Protein AF-A0A537IYL3-F1 (afdb_monomer)

Mean predicted aligned error: 18.75 Å

Organism: NCBI:txid2569760

Structure (mmCIF, N/CA/C/O backbone):
data_AF-A0A537IYL3-F1
#
_entry.id   AF-A0A537IYL3-F1
#
loop_
_atom_site.group_PDB
_atom_site.id
_atom_site.type_symbol
_atom_site.label_atom_id
_atom_site.label_alt_id
_atom_site.label_comp_id
_atom_site.label_asym_id
_atom_site.label_entity_id
_atom_site.label_seq_id
_atom_site.pdbx_PDB_ins_code
_atom_site.Cartn_x
_atom_site.Cartn_y
_atom_site.Cartn_z
_atom_site.occupancy
_atom_site.B_iso_or_equiv
_atom_site.auth_seq_id
_atom_site.auth_comp_id
_atom_site.auth_asym_id
_atom_site.auth_atom_id
_atom_site.pdbx_PDB_model_num
ATOM 1 N N . MET A 1 1 ? 78.599 -15.282 -76.577 1.00 36.97 1 MET A N 1
ATOM 2 C CA . MET A 1 1 ? 79.823 -14.482 -76.383 1.00 36.97 1 MET A CA 1
ATOM 3 C C . MET A 1 1 ? 79.829 -13.957 -74.958 1.00 36.97 1 MET A C 1
ATOM 5 O O . MET A 1 1 ? 78.781 -13.563 -74.468 1.00 36.97 1 MET A O 1
ATOM 9 N N . ALA A 1 2 ? 80.990 -14.096 -74.322 1.00 35.59 2 ALA A N 1
ATOM 10 C CA . ALA A 1 2 ? 81.421 -13.672 -72.989 1.00 35.59 2 ALA A CA 1
ATOM 11 C C . ALA A 1 2 ? 80.965 -12.254 -72.567 1.00 35.59 2 ALA A C 1
ATOM 13 O O . ALA A 1 2 ? 80.661 -11.452 -73.438 1.00 35.59 2 ALA A O 1
ATOM 14 N N . GLN A 1 3 ? 80.995 -11.777 -71.317 1.00 36.44 3 GLN A N 1
ATOM 15 C CA . GLN A 1 3 ? 81.206 -12.259 -69.938 1.00 36.44 3 GLN A CA 1
ATOM 16 C C . GLN A 1 3 ? 81.437 -10.959 -69.137 1.00 36.44 3 GLN A C 1
ATOM 18 O O . GLN A 1 3 ? 82.101 -10.061 -69.647 1.00 36.44 3 GLN A O 1
ATOM 23 N N . GLY A 1 4 ? 80.920 -10.827 -67.912 1.00 33.41 4 GLY A N 1
ATOM 24 C CA . GLY A 1 4 ? 81.219 -9.645 -67.089 1.00 33.41 4 GLY A CA 1
ATOM 25 C C . GLY A 1 4 ? 80.383 -9.519 -65.818 1.00 33.41 4 GLY A C 1
ATOM 26 O O . GLY A 1 4 ? 79.428 -8.755 -65.779 1.00 33.41 4 GLY A O 1
ATOM 27 N N . ARG A 1 5 ? 80.748 -10.296 -64.791 1.00 40.03 5 ARG A N 1
ATOM 28 C CA . ARG A 1 5 ? 80.306 -10.175 -63.387 1.00 40.03 5 ARG A CA 1
ATOM 29 C C . ARG A 1 5 ? 81.095 -9.083 -62.649 1.00 40.03 5 ARG A C 1
ATOM 31 O O . ARG A 1 5 ? 82.247 -8.872 -63.012 1.00 40.03 5 ARG A O 1
ATOM 38 N N . HIS A 1 6 ? 80.513 -8.556 -61.561 1.00 34.53 6 HIS A N 1
ATOM 39 C CA . HIS A 1 6 ? 81.047 -8.415 -60.178 1.00 34.53 6 HIS A CA 1
ATOM 40 C C . HIS A 1 6 ? 80.429 -7.167 -59.497 1.00 34.53 6 HIS A C 1
ATOM 42 O O . HIS A 1 6 ? 80.589 -6.071 -60.012 1.00 34.53 6 HIS A O 1
ATOM 48 N N . GLU A 1 7 ? 79.537 -7.296 -58.497 1.00 42.12 7 GLU A N 1
ATOM 49 C CA . GLU A 1 7 ? 79.757 -7.546 -57.038 1.00 42.12 7 GLU A CA 1
ATOM 50 C C . GLU A 1 7 ? 79.754 -6.211 -56.220 1.00 42.12 7 GLU A C 1
ATOM 52 O O . GLU A 1 7 ? 79.749 -5.150 -56.838 1.00 42.12 7 GLU A O 1
ATOM 57 N N . PRO A 1 8 ? 79.580 -6.205 -54.875 1.00 55.53 8 PRO A N 1
ATOM 58 C CA . PRO A 1 8 ? 78.433 -5.570 -54.210 1.00 55.53 8 PRO A CA 1
ATOM 59 C C . PRO A 1 8 ? 78.820 -4.635 -53.032 1.00 55.53 8 PRO A C 1
ATOM 61 O O . PRO A 1 8 ? 79.992 -4.431 -52.734 1.00 55.53 8 PRO A O 1
ATOM 64 N N . GLY A 1 9 ? 77.826 -4.147 -52.277 1.00 29.75 9 GLY A N 1
ATOM 65 C CA . GLY A 1 9 ? 77.999 -3.797 -50.857 1.00 29.75 9 GLY A CA 1
ATOM 66 C C . GLY A 1 9 ? 77.698 -2.348 -50.461 1.00 29.75 9 GLY A C 1
ATOM 67 O O . GLY A 1 9 ? 77.995 -1.411 -51.191 1.00 29.75 9 GLY A O 1
ATOM 68 N N . GLY A 1 10 ? 77.142 -2.176 -49.254 1.00 29.89 10 GLY A N 1
ATOM 69 C CA . GLY A 1 10 ? 77.134 -0.888 -48.547 1.00 29.89 10 GLY A CA 1
ATOM 70 C C . GLY A 1 10 ? 75.879 -0.607 -47.719 1.00 29.89 10 GLY A C 1
ATOM 71 O O . GLY A 1 10 ? 74.865 -0.174 -48.248 1.00 29.89 10 GLY A O 1
ATOM 72 N N . ARG A 1 11 ? 75.968 -0.851 -46.408 1.00 31.23 11 ARG A N 1
ATOM 73 C CA . ARG A 1 11 ? 74.974 -0.543 -45.364 1.00 31.23 11 ARG A CA 1
ATOM 74 C C . ARG A 1 11 ? 74.847 0.966 -45.081 1.00 31.23 11 ARG A C 1
ATOM 76 O O . ARG A 1 11 ? 75.829 1.679 -45.198 1.00 31.23 11 ARG A O 1
ATOM 83 N N . GLN A 1 12 ? 73.651 1.342 -44.605 1.00 31.50 12 GLN A N 1
ATOM 84 C CA . GLN A 1 12 ? 73.321 2.274 -43.501 1.00 31.50 12 GLN A CA 1
ATOM 85 C C . GLN A 1 12 ? 74.151 3.569 -43.338 1.00 31.50 12 GLN A C 1
ATOM 87 O O . GLN A 1 12 ? 75.319 3.494 -42.996 1.00 31.50 12 GLN A O 1
ATOM 92 N N . GLU A 1 13 ? 73.507 4.744 -43.416 1.00 32.41 13 GLU A N 1
ATOM 93 C CA . GLU A 1 13 ? 73.229 5.633 -42.260 1.00 32.41 13 GLU A CA 1
ATOM 94 C C . GLU A 1 13 ? 72.702 7.036 -42.667 1.00 32.41 13 GLU A C 1
ATOM 96 O O . GLU A 1 13 ? 73.204 7.689 -43.572 1.00 32.41 13 GLU A O 1
ATOM 101 N N . LEU A 1 14 ? 71.671 7.466 -41.927 1.00 32.38 14 LEU A N 1
ATOM 102 C CA . LEU A 1 14 ? 71.349 8.813 -41.423 1.00 32.38 14 LEU A CA 1
ATOM 103 C C . LEU A 1 14 ? 71.284 10.083 -42.320 1.00 32.38 14 LEU A C 1
ATOM 105 O O . LEU A 1 14 ? 72.269 10.756 -42.586 1.00 32.38 14 LEU A O 1
ATOM 109 N N . SER A 1 15 ? 70.038 10.578 -42.408 1.00 28.56 15 SER A N 1
ATOM 110 C CA . SER A 1 15 ? 69.563 11.843 -41.797 1.00 28.56 15 SER A CA 1
ATOM 111 C C . SER A 1 15 ? 69.400 13.106 -42.662 1.00 28.56 15 SER A C 1
ATOM 113 O O . SER A 1 15 ? 70.316 13.587 -43.319 1.00 28.56 15 SER A O 1
ATOM 115 N N . ARG A 1 16 ? 68.208 13.701 -42.467 1.00 31.16 16 ARG A N 1
ATOM 116 C CA . ARG A 1 16 ? 67.682 15.026 -42.856 1.00 31.16 16 ARG A CA 1
ATOM 117 C C . ARG A 1 16 ? 67.190 15.211 -44.296 1.00 31.16 16 ARG A C 1
ATOM 119 O O . ARG A 1 16 ? 67.968 15.553 -45.178 1.00 31.16 16 ARG A O 1
ATOM 126 N N . ARG A 1 17 ? 65.858 15.216 -44.453 1.00 31.91 17 ARG A N 1
ATOM 127 C CA . ARG A 1 17 ? 65.089 16.413 -44.863 1.00 31.91 17 ARG A CA 1
ATOM 128 C C . ARG A 1 17 ? 63.570 16.191 -44.761 1.00 31.91 17 ARG A C 1
ATOM 130 O O . ARG A 1 17 ? 63.058 15.168 -45.190 1.00 31.91 17 ARG A O 1
ATOM 137 N N . ASP A 1 18 ? 62.930 17.190 -44.160 1.00 33.25 18 ASP A N 1
ATOM 138 C CA . ASP A 1 18 ? 61.556 17.669 -44.346 1.00 33.25 18 ASP A CA 1
ATOM 139 C C . ASP A 1 18 ? 60.358 16.798 -43.921 1.00 33.25 18 ASP A C 1
ATOM 141 O O . ASP A 1 18 ? 59.815 15.975 -44.652 1.00 33.25 18 ASP A O 1
ATOM 145 N N . LEU A 1 19 ? 59.890 17.105 -42.705 1.00 35.38 19 LEU A N 1
ATOM 146 C CA . LEU A 1 19 ? 58.520 16.910 -42.239 1.00 35.38 19 LEU A CA 1
ATOM 147 C C . LEU A 1 19 ? 57.624 18.022 -42.808 1.00 35.38 19 LEU A C 1
ATOM 149 O O . LEU A 1 19 ? 57.852 19.199 -42.535 1.00 35.38 19 LEU A O 1
ATOM 153 N N . GLY A 1 20 ? 56.574 17.629 -43.527 1.00 29.94 20 GLY A N 1
ATOM 154 C CA . GLY A 1 20 ? 55.480 18.494 -43.971 1.00 29.94 20 GLY A CA 1
ATOM 155 C C . GLY A 1 20 ? 54.272 17.657 -44.405 1.00 29.94 20 GLY A C 1
ATOM 156 O O . GLY A 1 20 ? 54.210 17.183 -45.532 1.00 29.94 20 GLY A O 1
ATOM 157 N N . GLN A 1 21 ? 53.339 17.435 -43.481 1.00 31.48 21 GLN A N 1
ATOM 158 C CA . GLN A 1 21 ? 51.957 16.978 -43.721 1.00 31.48 21 GLN A CA 1
ATOM 159 C C . GLN A 1 21 ? 51.037 18.206 -43.951 1.00 31.48 21 GLN A C 1
ATOM 161 O O . GLN A 1 21 ? 51.451 19.306 -43.584 1.00 31.48 21 GLN A O 1
ATOM 166 N N . PRO A 1 22 ? 49.732 18.056 -44.278 1.00 41.97 22 PRO A N 1
ATOM 167 C CA . PRO A 1 22 ? 49.063 17.152 -45.233 1.00 41.97 22 PRO A CA 1
ATOM 168 C C . PRO A 1 22 ? 47.975 17.888 -46.077 1.00 41.97 22 PRO A C 1
ATOM 170 O O . PRO A 1 22 ? 47.498 18.946 -45.683 1.00 41.97 22 PRO A O 1
ATOM 173 N N . GLU A 1 23 ? 47.472 17.294 -47.170 1.00 31.66 23 GLU A N 1
ATOM 174 C CA . GLU A 1 23 ? 46.194 17.707 -47.796 1.00 31.66 23 GLU A CA 1
ATOM 175 C C . GLU A 1 23 ? 45.327 16.493 -48.185 1.00 31.66 23 GLU A C 1
ATOM 177 O O . GLU A 1 23 ? 45.809 15.525 -48.771 1.00 31.66 23 GLU A O 1
ATOM 182 N N . GLN A 1 24 ? 44.030 16.565 -47.867 1.00 29.91 24 GLN A N 1
ATOM 183 C CA . GLN A 1 24 ? 42.952 15.703 -48.373 1.00 29.91 24 GLN A CA 1
ATOM 184 C C . GLN A 1 24 ? 41.777 16.582 -48.832 1.00 29.91 24 GLN A C 1
ATOM 186 O O . GLN A 1 24 ? 41.413 17.499 -48.091 1.00 29.91 24 GLN A O 1
ATOM 191 N N . PRO A 1 25 ? 41.089 16.247 -49.944 1.00 36.25 25 PRO A N 1
ATOM 192 C CA . PRO A 1 25 ? 39.769 16.794 -50.230 1.00 36.25 25 PRO A CA 1
ATOM 193 C C . PRO A 1 25 ? 38.643 15.739 -50.341 1.00 36.25 25 PRO A C 1
ATOM 195 O O . PRO A 1 25 ? 38.712 14.783 -51.105 1.00 36.25 25 PRO A O 1
ATOM 198 N N . GLN A 1 26 ? 37.574 16.034 -49.591 1.00 31.94 26 GLN A N 1
ATOM 199 C CA . GLN A 1 26 ? 36.155 16.134 -49.985 1.00 31.94 26 GLN A CA 1
ATOM 200 C C . GLN A 1 26 ? 35.338 14.887 -50.411 1.00 31.94 26 GLN A C 1
ATOM 202 O O . GLN A 1 26 ? 35.494 14.303 -51.482 1.00 31.94 26 GLN A O 1
ATOM 207 N N . HIS A 1 27 ? 34.305 14.606 -49.603 1.00 33.12 27 HIS A N 1
ATOM 208 C CA . HIS A 1 27 ? 33.074 13.899 -49.973 1.00 33.12 27 HIS A CA 1
ATOM 209 C C . HIS A 1 27 ? 31.858 14.783 -49.664 1.00 33.12 27 HIS A C 1
ATOM 211 O O . HIS A 1 27 ? 31.827 15.479 -48.649 1.00 33.12 27 HIS A O 1
ATOM 217 N N . GLY A 1 28 ? 30.891 14.780 -50.582 1.00 29.88 28 GLY A N 1
ATOM 218 C CA . GLY A 1 28 ? 29.754 15.691 -50.617 1.00 29.88 28 GLY A CA 1
ATOM 219 C C . GLY A 1 28 ? 28.503 15.252 -49.844 1.00 29.88 28 GLY A C 1
ATOM 220 O O . GLY A 1 28 ? 28.230 14.071 -49.669 1.00 29.88 28 GLY A O 1
ATOM 221 N N . ALA A 1 29 ? 27.747 16.290 -49.472 1.00 31.95 29 ALA A N 1
ATOM 222 C CA . ALA A 1 29 ? 26.288 16.460 -49.475 1.00 31.95 29 ALA A CA 1
ATOM 223 C C . ALA A 1 29 ? 25.361 15.490 -48.698 1.00 31.95 29 ALA A C 1
ATOM 225 O O . ALA A 1 29 ? 24.986 14.424 -49.176 1.00 31.95 29 ALA A O 1
ATOM 226 N N . GLY A 1 30 ? 24.827 15.999 -47.577 1.00 28.97 30 GLY A N 1
ATOM 227 C CA . GLY A 1 30 ? 23.516 15.660 -46.997 1.00 28.97 30 GLY A CA 1
ATOM 228 C C . GLY A 1 30 ? 22.729 16.954 -46.674 1.00 28.97 30 GLY A C 1
ATOM 229 O O . GLY A 1 30 ? 23.368 17.993 -46.489 1.00 28.97 30 GLY A O 1
ATOM 230 N N . PRO A 1 31 ? 21.377 16.950 -46.666 1.00 40.84 31 PRO A N 1
ATOM 231 C CA . PRO A 1 31 ? 20.562 18.165 -46.769 1.00 40.84 31 PRO A CA 1
ATOM 232 C C . PRO A 1 31 ? 20.285 18.880 -45.432 1.00 40.84 31 PRO A C 1
ATOM 234 O O . PRO A 1 31 ? 20.404 18.319 -44.346 1.00 40.84 31 PRO A O 1
ATOM 237 N N . ALA A 1 32 ? 19.907 20.151 -45.575 1.00 33.69 32 ALA A N 1
ATOM 238 C CA . ALA A 1 32 ? 19.845 21.218 -44.580 1.00 33.69 32 ALA A CA 1
ATOM 239 C C . ALA A 1 32 ? 18.677 21.162 -43.568 1.00 33.69 32 ALA A C 1
ATOM 241 O O . ALA A 1 32 ? 17.542 20.849 -43.919 1.00 33.69 32 ALA A O 1
ATOM 242 N N . HIS A 1 33 ? 18.956 21.615 -42.338 1.00 35.28 33 HIS A N 1
ATOM 243 C CA . HIS A 1 33 ? 17.991 22.178 -41.380 1.00 35.28 33 HIS A CA 1
ATOM 244 C C . HIS A 1 33 ? 18.151 23.717 -41.351 1.00 35.28 33 HIS A C 1
ATOM 246 O O . HIS A 1 33 ? 19.285 24.187 -41.460 1.00 35.28 33 HIS A O 1
ATOM 252 N N . PRO A 1 34 ? 17.078 24.521 -41.198 1.00 41.12 34 PRO A N 1
ATOM 253 C CA . PRO A 1 34 ? 17.197 25.978 -41.136 1.00 41.12 34 PRO A CA 1
ATOM 254 C C . PRO A 1 34 ? 17.641 26.462 -39.745 1.00 41.12 34 PRO A C 1
ATOM 256 O O . PRO A 1 34 ? 17.186 25.950 -38.723 1.00 41.12 34 PRO A O 1
ATOM 259 N N . ALA A 1 35 ? 18.535 27.453 -39.739 1.00 35.19 35 ALA A N 1
ATOM 260 C CA . ALA A 1 35 ? 19.135 28.090 -38.569 1.00 35.19 35 ALA A CA 1
ATOM 261 C C . ALA A 1 35 ? 18.340 29.323 -38.092 1.00 35.19 35 ALA A C 1
ATOM 263 O O . ALA A 1 35 ? 17.781 30.066 -38.898 1.00 35.19 35 ALA A O 1
ATOM 264 N N . GLU A 1 36 ? 18.346 29.549 -36.780 1.00 36.31 36 GLU A N 1
ATOM 265 C CA . GLU A 1 36 ? 17.799 30.716 -36.075 1.00 36.31 36 GLU A CA 1
ATOM 266 C C . GLU A 1 36 ? 18.919 31.773 -35.883 1.00 36.31 36 GLU A C 1
ATOM 268 O O . GLU A 1 36 ? 20.053 31.378 -35.592 1.00 36.31 36 GLU A O 1
ATOM 273 N N . PRO A 1 37 ? 18.684 33.092 -36.066 1.00 42.88 37 PRO A N 1
ATOM 274 C CA . PRO A 1 37 ? 19.764 34.080 -36.048 1.00 42.88 37 PRO A CA 1
ATOM 275 C C . PRO A 1 37 ? 20.004 34.701 -34.661 1.00 42.88 37 PRO A C 1
ATOM 277 O O . PRO A 1 37 ? 19.076 35.097 -33.958 1.00 42.88 37 PRO A O 1
ATOM 280 N N . ALA A 1 38 ? 21.284 34.854 -34.310 1.00 36.31 38 ALA A N 1
ATOM 281 C CA . ALA A 1 38 ? 21.768 35.617 -33.160 1.00 36.31 38 ALA A CA 1
ATOM 282 C C . ALA A 1 38 ? 21.905 37.118 -33.496 1.00 36.31 38 ALA A C 1
ATOM 284 O O . ALA A 1 38 ? 22.361 37.471 -34.583 1.00 36.31 38 ALA A O 1
ATOM 285 N N . LEU A 1 39 ? 21.562 37.997 -32.545 1.00 40.03 39 LEU A N 1
ATOM 286 C CA . LEU A 1 39 ? 21.771 39.454 -32.607 1.00 40.03 39 LEU A CA 1
ATOM 287 C C . LEU A 1 39 ? 22.825 39.907 -31.571 1.00 40.03 39 LEU A C 1
ATOM 289 O O . LEU A 1 39 ? 22.937 39.276 -30.516 1.00 40.03 39 LEU A O 1
ATOM 293 N N . PRO A 1 40 ? 23.599 40.977 -31.854 1.00 43.91 40 PRO A N 1
ATOM 294 C CA . PRO A 1 40 ? 24.804 41.336 -31.114 1.00 43.91 40 PRO A CA 1
ATOM 295 C C . PRO A 1 40 ? 24.553 42.346 -29.984 1.00 43.91 40 PRO A C 1
ATOM 297 O O . PRO A 1 40 ? 23.539 43.041 -29.940 1.00 43.91 40 PRO A O 1
ATOM 300 N N . ALA A 1 41 ? 25.528 42.430 -29.080 1.00 35.50 41 ALA A N 1
ATOM 301 C CA . ALA A 1 41 ? 25.589 43.376 -27.975 1.00 35.50 41 ALA A CA 1
ATOM 302 C C . ALA A 1 41 ? 26.373 44.643 -28.355 1.00 35.50 41 ALA A C 1
ATOM 304 O O . ALA A 1 41 ? 27.462 44.520 -28.908 1.00 35.50 41 ALA A O 1
ATOM 305 N N . ASP A 1 42 ? 25.880 45.819 -27.949 1.00 33.03 42 ASP A N 1
ATOM 306 C CA . ASP A 1 42 ? 26.732 46.914 -27.463 1.00 33.03 42 ASP A CA 1
ATOM 307 C C . ASP A 1 42 ? 25.956 47.892 -26.542 1.00 33.03 42 ASP A C 1
ATOM 309 O O . ASP A 1 42 ? 24.745 48.065 -26.682 1.00 33.03 42 ASP A O 1
ATOM 313 N N . ARG A 1 43 ? 26.643 48.454 -25.535 1.00 33.06 43 ARG A N 1
ATOM 314 C CA . ARG A 1 4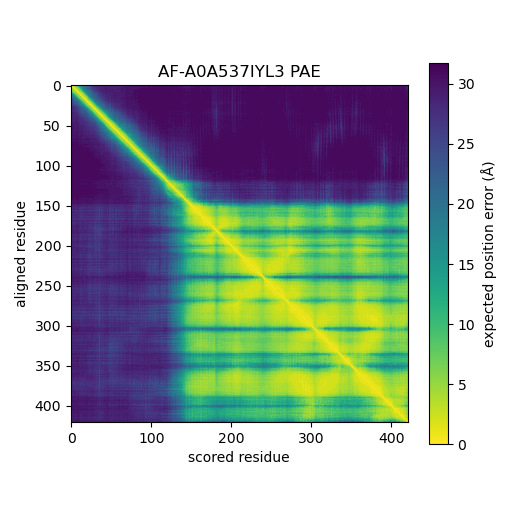3 ? 26.139 49.321 -24.423 1.00 33.06 43 ARG A CA 1
ATOM 315 C C . ARG A 1 43 ? 26.249 50.836 -24.783 1.00 33.06 43 ARG A C 1
ATOM 317 O O . ARG A 1 43 ? 26.598 51.098 -25.928 1.00 33.06 43 ARG A O 1
ATOM 324 N N . PRO A 1 44 ? 26.133 51.861 -23.879 1.00 46.41 44 PRO A N 1
ATOM 325 C CA . PRO A 1 44 ? 25.605 51.999 -22.492 1.00 46.41 44 PRO A CA 1
ATOM 326 C C . PRO A 1 44 ? 24.669 53.233 -22.260 1.00 46.41 44 PRO A C 1
ATOM 328 O O . PRO A 1 44 ? 24.609 54.136 -23.085 1.00 46.41 44 PRO A O 1
ATOM 331 N N . GLY A 1 45 ? 24.049 53.361 -21.067 1.00 27.19 45 GLY A N 1
ATOM 332 C CA . GLY A 1 45 ? 23.722 54.688 -20.491 1.00 27.19 45 GLY A CA 1
ATOM 333 C C . GLY A 1 45 ? 22.428 54.854 -19.668 1.00 27.19 45 GLY A C 1
ATOM 334 O O . GLY A 1 45 ? 21.343 54.870 -20.220 1.00 27.19 45 GLY A O 1
ATOM 335 N N . HIS A 1 46 ? 22.613 55.110 -18.365 1.00 30.91 46 HIS A N 1
ATOM 336 C CA . HIS A 1 46 ? 21.838 55.987 -17.460 1.00 30.91 46 HIS A CA 1
ATOM 337 C C . HIS A 1 46 ? 20.355 55.742 -17.075 1.00 30.91 46 HIS A C 1
ATOM 339 O O . HIS A 1 46 ? 19.437 55.947 -17.851 1.00 30.91 46 HIS A O 1
ATOM 345 N N . ARG A 1 47 ? 20.202 55.487 -15.760 1.00 30.14 47 ARG A N 1
ATOM 346 C CA . ARG A 1 47 ? 19.352 56.158 -14.743 1.00 30.14 47 ARG A CA 1
ATOM 347 C C . ARG A 1 47 ? 17.837 56.342 -14.965 1.00 30.14 47 ARG A C 1
ATOM 349 O O . ARG A 1 47 ? 17.394 56.967 -15.912 1.00 30.14 47 ARG A O 1
ATOM 356 N N . ASP A 1 48 ? 17.124 55.941 -13.907 1.00 30.05 48 ASP A N 1
ATOM 357 C CA . ASP A 1 48 ? 15.865 56.484 -13.381 1.00 30.05 48 ASP A CA 1
ATOM 358 C C . ASP A 1 48 ? 14.614 56.420 -14.270 1.00 30.05 48 ASP A C 1
ATOM 360 O O . ASP A 1 48 ? 14.403 57.272 -15.123 1.00 30.05 48 ASP A O 1
ATOM 364 N N . CYS A 1 49 ? 13.703 55.484 -13.965 1.00 29.22 49 CYS A N 1
ATOM 365 C CA . CYS A 1 49 ? 12.279 55.779 -13.726 1.00 29.22 49 CYS A CA 1
ATOM 366 C C . CYS A 1 49 ? 11.447 54.515 -13.455 1.00 29.22 49 CYS A C 1
ATOM 368 O O . CYS A 1 49 ? 11.718 53.444 -13.988 1.00 29.22 49 CYS A O 1
ATOM 370 N N . GLN A 1 50 ? 10.358 54.731 -12.710 1.00 31.02 50 GLN A N 1
ATOM 371 C CA . GLN A 1 50 ? 9.219 53.845 -12.417 1.00 31.02 50 GLN A CA 1
ATOM 372 C C . GLN A 1 50 ? 9.326 53.042 -11.109 1.00 31.02 50 GLN A C 1
ATOM 374 O O . GLN A 1 50 ? 9.308 51.818 -11.080 1.00 31.02 50 GLN A O 1
ATOM 379 N N . ALA A 1 51 ? 9.477 53.726 -9.973 1.00 33.09 51 ALA A N 1
ATOM 380 C CA . ALA A 1 51 ? 8.338 54.095 -9.120 1.00 33.09 51 ALA A CA 1
ATOM 381 C C . ALA A 1 51 ? 7.105 54.668 -9.852 1.00 33.09 51 ALA A C 1
ATOM 383 O O . ALA A 1 51 ? 7.225 55.674 -10.540 1.00 33.09 51 ALA A O 1
ATOM 384 N N . ALA A 1 52 ? 5.944 54.026 -9.647 1.00 33.38 52 ALA A N 1
ATOM 385 C CA . ALA A 1 52 ? 4.568 54.560 -9.702 1.00 33.38 52 ALA A CA 1
ATOM 386 C C . ALA A 1 52 ? 3.592 53.574 -10.366 1.00 33.38 52 ALA A C 1
ATOM 388 O O . ALA A 1 52 ? 3.279 53.716 -11.541 1.00 33.38 52 ALA A O 1
ATOM 389 N N . ARG A 1 53 ? 3.062 52.615 -9.592 1.00 33.06 53 ARG A N 1
ATOM 390 C CA . ARG A 1 53 ? 1.671 52.124 -9.706 1.00 33.06 53 ARG A CA 1
ATOM 391 C C . ARG A 1 53 ? 1.217 51.562 -8.357 1.00 33.06 53 ARG A C 1
ATOM 393 O O . ARG A 1 53 ? 1.035 50.365 -8.177 1.00 33.06 53 ARG A O 1
ATOM 400 N N . GLN A 1 54 ? 1.069 52.464 -7.395 1.00 32.75 54 GLN A N 1
ATOM 401 C CA . GLN A 1 54 ? 0.279 52.257 -6.188 1.00 32.75 54 GLN A CA 1
ATOM 402 C C . GLN A 1 54 ? -0.486 53.560 -5.970 1.00 32.75 54 GLN A C 1
ATOM 404 O O . GLN A 1 54 ? 0.109 54.588 -5.664 1.00 32.75 54 GLN A O 1
ATOM 409 N N . GLY A 1 55 ? -1.784 53.527 -6.248 1.00 26.94 55 GLY A N 1
ATOM 410 C CA . GLY A 1 55 ? -2.659 54.683 -6.166 1.00 26.94 55 GLY A CA 1
ATOM 411 C C . GLY A 1 55 ? -4.097 54.280 -6.468 1.00 26.94 55 GLY A C 1
ATOM 412 O O . GLY A 1 55 ? -4.364 53.720 -7.525 1.00 26.94 55 GLY A O 1
ATOM 413 N N . ASP A 1 56 ? -4.963 54.590 -5.508 1.00 30.23 56 ASP A N 1
ATOM 414 C CA . ASP A 1 56 ? -6.419 54.721 -5.592 1.00 30.23 56 ASP A CA 1
ATOM 415 C C . ASP A 1 56 ? -7.299 53.502 -5.320 1.00 30.23 56 ASP A C 1
ATOM 417 O O . ASP A 1 56 ? -7.830 52.856 -6.216 1.00 30.23 56 ASP A O 1
ATOM 421 N N . GLN A 1 57 ? -7.569 53.306 -4.024 1.00 31.23 57 GLN A N 1
ATOM 422 C CA . GLN A 1 57 ? -8.942 53.289 -3.497 1.00 31.23 57 GLN A CA 1
ATOM 423 C C . GLN A 1 57 ? -8.915 53.422 -1.966 1.00 31.23 57 GLN A C 1
ATOM 425 O O . GLN A 1 57 ? -8.963 52.429 -1.256 1.00 31.23 57 GLN A O 1
ATOM 430 N N . HIS A 1 58 ? -8.819 54.649 -1.437 1.00 31.11 58 HIS A N 1
ATOM 431 C CA . HIS A 1 58 ? -9.260 54.964 -0.067 1.00 31.11 58 HIS A CA 1
ATOM 432 C C . HIS A 1 58 ? -9.355 56.479 0.173 1.00 31.11 58 HIS A C 1
ATOM 434 O O . HIS A 1 58 ? -8.354 57.119 0.485 1.00 31.11 58 HIS A O 1
ATOM 440 N N . ARG A 1 59 ? -10.578 57.031 0.116 1.00 30.62 59 ARG A N 1
ATOM 441 C CA . ARG A 1 59 ? -11.164 57.924 1.145 1.00 30.62 59 ARG A CA 1
ATOM 442 C C . ARG A 1 59 ? -12.527 58.470 0.707 1.00 30.62 59 ARG A C 1
ATOM 444 O O . ARG A 1 59 ? -12.600 59.119 -0.326 1.00 30.62 59 ARG A O 1
ATOM 451 N N . ALA A 1 60 ? -13.552 58.304 1.549 1.00 29.27 60 ALA A N 1
ATOM 452 C CA . ALA A 1 60 ? -14.250 59.396 2.257 1.00 29.27 60 ALA A CA 1
ATOM 453 C C . ALA A 1 60 ? -15.615 58.940 2.824 1.00 29.27 60 ALA A C 1
ATOM 455 O O . ALA A 1 60 ? -16.313 58.151 2.197 1.00 29.27 60 ALA A O 1
ATOM 456 N N . GLY A 1 61 ? -15.980 59.481 3.995 1.00 27.27 61 GLY A N 1
ATOM 457 C CA . GLY A 1 61 ? -17.249 59.275 4.718 1.00 27.27 61 GLY A CA 1
ATOM 458 C C . GLY A 1 61 ? -16.997 58.710 6.123 1.00 27.27 61 GLY A C 1
ATOM 459 O O . GLY A 1 61 ? -16.952 57.501 6.286 1.00 27.27 61 GLY A O 1
ATOM 460 N N . HIS A 1 62 ? -16.549 59.475 7.128 1.00 32.84 62 HIS A N 1
ATOM 461 C CA . HIS A 1 62 ? -17.308 60.467 7.912 1.00 32.84 62 HIS A CA 1
ATOM 462 C C . HIS A 1 62 ? -18.675 59.938 8.389 1.00 32.84 62 HIS A C 1
ATOM 464 O O . HIS A 1 62 ? -19.608 59.935 7.605 1.00 32.84 62 HIS A O 1
ATOM 470 N N . GLU A 1 63 ? -18.794 59.527 9.663 1.00 32.09 63 GLU A N 1
ATOM 471 C CA . GLU A 1 63 ? -19.648 60.198 10.669 1.00 32.09 63 GLU A CA 1
ATOM 472 C C . GLU A 1 63 ? -19.698 59.494 12.050 1.00 32.09 63 GLU A C 1
ATOM 474 O O . GLU A 1 63 ? -19.984 58.310 12.168 1.00 32.09 63 GLU A O 1
ATOM 479 N N . ARG A 1 64 ? -19.439 60.317 13.081 1.00 31.88 64 ARG A N 1
ATOM 480 C CA . ARG A 1 64 ? -20.084 60.427 14.411 1.00 31.88 64 ARG A CA 1
ATOM 481 C C . ARG A 1 64 ? -20.168 59.218 15.359 1.00 31.88 64 ARG A C 1
ATOM 483 O O . ARG A 1 64 ? -21.094 58.421 15.347 1.00 31.88 64 ARG A O 1
ATOM 490 N N . ASP A 1 65 ? -19.231 59.227 16.303 1.00 35.03 65 ASP A N 1
ATOM 491 C CA . ASP A 1 65 ? -19.436 59.482 17.742 1.00 35.03 65 ASP A CA 1
ATOM 492 C C . ASP A 1 65 ? -20.884 59.423 18.297 1.00 35.03 65 ASP A C 1
ATOM 494 O O . ASP A 1 65 ? -21.688 60.314 18.032 1.00 35.03 65 ASP A O 1
ATOM 498 N N . HIS A 1 66 ? -21.172 58.441 19.165 1.00 37.44 66 HIS A N 1
ATOM 499 C CA . HIS A 1 66 ? -22.057 58.616 20.325 1.00 37.44 66 HIS A CA 1
ATOM 500 C C . HIS A 1 66 ? -21.685 57.671 21.485 1.00 37.44 66 HIS A C 1
ATOM 502 O O . HIS A 1 66 ? -21.891 56.461 21.484 1.00 37.44 66 HIS A O 1
ATOM 508 N N . ARG A 1 67 ? -21.138 58.321 22.508 1.00 31.67 67 ARG A N 1
ATOM 509 C CA . ARG A 1 67 ? -21.097 58.018 23.942 1.00 31.67 67 ARG A CA 1
ATOM 510 C C . ARG A 1 67 ? -22.238 57.152 24.541 1.00 31.67 67 ARG A C 1
ATOM 512 O O . ARG A 1 67 ? -23.404 57.491 24.400 1.00 31.67 67 ARG A O 1
ATOM 519 N N . ARG A 1 68 ? -21.800 56.304 25.493 1.00 30.31 68 ARG A N 1
ATOM 520 C CA . ARG A 1 68 ? -22.205 56.217 26.927 1.00 30.31 68 ARG A CA 1
ATOM 521 C C . ARG A 1 68 ? -23.320 55.252 27.407 1.00 30.31 68 ARG A C 1
ATOM 523 O O . ARG A 1 68 ? -24.484 55.418 27.090 1.00 30.31 68 ARG A O 1
ATOM 530 N N . LEU A 1 69 ? -22.894 54.482 28.427 1.00 31.14 69 LEU A N 1
ATOM 531 C CA . LEU A 1 69 ? -23.460 54.294 29.787 1.00 31.14 69 LEU A CA 1
ATOM 532 C C . LEU A 1 69 ? -24.423 53.131 30.100 1.00 31.14 69 LEU A C 1
ATOM 534 O O . LEU A 1 69 ? -25.522 53.058 29.574 1.00 31.14 69 LEU A O 1
ATOM 538 N N . GLY A 1 70 ? -24.031 52.398 31.160 1.00 27.03 70 GLY A N 1
ATOM 539 C CA . GLY A 1 70 ? -24.893 51.823 32.210 1.00 27.03 70 GLY A CA 1
ATOM 540 C C . GLY A 1 70 ? -25.534 50.475 31.868 1.00 27.03 70 GLY A C 1
ATOM 541 O O . GLY A 1 70 ? -26.038 50.294 30.778 1.00 27.03 70 GLY A O 1
ATOM 542 N N . GLY A 1 71 ? -25.567 49.450 32.717 1.00 26.78 71 GLY A N 1
ATOM 543 C CA . GLY A 1 71 ? -25.396 49.398 34.165 1.00 26.78 71 GLY A CA 1
ATOM 544 C C . GLY A 1 71 ? -26.610 48.701 34.797 1.00 26.78 71 GLY A C 1
ATOM 545 O O . GLY A 1 71 ? -27.731 49.140 34.591 1.00 26.78 71 GLY A O 1
ATOM 546 N N . HIS A 1 72 ? -26.328 47.684 35.619 1.00 30.81 72 HIS A N 1
ATOM 547 C CA . HIS A 1 72 ? -27.137 47.142 36.726 1.00 30.81 72 HIS A CA 1
ATOM 548 C C . HIS A 1 72 ? -28.276 46.118 36.511 1.00 30.81 72 HIS A C 1
ATOM 550 O O . HIS A 1 72 ? -29.239 46.372 35.808 1.00 30.81 72 HIS A O 1
ATOM 556 N N . HIS A 1 73 ? -28.128 45.013 37.280 1.00 32.22 73 HIS A N 1
ATOM 557 C CA . HIS A 1 73 ? -29.074 44.378 38.239 1.00 32.22 73 HIS A CA 1
ATOM 558 C C . HIS A 1 73 ? -30.498 44.008 37.772 1.00 32.22 73 HIS A C 1
ATOM 560 O O . HIS A 1 73 ? -31.107 44.714 36.999 1.00 32.22 73 HIS A O 1
ATOM 566 N N . GLN A 1 74 ? -31.200 42.987 38.266 1.00 31.83 74 GLN A N 1
ATOM 567 C CA . GLN A 1 74 ? -31.032 41.889 39.225 1.00 31.83 74 GLN A CA 1
ATOM 568 C C . GLN A 1 74 ? -32.307 41.017 39.069 1.00 31.83 74 GLN A C 1
ATOM 570 O O . GLN A 1 74 ? -33.368 41.551 38.782 1.00 31.83 74 GLN A O 1
ATOM 575 N N . ARG A 1 75 ? -32.181 39.713 39.356 1.00 29.66 75 ARG A N 1
ATOM 576 C CA . ARG A 1 75 ? -33.100 38.826 40.113 1.00 29.66 75 ARG A CA 1
ATOM 577 C C . ARG A 1 75 ? -34.613 38.676 39.791 1.00 29.66 75 ARG A C 1
ATOM 579 O O . ARG A 1 75 ? -35.369 39.615 39.600 1.00 29.66 75 ARG A O 1
ATOM 586 N N . THR A 1 76 ? -35.018 37.420 40.051 1.00 30.11 76 THR A N 1
ATOM 587 C CA . THR A 1 76 ? -36.266 36.888 40.662 1.00 30.11 76 THR A CA 1
ATOM 588 C C . THR A 1 76 ? -37.504 36.559 39.815 1.00 30.11 76 THR A C 1
ATOM 590 O O . THR A 1 76 ? -38.212 37.444 39.365 1.00 30.11 76 THR A O 1
ATOM 593 N N . GLY A 1 77 ? -37.887 35.270 39.849 1.00 27.75 77 GLY A N 1
ATOM 594 C CA . GLY A 1 77 ? -39.247 34.863 40.260 1.00 27.75 77 GLY A CA 1
ATOM 595 C C . GLY A 1 77 ? -40.099 34.052 39.264 1.00 27.75 77 GLY A C 1
ATOM 596 O O . GLY A 1 77 ? -39.831 34.125 38.079 1.00 27.75 77 GLY A O 1
ATOM 597 N N . PRO A 1 78 ? -41.086 33.238 39.719 1.00 45.88 78 PRO A N 1
ATOM 598 C CA . PRO A 1 78 ? -41.172 31.814 39.333 1.00 45.88 78 PRO A CA 1
ATOM 599 C C . PRO A 1 78 ? -42.563 31.279 38.863 1.00 45.88 78 PRO A C 1
ATOM 601 O O . PRO A 1 78 ? -43.558 31.992 38.898 1.00 45.88 78 PRO A O 1
ATOM 604 N N . ARG A 1 79 ? -42.610 29.951 38.594 1.00 29.03 79 ARG A N 1
ATOM 605 C CA . ARG A 1 79 ? -43.745 28.974 38.641 1.00 29.03 79 ARG A CA 1
ATOM 606 C C . ARG A 1 79 ? -44.760 28.864 37.477 1.00 29.03 79 ARG A C 1
ATOM 608 O O . ARG A 1 79 ? -45.536 29.777 37.238 1.00 29.03 79 ARG A O 1
ATOM 615 N N . ARG A 1 80 ? -44.899 27.628 36.951 1.00 31.31 80 ARG A N 1
ATOM 616 C CA . ARG A 1 80 ? -46.124 26.766 36.840 1.00 31.31 80 ARG A CA 1
ATOM 617 C C . ARG A 1 80 ? -45.725 25.452 36.123 1.00 31.31 80 ARG A C 1
ATOM 619 O O . ARG A 1 80 ? -45.115 25.532 35.070 1.00 31.31 80 ARG A O 1
ATOM 626 N N . ALA A 1 81 ? -45.744 24.268 36.747 1.00 31.83 81 ALA A N 1
ATOM 627 C CA . ALA A 1 81 ? -46.846 23.405 37.224 1.00 31.83 81 ALA A CA 1
ATOM 628 C C . ALA A 1 81 ? -47.382 22.430 36.144 1.00 31.83 81 ALA A C 1
ATOM 630 O O . ALA A 1 81 ? -47.702 22.841 35.035 1.00 31.83 81 ALA A O 1
ATOM 631 N N . ALA A 1 82 ? -47.421 21.144 36.523 1.00 32.47 82 ALA A N 1
ATOM 632 C CA . ALA A 1 82 ? -47.718 19.931 35.748 1.00 32.47 82 ALA A CA 1
ATOM 633 C C . ALA A 1 82 ? -49.211 19.745 35.378 1.00 32.47 82 ALA A C 1
ATOM 635 O O . ALA A 1 82 ? -50.042 20.581 35.735 1.00 32.47 82 ALA A O 1
ATOM 636 N N . PRO A 1 83 ? -49.566 18.611 34.735 1.00 37.06 83 PRO A N 1
ATOM 637 C CA . PRO A 1 83 ? -50.270 17.589 35.520 1.00 37.06 83 PRO A CA 1
ATOM 638 C C . PRO A 1 83 ? -49.806 16.134 35.300 1.00 37.06 83 PRO A C 1
ATOM 640 O O . PRO A 1 83 ? -49.378 15.723 34.226 1.00 37.06 83 PRO A O 1
ATOM 643 N N . SER A 1 84 ? -49.932 15.384 36.392 1.00 32.19 84 SER A N 1
ATOM 644 C CA . SER A 1 84 ? -49.674 13.965 36.646 1.00 32.19 84 SER A CA 1
ATOM 645 C C . SER A 1 84 ? -50.811 13.036 36.192 1.00 32.19 84 SER A C 1
ATOM 647 O O . SER A 1 84 ? -51.980 13.404 36.294 1.00 32.19 84 SER A O 1
ATOM 649 N N . LEU A 1 85 ? -50.464 11.805 35.797 1.00 37.19 85 LEU A N 1
ATOM 650 C CA . LEU A 1 85 ? -51.372 10.659 35.617 1.00 37.19 85 LEU A CA 1
ATOM 651 C C . LEU A 1 85 ? -51.244 9.677 36.807 1.00 37.19 85 LEU A C 1
ATOM 653 O O . LEU A 1 85 ? -50.188 9.659 37.444 1.00 37.19 85 LEU A O 1
ATOM 657 N N . PRO A 1 86 ? -52.301 8.909 37.141 1.00 41.31 86 PRO A N 1
ATOM 658 C CA . PRO A 1 86 ? -52.408 8.162 38.395 1.00 41.31 86 PRO A CA 1
ATOM 659 C C . PRO A 1 86 ? -51.725 6.788 38.339 1.00 41.31 86 PRO A C 1
ATOM 661 O O . PRO A 1 86 ? -51.547 6.212 37.269 1.00 41.31 86 PRO A O 1
ATOM 664 N N . GLY A 1 87 ? -51.322 6.307 39.518 1.00 28.83 87 GLY A N 1
ATOM 665 C CA . GLY A 1 87 ? -50.449 5.153 39.696 1.00 28.83 87 GLY A CA 1
ATOM 666 C C . GLY A 1 87 ? -51.121 3.800 39.917 1.00 28.83 87 GLY A C 1
ATOM 667 O O . GLY A 1 87 ? -52.335 3.687 40.046 1.00 28.83 87 GLY A O 1
ATOM 668 N N . GLU A 1 88 ? -50.252 2.801 40.043 1.00 29.72 88 GLU A N 1
ATOM 669 C CA . GLU A 1 88 ? -50.525 1.483 40.607 1.00 29.72 88 GLU A CA 1
ATOM 670 C C . GLU A 1 88 ? -49.379 1.130 41.572 1.00 29.72 88 GLU A C 1
ATOM 672 O O . GLU A 1 88 ? -48.236 0.919 41.171 1.00 29.72 88 GLU A O 1
ATOM 677 N N . SER A 1 89 ? -49.690 1.124 42.867 1.00 29.50 89 SER A N 1
ATOM 678 C CA . SER A 1 89 ? -49.133 0.199 43.862 1.00 29.50 89 SER A CA 1
ATOM 679 C C . SER A 1 89 ? -49.939 -1.097 43.719 1.00 29.50 89 SER A C 1
ATOM 681 O O . SER A 1 89 ? -51.160 -1.015 43.666 1.00 29.50 89 SER A O 1
ATOM 683 N N . GLY A 1 90 ? -49.392 -2.295 43.574 1.00 28.86 90 GLY A N 1
ATOM 684 C CA . GLY A 1 90 ? -48.293 -2.910 44.302 1.00 28.86 90 GLY A CA 1
ATOM 685 C C . GLY A 1 90 ? -48.883 -4.165 44.944 1.00 28.86 90 GLY A C 1
ATOM 686 O O . GLY A 1 90 ? -49.870 -4.034 45.651 1.00 28.86 90 GLY A O 1
ATOM 687 N N . ASP A 1 91 ? -48.336 -5.351 44.678 1.00 26.86 91 ASP A N 1
ATOM 688 C CA . ASP A 1 91 ? -48.201 -6.364 45.723 1.00 26.86 91 ASP A CA 1
ATOM 689 C C . ASP A 1 91 ? -47.282 -7.513 45.311 1.00 26.86 91 ASP A C 1
ATOM 691 O O . ASP A 1 91 ? -47.160 -7.890 44.145 1.00 26.86 91 ASP A O 1
ATOM 695 N N . SER A 1 92 ? -46.614 -8.024 46.330 1.00 29.86 92 SER A N 1
ATOM 696 C CA . SER A 1 92 ? -45.649 -9.117 46.305 1.00 29.86 92 SER A CA 1
ATOM 697 C C . SER A 1 92 ? -46.405 -10.436 46.405 1.00 29.86 92 SER A C 1
ATOM 699 O O . SER A 1 92 ? -47.337 -10.488 47.189 1.00 29.86 92 SER A O 1
ATOM 701 N N . HIS A 1 93 ? -45.987 -11.507 45.725 1.00 30.22 93 HIS A N 1
ATOM 702 C CA . HIS A 1 93 ? -46.095 -12.866 46.272 1.00 30.22 93 HIS A CA 1
ATOM 703 C C . HIS A 1 93 ? -45.192 -13.862 45.536 1.00 30.22 93 HIS A C 1
ATOM 705 O O . HIS A 1 93 ? -44.832 -13.716 44.370 1.00 30.22 93 HIS A O 1
ATOM 711 N N . GLU A 1 94 ? -44.811 -14.857 46.318 1.00 27.52 94 GLU A N 1
ATOM 712 C CA . GLU A 1 94 ? -43.704 -15.790 46.214 1.00 27.52 94 GLU A CA 1
ATOM 713 C C . GLU A 1 94 ? -44.259 -17.224 46.046 1.00 27.52 94 GLU A C 1
ATOM 715 O O . GLU A 1 94 ? -45.376 -17.507 46.474 1.00 27.52 94 GLU A O 1
ATOM 720 N N . VAL A 1 95 ? -43.409 -18.123 45.534 1.00 28.38 95 VAL A N 1
ATOM 721 C CA . VAL A 1 95 ? -43.406 -19.605 45.646 1.00 28.38 95 VAL A CA 1
ATOM 722 C C . VAL A 1 95 ? -44.408 -20.465 44.839 1.00 28.38 95 VAL A C 1
ATOM 724 O O . VAL A 1 95 ? -45.607 -20.226 44.771 1.00 28.38 95 VAL A O 1
ATOM 727 N N . THR A 1 96 ? -43.843 -21.598 44.384 1.00 28.59 96 THR A N 1
ATOM 728 C CA . THR A 1 96 ? -44.408 -22.873 43.881 1.00 28.59 96 THR A CA 1
ATOM 729 C C . THR A 1 96 ? -44.725 -22.869 42.378 1.00 28.59 96 THR A C 1
ATOM 731 O O . THR A 1 96 ? -45.493 -22.059 41.890 1.00 28.59 96 THR A O 1
ATOM 734 N N . GLY A 1 97 ? -44.088 -23.664 41.513 1.00 26.52 97 GLY A N 1
ATOM 735 C CA . GLY A 1 97 ? -43.646 -25.040 41.696 1.00 26.52 97 GLY A CA 1
ATOM 736 C C . GLY A 1 97 ? -44.859 -25.951 41.598 1.00 26.52 97 GLY A C 1
ATOM 737 O O . GLY A 1 97 ? -45.434 -26.238 42.628 1.00 26.52 97 GLY A O 1
ATOM 738 N N . GLU A 1 98 ? -45.262 -26.352 40.389 1.00 28.23 98 GLU A N 1
ATOM 739 C CA . GLU A 1 98 ? -45.860 -27.670 40.165 1.00 28.23 98 GLU A CA 1
ATOM 740 C C . GLU A 1 98 ? -45.984 -27.982 38.662 1.00 28.23 98 GLU A C 1
ATOM 742 O O . GLU A 1 98 ? -46.279 -27.144 37.812 1.00 28.23 98 GLU A O 1
ATOM 747 N N . SER A 1 99 ? -45.730 -29.253 38.401 1.00 27.91 99 SER A N 1
ATOM 748 C CA . SER A 1 99 ? -45.877 -30.082 37.214 1.00 27.91 99 SER A CA 1
ATOM 749 C C . SER A 1 99 ? -47.013 -29.814 36.209 1.00 27.91 99 SER A C 1
ATOM 751 O O . SER A 1 99 ? -48.111 -29.362 36.520 1.00 27.91 99 SER A O 1
ATOM 753 N N . SER A 1 100 ? -46.730 -30.248 34.974 1.00 37.72 100 SER A N 1
ATOM 754 C CA . SER A 1 100 ? -47.708 -30.568 33.928 1.00 37.72 100 SER A CA 1
ATOM 755 C C . SER A 1 100 ? -48.893 -31.391 34.441 1.00 37.72 100 SER A C 1
ATOM 757 O O . SER A 1 100 ? -48.675 -32.382 35.137 1.00 37.72 100 SER A O 1
ATOM 759 N N . PRO A 1 101 ? -50.095 -31.150 33.893 1.00 35.44 101 PRO A N 1
ATOM 760 C CA . PRO A 1 101 ? -51.055 -32.221 33.708 1.00 35.44 101 PRO A CA 1
ATOM 761 C C . PRO A 1 101 ? -51.426 -32.409 32.234 1.00 35.44 101 PRO A C 1
ATOM 763 O O . PRO A 1 101 ? -51.867 -31.514 31.513 1.00 35.44 101 PRO A O 1
ATOM 766 N N . SER A 1 102 ? -51.200 -33.650 31.822 1.00 31.12 102 SER A N 1
ATOM 767 C CA . SER A 1 102 ? -51.965 -34.446 30.870 1.00 31.12 102 SER A CA 1
ATOM 768 C C . SER A 1 102 ? -53.259 -33.830 30.315 1.00 31.12 102 SER A C 1
ATOM 770 O O . SER A 1 102 ? -54.234 -33.531 31.002 1.00 31.12 102 SER A O 1
ATOM 772 N N . ARG A 1 103 ? -53.285 -33.792 28.982 1.00 32.16 103 ARG A N 1
ATOM 773 C CA . ARG A 1 103 ? -54.456 -33.652 28.119 1.00 32.16 103 ARG A CA 1
ATOM 774 C C . ARG A 1 103 ? -55.481 -34.753 28.439 1.00 32.16 103 ARG A C 1
ATOM 776 O O . ARG A 1 103 ? -55.360 -35.869 27.945 1.00 32.16 103 ARG A O 1
ATOM 783 N N . VAL A 1 104 ? -56.502 -34.423 29.227 1.00 35.31 104 VAL A N 1
ATOM 784 C CA . VAL A 1 104 ? -57.731 -35.218 29.366 1.00 35.31 104 VAL A CA 1
ATOM 785 C C . VAL A 1 104 ? -58.795 -34.595 28.469 1.00 35.31 104 VAL A C 1
ATOM 787 O O . VAL A 1 104 ? -59.330 -33.524 28.747 1.00 35.31 104 VAL A O 1
ATOM 790 N N . SER A 1 105 ? -59.085 -35.264 27.357 1.00 35.25 105 SER A N 1
ATOM 791 C CA . SER A 1 105 ? -60.216 -34.962 26.486 1.00 35.25 105 SER A CA 1
ATOM 792 C C . SER A 1 105 ? -61.518 -35.356 27.187 1.00 35.25 105 SER A C 1
ATOM 794 O O . SER A 1 105 ? -61.859 -36.537 27.241 1.00 35.25 105 SER A O 1
ATOM 796 N N . LYS A 1 106 ? -62.264 -34.379 27.709 1.00 33.50 106 LYS A N 1
ATOM 797 C CA . LYS A 1 106 ? -63.685 -34.568 28.025 1.00 33.50 106 LYS A CA 1
ATOM 798 C C . LYS A 1 106 ? -64.512 -34.282 26.775 1.00 33.50 106 LYS A C 1
ATOM 800 O O . LYS A 1 106 ? -64.681 -33.131 26.380 1.00 33.50 106 LYS A O 1
ATOM 805 N N . SER A 1 107 ? -65.006 -35.356 26.169 1.00 36.97 107 SER A N 1
ATOM 806 C CA . SER A 1 107 ? -66.157 -35.368 25.272 1.00 36.97 107 SER A CA 1
ATOM 807 C C . SER A 1 107 ? -67.391 -34.919 26.057 1.00 36.97 107 SER A C 1
ATOM 809 O O . SER A 1 107 ? -67.886 -35.644 26.918 1.00 36.97 107 SER A O 1
ATOM 811 N N . VAL A 1 108 ? -67.853 -33.698 25.796 1.00 37.56 108 VAL A N 1
ATOM 812 C CA . VAL A 1 108 ? -69.184 -33.243 26.204 1.00 37.56 108 VAL A CA 1
ATOM 813 C C . VAL A 1 108 ? -70.100 -33.455 25.007 1.00 37.56 108 VAL A C 1
ATOM 815 O O . VAL A 1 108 ? -70.064 -32.686 24.046 1.00 37.56 108 VAL A O 1
ATOM 818 N N . ASP A 1 109 ? -70.886 -34.526 25.082 1.00 33.75 109 ASP A N 1
ATOM 819 C CA . ASP A 1 109 ? -72.032 -34.771 24.216 1.00 33.75 109 ASP A CA 1
ATOM 820 C C . ASP A 1 109 ? -73.085 -33.681 24.444 1.00 33.75 109 ASP A C 1
ATOM 822 O O . ASP A 1 109 ? -73.572 -33.477 25.558 1.00 33.75 109 ASP A O 1
ATOM 826 N N . ARG A 1 110 ? -73.446 -32.974 23.370 1.00 32.16 110 ARG A N 1
ATOM 827 C CA . ARG A 1 110 ? -74.699 -32.218 23.295 1.00 32.16 110 ARG A CA 1
ATOM 828 C C . ARG A 1 110 ? -75.711 -33.058 22.517 1.00 32.16 110 ARG A C 1
ATOM 830 O O . ARG A 1 110 ? -75.411 -33.423 21.381 1.00 32.16 110 ARG A O 1
ATOM 837 N N . PRO A 1 111 ? -76.901 -33.332 23.072 1.00 37.31 111 PRO A N 1
ATOM 838 C CA . PRO A 1 111 ? -77.952 -34.015 22.342 1.00 37.31 111 PRO A CA 1
ATOM 839 C C . PRO A 1 111 ? -78.673 -33.024 21.419 1.00 37.31 111 PRO A C 1
ATOM 841 O O . PRO A 1 111 ? -78.920 -31.878 21.793 1.00 37.31 111 PRO A O 1
ATOM 844 N N . GLY A 1 112 ? -79.043 -33.490 20.227 1.00 37.56 112 GLY A N 1
ATOM 845 C CA . GLY A 1 112 ? -80.053 -32.837 19.393 1.00 37.56 112 GLY A CA 1
ATOM 846 C C . GLY A 1 112 ? -79.535 -31.762 18.439 1.00 37.56 112 GLY A C 1
ATOM 847 O O . GLY A 1 112 ? -79.838 -30.586 18.599 1.00 37.56 112 GLY A O 1
ATOM 848 N N . ALA A 1 113 ? -78.821 -32.182 17.395 1.00 33.03 113 ALA A N 1
ATOM 849 C CA . ALA A 1 113 ? -78.819 -31.484 16.108 1.00 33.03 113 ALA A CA 1
ATOM 850 C C . ALA A 1 113 ? -78.456 -32.468 14.984 1.00 33.03 113 ALA A C 1
ATOM 852 O O . ALA A 1 113 ? -77.511 -32.252 14.226 1.00 33.03 113 ALA A O 1
ATOM 853 N N . GLU A 1 114 ? -79.189 -33.581 14.884 1.00 37.62 114 GLU A N 1
ATOM 854 C CA . GLU A 1 114 ? -79.253 -34.280 13.605 1.00 37.62 114 GLU A CA 1
ATOM 855 C C . GLU A 1 114 ? -80.046 -33.423 12.616 1.00 37.62 114 GLU A C 1
ATOM 857 O O . GLU A 1 114 ? -81.166 -32.991 12.880 1.00 37.62 114 GLU A O 1
ATOM 862 N N . ALA A 1 115 ? -79.412 -33.203 11.467 1.00 41.34 115 ALA A N 1
ATOM 863 C CA . ALA A 1 115 ? -80.039 -32.933 10.185 1.00 41.34 115 ALA A CA 1
ATOM 864 C C . ALA A 1 115 ? -80.955 -31.697 10.091 1.00 41.34 115 ALA A C 1
ATOM 866 O O . ALA A 1 115 ? -82.152 -31.799 9.844 1.00 41.34 115 ALA A O 1
ATOM 867 N N . VAL A 1 116 ? -80.343 -30.510 10.043 1.00 39.16 116 VAL A N 1
ATOM 868 C CA . VAL A 1 116 ? -80.767 -29.528 9.035 1.00 39.16 116 VAL A CA 1
ATOM 869 C C . VAL A 1 116 ? -79.664 -29.423 8.001 1.00 39.16 116 VAL A C 1
ATOM 871 O O . VAL A 1 116 ? -78.688 -28.695 8.151 1.00 39.16 116 VAL A O 1
ATOM 874 N N . SER A 1 117 ? -79.853 -30.240 6.967 1.00 39.09 117 SER A N 1
ATOM 875 C CA . SER A 1 117 ? -79.593 -29.899 5.578 1.00 39.09 117 SER A CA 1
ATOM 876 C C . SER A 1 117 ? -78.302 -29.123 5.339 1.00 39.09 117 SER A C 1
ATOM 878 O O . SER A 1 117 ? -78.261 -27.894 5.349 1.00 39.09 117 SER A O 1
ATOM 880 N N . SER A 1 118 ? -77.269 -29.886 4.994 1.00 43.91 118 SER A N 1
ATOM 881 C CA . SER A 1 118 ? -76.491 -29.667 3.776 1.00 43.91 118 SER A CA 1
ATOM 882 C C . SER A 1 118 ? -77.150 -28.684 2.797 1.00 43.91 118 SER A C 1
ATOM 884 O O . SER A 1 118 ? -77.817 -29.084 1.846 1.00 43.91 118 SER A O 1
ATOM 886 N N . ALA A 1 119 ? -76.951 -27.382 3.003 1.00 44.41 119 ALA A N 1
ATOM 887 C CA . ALA A 1 119 ? -77.137 -26.421 1.935 1.00 44.41 119 ALA A CA 1
ATOM 888 C C . ALA A 1 119 ? -76.026 -26.723 0.915 1.00 44.41 119 ALA A C 1
ATOM 890 O O . ALA A 1 119 ? -74.843 -26.663 1.291 1.00 44.41 119 ALA A O 1
ATOM 891 N N . PRO A 1 120 ? -76.353 -27.085 -0.338 1.00 45.22 120 PRO A N 1
ATOM 892 C CA . PRO A 1 120 ? -75.354 -27.356 -1.360 1.00 45.22 120 PRO A CA 1
ATOM 893 C C . PRO A 1 120 ? -74.621 -26.046 -1.673 1.00 45.22 120 PRO A C 1
ATOM 895 O O . PRO A 1 120 ? -75.032 -25.267 -2.521 1.00 45.22 120 PRO A O 1
ATOM 898 N N . GLY A 1 121 ? -73.559 -25.748 -0.922 1.00 48.81 121 GLY A N 1
ATOM 899 C CA . GLY A 1 121 ? -72.845 -24.478 -1.050 1.00 48.81 121 GLY A CA 1
ATOM 900 C C . GLY A 1 121 ? -72.066 -24.014 0.180 1.00 48.81 121 GLY A C 1
ATOM 901 O O . GLY A 1 121 ? -71.051 -23.352 0.008 1.00 48.81 121 GLY A O 1
ATOM 902 N N . ALA A 1 122 ? -72.437 -24.384 1.411 1.00 46.34 122 ALA A N 1
ATOM 903 C CA . ALA A 1 122 ? -71.811 -23.805 2.615 1.00 46.34 122 ALA A CA 1
ATOM 904 C C . ALA A 1 122 ? -70.315 -24.163 2.779 1.00 46.34 122 ALA A C 1
ATOM 906 O O . ALA A 1 122 ? -69.493 -23.304 3.109 1.00 46.34 122 ALA A O 1
ATOM 907 N N . GLY A 1 123 ? -69.932 -25.408 2.465 1.00 49.25 123 GLY A N 1
ATOM 908 C CA . GLY A 1 123 ? -68.523 -25.824 2.404 1.00 49.25 123 GLY A CA 1
ATOM 909 C C . GLY A 1 123 ? -67.757 -25.168 1.248 1.00 49.25 123 GLY A C 1
ATOM 910 O O . GLY A 1 123 ? -66.590 -24.813 1.403 1.00 49.25 123 GLY A O 1
ATOM 911 N N . ARG A 1 124 ? -68.438 -24.916 0.118 1.00 52.75 124 ARG A N 1
ATOM 912 C CA . ARG A 1 124 ? -67.870 -24.191 -1.030 1.00 52.75 124 ARG A CA 1
ATOM 913 C C . ARG A 1 124 ? -67.627 -22.720 -0.705 1.00 52.75 124 ARG A C 1
ATOM 915 O O . ARG A 1 124 ? -66.593 -22.207 -1.097 1.00 52.75 124 ARG A O 1
ATOM 922 N N . ILE A 1 125 ? -68.508 -22.065 0.050 1.00 54.12 125 ILE A N 1
ATOM 923 C CA . ILE A 1 125 ? -68.351 -20.655 0.445 1.00 54.12 125 ILE A CA 1
ATOM 924 C C . ILE A 1 125 ? -67.180 -20.493 1.424 1.00 54.12 125 ILE A C 1
ATOM 926 O O . ILE A 1 125 ? -66.374 -19.580 1.268 1.00 54.12 125 ILE A O 1
ATOM 930 N N . ARG A 1 126 ? -67.017 -21.405 2.393 1.00 54.16 126 ARG A N 1
ATOM 931 C CA . ARG A 1 126 ? -65.907 -21.344 3.362 1.00 54.16 126 ARG A CA 1
ATOM 932 C C . ARG A 1 126 ? -64.552 -21.704 2.726 1.00 54.16 126 ARG A C 1
ATOM 934 O O . ARG A 1 126 ? -63.553 -21.064 3.043 1.00 54.16 126 ARG A O 1
ATOM 941 N N . ALA A 1 127 ? -64.526 -22.659 1.790 1.00 54.56 127 ALA A N 1
ATOM 942 C CA . ALA A 1 127 ? -63.343 -22.979 0.982 1.00 54.56 127 ALA A CA 1
ATOM 943 C C . ALA A 1 127 ? -63.003 -21.873 -0.036 1.00 54.56 127 ALA A C 1
ATOM 945 O O . ALA A 1 127 ? -61.837 -21.544 -0.221 1.00 54.56 127 ALA A O 1
ATOM 946 N N . ALA A 1 128 ? -64.005 -21.242 -0.655 1.00 55.56 128 ALA A N 1
ATOM 947 C CA . ALA A 1 128 ? -63.806 -20.097 -1.542 1.00 55.56 128 ALA A CA 1
ATOM 948 C C . ALA A 1 128 ? -63.293 -18.866 -0.777 1.00 55.56 128 ALA A C 1
ATOM 950 O O . ALA A 1 128 ? -62.419 -18.161 -1.274 1.00 55.56 128 ALA A O 1
ATOM 951 N N . ALA A 1 129 ? -63.766 -18.639 0.453 1.00 56.38 129 ALA A N 1
ATOM 952 C CA . ALA A 1 129 ? -63.283 -17.561 1.313 1.00 56.38 129 ALA A CA 1
ATOM 953 C C . ALA A 1 129 ? -61.835 -17.787 1.792 1.00 56.38 129 ALA A C 1
ATOM 955 O O . ALA A 1 129 ? -61.057 -16.835 1.847 1.00 56.38 129 ALA A O 1
ATOM 956 N N . SER A 1 130 ? -61.433 -19.029 2.095 1.00 54.72 130 SER A N 1
ATOM 957 C CA . SER A 1 130 ? -60.045 -19.341 2.472 1.00 54.72 130 SER A CA 1
ATOM 958 C C . SER A 1 130 ? -59.084 -19.311 1.277 1.00 54.72 130 SER A C 1
ATOM 960 O O . SER A 1 130 ? -57.966 -18.811 1.418 1.00 54.72 130 SER A O 1
ATOM 962 N N . LEU A 1 131 ? -59.530 -19.750 0.094 1.00 56.19 131 LEU A N 1
ATOM 963 C CA . LEU A 1 131 ? -58.799 -19.611 -1.171 1.00 56.19 131 LEU A CA 1
ATOM 964 C C . LEU A 1 131 ? -58.653 -18.138 -1.581 1.00 56.19 131 LEU A C 1
ATOM 966 O O . LEU A 1 131 ? -57.566 -17.733 -1.983 1.00 56.19 131 LEU A O 1
ATOM 970 N N . GLY A 1 132 ? -59.699 -17.326 -1.399 1.00 56.09 132 GLY A N 1
ATOM 971 C CA . GLY A 1 132 ? -59.677 -15.875 -1.605 1.00 56.09 132 GLY A CA 1
ATOM 972 C C . GLY A 1 132 ? -58.756 -15.141 -0.624 1.00 56.09 132 GLY A C 1
ATOM 973 O O . GLY A 1 132 ? -57.983 -14.277 -1.016 1.00 56.09 132 GLY A O 1
ATOM 974 N N . ALA A 1 133 ? -58.752 -15.520 0.655 1.00 56.22 133 ALA A N 1
ATOM 975 C CA . ALA A 1 133 ? -57.859 -14.923 1.651 1.00 56.22 133 ALA A CA 1
ATOM 976 C C . ALA A 1 133 ? -56.387 -15.356 1.485 1.00 56.22 133 ALA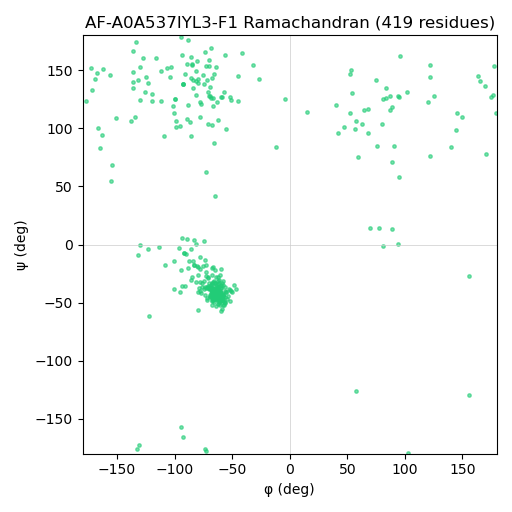 A C 1
ATOM 978 O O . ALA A 1 133 ? -55.477 -14.635 1.903 1.00 56.22 133 ALA A O 1
ATOM 979 N N . ALA A 1 134 ? -56.125 -16.536 0.915 1.00 57.66 134 ALA A N 1
ATOM 980 C CA . ALA A 1 134 ? -54.780 -16.991 0.561 1.00 57.66 134 ALA A CA 1
ATOM 981 C C . ALA A 1 134 ? -54.275 -16.319 -0.725 1.00 57.66 134 ALA A C 1
ATOM 983 O O . ALA A 1 134 ? -53.131 -15.870 -0.762 1.00 57.66 134 ALA A O 1
ATOM 984 N N . SER A 1 135 ? -55.131 -16.170 -1.742 1.00 57.00 135 SER A N 1
ATOM 985 C CA . SER A 1 135 ? -54.790 -15.486 -2.993 1.00 57.00 135 SER A CA 1
ATOM 986 C C . SER A 1 135 ? -54.606 -13.980 -2.801 1.00 57.00 135 SER A C 1
ATOM 988 O O . SER A 1 135 ? -53.661 -13.423 -3.348 1.00 57.00 135 SER A O 1
ATOM 990 N N . VAL A 1 136 ? -55.405 -13.331 -1.948 1.00 57.88 136 VAL A N 1
ATOM 991 C CA . VAL A 1 136 ? -55.237 -11.911 -1.591 1.00 57.88 136 VAL A CA 1
ATOM 992 C C . VAL A 1 136 ? -53.965 -11.681 -0.764 1.00 57.88 136 VAL A C 1
ATOM 994 O O . VAL A 1 136 ? -53.262 -10.705 -1.003 1.00 57.88 136 VAL A O 1
ATOM 997 N N . ARG A 1 137 ? -53.587 -12.593 0.148 1.00 54.97 137 ARG A N 1
ATOM 998 C CA . ARG A 1 137 ? -52.300 -12.510 0.877 1.00 54.97 137 ARG A CA 1
ATOM 999 C C . ARG A 1 137 ? -51.087 -12.796 -0.014 1.00 54.97 137 ARG A C 1
ATOM 1001 O O . ARG A 1 137 ? -50.065 -12.129 0.128 1.00 54.97 137 ARG A O 1
ATOM 1008 N N . ALA A 1 138 ? -51.201 -13.732 -0.955 1.00 5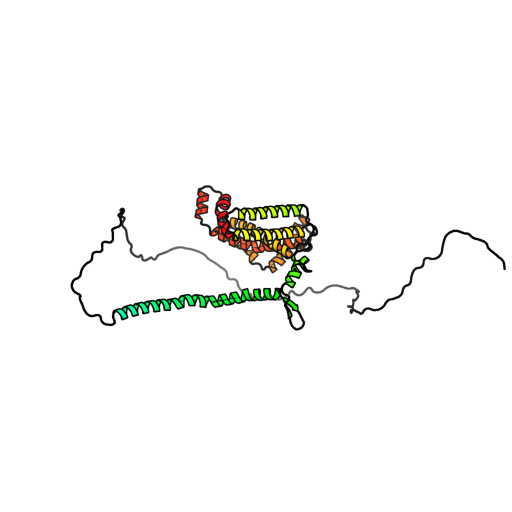6.91 138 ALA A N 1
ATOM 1009 C CA . ALA A 1 138 ? -50.168 -13.989 -1.956 1.00 56.91 138 ALA A CA 1
ATOM 1010 C C . ALA A 1 138 ? -50.002 -12.787 -2.908 1.00 56.91 138 ALA A C 1
ATOM 1012 O O . ALA A 1 138 ? -48.879 -12.325 -3.118 1.00 56.91 138 ALA A O 1
ATOM 1013 N N . ALA A 1 139 ? -51.111 -12.215 -3.387 1.00 55.62 139 ALA A N 1
ATOM 1014 C CA . ALA A 1 139 ? -51.140 -11.025 -4.235 1.00 55.62 139 ALA A CA 1
ATOM 1015 C C . ALA A 1 139 ? -50.669 -9.753 -3.510 1.00 55.62 139 ALA A C 1
ATOM 1017 O O . ALA A 1 139 ? -50.029 -8.916 -4.131 1.00 55.62 139 ALA A O 1
ATOM 1018 N N . ALA A 1 140 ? -50.900 -9.619 -2.200 1.00 56.28 140 ALA A N 1
ATOM 1019 C CA . ALA A 1 140 ? -50.402 -8.496 -1.399 1.00 56.28 140 ALA A CA 1
ATOM 1020 C C . ALA A 1 140 ? -48.893 -8.586 -1.085 1.00 56.28 140 ALA A C 1
ATOM 1022 O O . ALA A 1 140 ? -48.268 -7.578 -0.762 1.00 56.28 140 ALA A O 1
ATOM 1023 N N . SER A 1 141 ? -48.283 -9.772 -1.206 1.00 55.09 141 SER A N 1
ATOM 1024 C CA . SER A 1 141 ? -46.839 -9.978 -0.987 1.00 55.09 141 SER A CA 1
ATOM 1025 C C . SER A 1 141 ? -45.974 -9.767 -2.240 1.00 55.09 141 SER A C 1
ATOM 1027 O O . SER A 1 141 ? -44.773 -9.504 -2.130 1.00 55.09 141 SER A O 1
ATOM 1029 N N . TRP A 1 142 ? -46.584 -9.845 -3.429 1.00 52.19 142 TRP A N 1
ATOM 1030 C CA . TRP A 1 142 ? -45.944 -9.616 -4.731 1.00 52.19 142 TRP A CA 1
ATOM 1031 C C . TRP A 1 142 ? -45.393 -8.180 -4.898 1.00 52.19 142 TRP A C 1
ATOM 1033 O O . TRP A 1 142 ? -44.229 -8.035 -5.281 1.00 52.19 142 TRP A O 1
ATOM 1043 N N . PRO A 1 143 ? -46.133 -7.118 -4.512 1.00 60.19 143 PRO A N 1
ATOM 1044 C CA . PRO A 1 143 ? -45.659 -5.736 -4.578 1.00 60.19 143 PRO A CA 1
ATOM 1045 C C . PRO A 1 143 ? -44.482 -5.453 -3.644 1.00 60.19 143 PRO A C 1
ATOM 1047 O O . PRO A 1 143 ? -43.613 -4.662 -3.984 1.00 60.19 143 PRO A O 1
ATOM 1050 N N . VAL A 1 144 ? -44.416 -6.104 -2.478 1.00 58.75 144 VAL A N 1
ATOM 1051 C CA . VAL A 1 144 ? -43.406 -5.796 -1.448 1.00 58.75 144 VAL A CA 1
ATOM 1052 C C . VAL A 1 144 ? -42.015 -6.291 -1.852 1.00 58.75 144 VAL A C 1
ATOM 1054 O O . VAL A 1 144 ? -41.028 -5.600 -1.622 1.00 58.75 144 VAL A O 1
ATOM 1057 N N . ARG A 1 145 ? -41.917 -7.453 -2.512 1.00 60.44 145 ARG A N 1
ATOM 1058 C CA . ARG A 1 145 ? -40.633 -7.976 -3.020 1.00 60.44 145 ARG A CA 1
ATOM 1059 C C . ARG A 1 145 ? -40.203 -7.295 -4.321 1.00 60.44 145 ARG A C 1
ATOM 1061 O O . ARG A 1 145 ? -39.017 -7.033 -4.504 1.00 60.44 145 ARG A O 1
ATOM 1068 N N . GLN A 1 146 ? -41.153 -6.980 -5.202 1.00 63.12 146 GLN A N 1
ATOM 1069 C CA . GLN A 1 146 ? -40.866 -6.331 -6.482 1.00 63.12 146 GLN A CA 1
ATOM 1070 C C . GLN A 1 146 ? -40.531 -4.840 -6.314 1.00 63.12 146 GLN A C 1
ATOM 1072 O O . GLN A 1 146 ? -39.670 -4.341 -7.030 1.00 63.12 146 GLN A O 1
ATOM 1077 N N . ALA A 1 147 ? -41.103 -4.151 -5.317 1.00 62.56 147 ALA A N 1
ATOM 1078 C CA . ALA A 1 147 ? -40.768 -2.761 -5.000 1.00 62.56 147 ALA A CA 1
ATOM 1079 C C . ALA A 1 147 ? -39.297 -2.586 -4.591 1.00 62.56 147 ALA A C 1
ATOM 1081 O O . ALA A 1 147 ? -38.643 -1.654 -5.056 1.00 62.56 147 ALA A O 1
ATOM 1082 N N . THR A 1 148 ? -38.740 -3.498 -3.784 1.00 67.44 148 THR A N 1
ATOM 1083 C CA . THR A 1 148 ? -37.319 -3.440 -3.403 1.00 67.44 148 THR A CA 1
ATOM 1084 C C . THR A 1 148 ? -36.409 -3.621 -4.617 1.00 67.44 148 THR A C 1
ATOM 1086 O O . THR A 1 148 ? -35.450 -2.870 -4.783 1.00 67.44 148 THR A O 1
ATOM 1089 N N . THR A 1 149 ? -36.720 -4.568 -5.509 1.00 76.94 149 THR A N 1
ATOM 1090 C CA . THR A 1 149 ? -35.933 -4.773 -6.733 1.00 76.94 149 THR A CA 1
ATOM 1091 C C . THR A 1 149 ? -36.076 -3.596 -7.691 1.00 76.94 149 THR A C 1
ATOM 1093 O O . THR A 1 149 ? -35.067 -3.092 -8.158 1.00 76.94 149 THR A O 1
ATOM 1096 N N . SER A 1 150 ? -37.282 -3.093 -7.945 1.00 83.25 150 SER A N 1
ATOM 1097 C CA . SER A 1 150 ? -37.497 -1.950 -8.841 1.00 83.25 150 SER A CA 1
ATOM 1098 C C . SER A 1 150 ? -36.862 -0.653 -8.331 1.00 83.25 150 SER A C 1
ATOM 1100 O O . SER A 1 150 ? -36.463 0.176 -9.143 1.00 83.25 150 SER A O 1
ATOM 1102 N N . PHE A 1 151 ? -36.718 -0.489 -7.012 1.00 85.50 151 PHE A N 1
ATOM 1103 C CA . PHE A 1 151 ? -36.043 0.666 -6.418 1.00 85.50 151 PHE A CA 1
ATOM 1104 C C . PHE A 1 151 ? -34.512 0.569 -6.501 1.00 85.50 151 PHE A C 1
ATOM 1106 O O . PHE A 1 151 ? -33.837 1.554 -6.787 1.00 85.50 151 PHE A O 1
ATOM 1113 N N . VAL A 1 152 ? -33.949 -0.623 -6.283 1.00 89.50 152 VAL A N 1
ATOM 1114 C CA . VAL A 1 152 ? -32.490 -0.837 -6.251 1.00 89.50 152 VAL A CA 1
ATOM 1115 C C . VAL A 1 152 ? -31.906 -1.087 -7.648 1.00 89.50 152 VAL A C 1
ATOM 1117 O O . VAL A 1 152 ? -30.762 -0.718 -7.914 1.00 89.50 152 VAL A O 1
ATOM 1120 N N . LEU A 1 153 ? -32.677 -1.679 -8.565 1.00 89.81 153 LEU A N 1
ATOM 1121 C CA . LEU A 1 153 ? -32.209 -2.097 -9.889 1.00 89.81 153 LEU A CA 1
ATOM 1122 C C . LEU A 1 153 ? -31.619 -0.948 -10.725 1.00 89.81 153 LEU A C 1
ATOM 1124 O O . LEU A 1 153 ? -30.543 -1.160 -11.278 1.00 89.81 153 LEU A O 1
ATOM 1128 N N . PRO A 1 154 ? -32.203 0.266 -10.797 1.00 92.06 154 PRO A N 1
ATOM 1129 C CA . PRO A 1 154 ? -31.594 1.370 -11.541 1.00 92.06 154 PRO A CA 1
ATOM 1130 C C . PRO A 1 154 ? -30.226 1.772 -10.979 1.00 92.06 154 PRO A C 1
ATOM 1132 O O . PRO A 1 154 ? -29.294 2.006 -11.745 1.00 92.06 154 PRO A O 1
ATOM 1135 N N . ALA A 1 155 ? -30.077 1.787 -9.650 1.00 92.44 155 ALA A N 1
ATOM 1136 C CA . ALA A 1 155 ? -28.807 2.092 -8.996 1.00 92.44 155 ALA A CA 1
ATOM 1137 C C . ALA A 1 155 ? -27.764 0.992 -9.244 1.00 92.44 155 ALA A C 1
ATOM 1139 O O . ALA A 1 155 ? -26.609 1.295 -9.533 1.00 92.44 155 ALA A O 1
ATOM 1140 N N . VAL A 1 156 ? -28.167 -0.281 -9.196 1.00 91.75 156 VAL A N 1
ATOM 1141 C CA . VAL A 1 156 ? -27.281 -1.417 -9.495 1.00 91.75 156 VAL A CA 1
ATOM 1142 C C . VAL A 1 156 ? -26.872 -1.430 -10.961 1.00 91.75 156 VAL A C 1
ATOM 1144 O O . VAL A 1 156 ? -25.701 -1.645 -11.246 1.00 91.75 156 VAL A O 1
ATOM 1147 N N . LEU A 1 157 ? -27.792 -1.176 -11.892 1.00 92.31 157 LEU A N 1
ATOM 1148 C CA . LEU A 1 157 ? -27.482 -1.091 -13.320 1.00 92.31 157 LEU A CA 1
ATOM 1149 C C . LEU A 1 157 ? -26.547 0.080 -13.614 1.00 92.31 157 LEU A C 1
ATOM 1151 O O . LEU A 1 157 ? -25.594 -0.087 -14.370 1.00 92.31 157 LEU A O 1
ATOM 1155 N N . LEU A 1 158 ? -26.775 1.234 -12.984 1.00 94.06 158 LEU A N 1
ATOM 1156 C CA . LEU A 1 158 ? -25.880 2.381 -13.082 1.00 94.06 158 LEU A CA 1
ATOM 1157 C C . LEU A 1 158 ? -24.487 2.045 -12.530 1.00 94.06 158 LEU A C 1
ATOM 1159 O O . LEU A 1 158 ? -23.490 2.317 -13.193 1.00 94.06 158 LEU A O 1
ATOM 1163 N N . LEU A 1 159 ? -24.409 1.411 -11.355 1.00 92.75 159 LEU A N 1
ATOM 1164 C CA . LEU A 1 159 ? -23.148 1.002 -10.732 1.00 92.75 159 LEU A CA 1
ATOM 1165 C C . LEU A 1 159 ? -22.418 -0.057 -11.568 1.00 92.75 159 LEU A C 1
ATOM 1167 O O . LEU A 1 159 ? -21.208 0.037 -11.762 1.00 92.75 159 LEU A O 1
ATOM 1171 N N . PHE A 1 160 ? -23.149 -1.039 -12.092 1.00 91.62 160 PHE A N 1
ATOM 1172 C CA . PHE A 1 160 ? -22.638 -2.067 -12.992 1.00 91.62 160 PHE A CA 1
ATOM 1173 C C . PHE A 1 160 ? -22.094 -1.425 -14.264 1.00 91.62 160 PHE A C 1
ATOM 1175 O O . PHE A 1 160 ? -20.954 -1.677 -14.634 1.00 91.62 160 PHE A O 1
ATOM 1182 N N . PHE A 1 161 ? -22.868 -0.553 -14.909 1.00 94.25 161 PHE A N 1
ATOM 1183 C CA . PHE A 1 161 ? -22.437 0.134 -16.117 1.00 94.25 161 PHE A CA 1
ATOM 1184 C C . PHE A 1 161 ? -21.187 0.975 -15.848 1.00 94.25 161 PHE A C 1
ATOM 1186 O O . PHE A 1 161 ? -20.178 0.778 -16.510 1.00 94.25 161 PHE A O 1
ATOM 1193 N N . LEU A 1 162 ? -21.189 1.833 -14.828 1.00 94.88 162 LEU A N 1
ATOM 1194 C CA . LEU A 1 162 ? -20.041 2.691 -14.524 1.00 94.88 162 LEU A CA 1
ATOM 1195 C C . LEU A 1 162 ? -18.791 1.914 -14.080 1.00 94.88 162 LEU A C 1
ATOM 1197 O O . LEU A 1 162 ? -17.685 2.363 -14.362 1.00 94.88 162 LEU A O 1
ATOM 1201 N N . SER A 1 163 ? -18.936 0.762 -13.418 1.00 93.38 163 SER A N 1
ATOM 1202 C CA . SER A 1 163 ? -17.793 0.020 -12.857 1.00 93.38 163 SER A CA 1
ATOM 1203 C C . SER A 1 163 ? -17.279 -1.084 -13.780 1.00 93.38 163 SER A C 1
ATOM 1205 O O . SER A 1 163 ? -16.073 -1.275 -13.913 1.00 93.38 163 SER A O 1
ATOM 1207 N N . ILE A 1 164 ? -18.175 -1.831 -14.427 1.00 93.56 164 ILE A N 1
ATOM 1208 C CA . ILE A 1 164 ? -17.820 -3.031 -15.197 1.00 93.56 164 ILE A CA 1
ATOM 1209 C C . ILE A 1 164 ? -17.539 -2.691 -16.654 1.00 93.56 164 ILE A C 1
ATOM 1211 O O . ILE A 1 164 ? -16.617 -3.267 -17.230 1.00 93.56 164 ILE A O 1
ATOM 1215 N N . PHE A 1 165 ? -18.248 -1.724 -17.248 1.00 92.81 165 PHE A N 1
ATOM 1216 C CA . PHE A 1 165 ? -17.983 -1.336 -18.635 1.00 92.81 165 PHE A CA 1
ATOM 1217 C C . PHE A 1 165 ? -16.530 -0.869 -18.848 1.00 92.81 165 PHE A C 1
ATOM 1219 O O . PHE A 1 165 ? -15.878 -1.422 -19.737 1.00 92.81 165 PHE A O 1
ATOM 1226 N N . PRO A 1 166 ? -15.947 0.037 -18.030 1.00 94.00 166 PRO A N 1
ATOM 1227 C CA . PRO A 1 166 ? -14.559 0.456 -18.230 1.00 94.00 166 PRO A CA 1
ATOM 1228 C C . PRO A 1 166 ? -13.556 -0.680 -18.024 1.00 94.00 166 PRO A C 1
ATOM 1230 O O . PRO A 1 166 ? -12.537 -0.727 -18.713 1.00 94.00 166 PRO A O 1
ATOM 1233 N N . LEU A 1 167 ? -13.839 -1.616 -17.112 1.00 93.94 167 LEU A N 1
ATOM 1234 C CA . LEU A 1 167 ? -12.994 -2.789 -16.881 1.00 93.94 167 LEU A CA 1
ATOM 1235 C C . LEU A 1 167 ? -13.011 -3.739 -18.080 1.00 93.94 167 LEU A C 1
ATOM 1237 O O . LEU A 1 167 ? -11.951 -4.185 -18.512 1.00 93.94 167 LEU A O 1
ATOM 1241 N N . LEU A 1 168 ? -14.188 -4.002 -18.656 1.00 93.69 168 LEU A N 1
ATOM 1242 C CA . LEU A 1 168 ? -14.321 -4.815 -19.866 1.00 93.69 168 LEU A CA 1
ATOM 1243 C C . LEU A 1 168 ? -13.617 -4.162 -21.055 1.00 93.69 168 LEU A C 1
ATOM 1245 O O . LEU A 1 168 ? -12.880 -4.836 -21.771 1.00 93.69 168 LEU A O 1
ATOM 1249 N N . VAL A 1 169 ? -13.785 -2.848 -21.234 1.00 92.75 169 VAL A N 1
ATOM 1250 C CA . VAL A 1 169 ? -13.075 -2.093 -22.274 1.00 92.75 169 VAL A CA 1
ATOM 1251 C C . VAL A 1 169 ? -11.568 -2.149 -22.042 1.00 92.75 169 VAL A C 1
ATOM 1253 O O . VAL A 1 169 ? -10.830 -2.434 -22.975 1.00 92.75 169 VAL A O 1
ATOM 1256 N N . SER A 1 170 ? -11.094 -1.961 -20.811 1.00 93.81 170 SER A N 1
ATOM 1257 C CA . SER A 1 170 ? -9.664 -2.037 -20.484 1.00 93.81 170 SER A CA 1
ATOM 1258 C C . SER A 1 170 ? -9.086 -3.432 -20.744 1.00 93.81 170 SER A C 1
ATOM 1260 O O . SER A 1 170 ? -7.992 -3.548 -21.292 1.00 93.81 170 SER A O 1
ATOM 1262 N N . ALA A 1 171 ? -9.830 -4.489 -20.408 1.00 93.62 171 ALA A N 1
ATOM 1263 C CA . ALA A 1 171 ? -9.443 -5.874 -20.670 1.00 93.62 171 ALA A CA 1
ATOM 1264 C C . ALA A 1 171 ? -9.454 -6.216 -22.169 1.00 93.62 171 ALA A C 1
ATOM 1266 O O . ALA A 1 171 ? -8.593 -6.946 -22.651 1.00 93.62 171 ALA A O 1
ATOM 1267 N N . TYR A 1 172 ? -10.402 -5.671 -22.932 1.00 93.50 172 TYR A N 1
ATOM 1268 C CA . TYR A 1 172 ? -10.401 -5.795 -24.387 1.00 93.50 172 TYR A CA 1
ATOM 1269 C C . TYR A 1 172 ? -9.210 -5.044 -24.994 1.00 93.50 172 TYR A C 1
ATOM 1271 O O . TYR A 1 172 ? -8.455 -5.600 -25.792 1.00 93.50 172 TYR A O 1
ATOM 1279 N N . LEU A 1 173 ? -8.993 -3.798 -24.565 1.00 92.69 173 LEU A N 1
ATOM 1280 C CA . LEU A 1 173 ? -7.907 -2.957 -25.049 1.00 92.69 173 LEU A CA 1
ATOM 1281 C C . LEU A 1 173 ? -6.537 -3.559 -24.740 1.00 92.69 173 LEU A C 1
ATOM 1283 O O . LEU A 1 173 ? -5.664 -3.494 -25.600 1.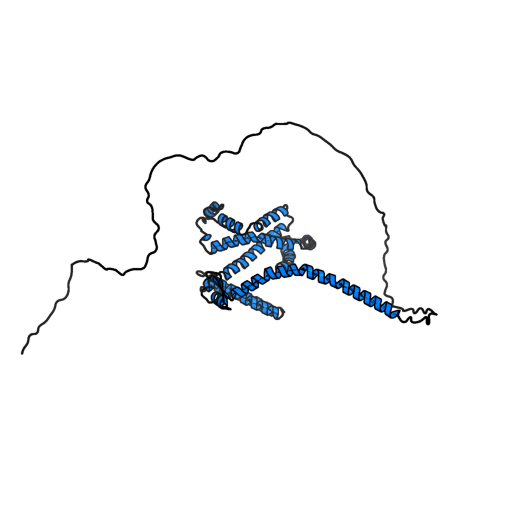00 92.69 173 LEU A O 1
ATOM 1287 N N . SER A 1 174 ? -6.351 -4.214 -23.590 1.00 93.75 174 SER A N 1
ATOM 1288 C CA . SER A 1 174 ? -5.084 -4.869 -23.244 1.00 93.75 174 SER A CA 1
ATOM 1289 C C . SER A 1 174 ? -4.727 -6.048 -24.162 1.00 93.75 174 SER A C 1
ATOM 1291 O O . SER A 1 174 ? -3.545 -6.374 -24.297 1.00 93.75 174 SER A O 1
ATOM 1293 N N . LEU A 1 175 ? -5.713 -6.652 -24.836 1.00 95.12 175 LEU A N 1
ATOM 1294 C CA . LEU A 1 175 ? -5.539 -7.712 -25.843 1.00 95.12 175 LEU A CA 1
ATOM 1295 C C . LEU A 1 175 ? -5.422 -7.165 -27.278 1.00 95.12 175 LEU A C 1
ATOM 1297 O O . LEU A 1 175 ? -5.115 -7.902 -28.224 1.00 95.12 175 LEU A O 1
ATOM 1301 N N . THR A 1 176 ? -5.633 -5.862 -27.455 1.00 93.69 176 THR A N 1
ATOM 1302 C CA . THR A 1 176 ? -5.461 -5.164 -28.731 1.00 93.69 176 THR A CA 1
ATOM 1303 C C . THR A 1 176 ? -4.211 -4.293 -28.721 1.00 93.69 176 THR A C 1
ATOM 1305 O O . THR A 1 176 ? -3.754 -3.798 -27.697 1.00 93.69 176 THR A O 1
ATOM 1308 N N . ARG A 1 177 ? -3.618 -4.085 -29.889 1.00 90.62 177 ARG A N 1
ATOM 1309 C CA . ARG A 1 177 ? -2.619 -3.049 -30.098 1.00 90.62 177 ARG A CA 1
ATOM 1310 C C . ARG A 1 177 ? -3.359 -1.794 -30.519 1.00 90.62 177 ARG A C 1
ATOM 1312 O O . ARG A 1 177 ? -3.876 -1.727 -31.633 1.00 90.62 177 ARG A O 1
ATOM 1319 N N . PHE A 1 178 ? -3.401 -0.843 -29.600 1.00 88.06 178 PHE A N 1
ATOM 1320 C CA . PHE A 1 178 ? -3.988 0.468 -29.802 1.00 88.06 178 PHE A CA 1
ATOM 1321 C C . PHE A 1 178 ? -2.930 1.417 -30.373 1.00 88.06 178 PHE A C 1
ATOM 1323 O O . PHE A 1 178 ? -1.879 1.618 -29.761 1.00 88.06 178 PHE A O 1
ATOM 1330 N N . LEU A 1 179 ? -3.175 1.961 -31.565 1.00 87.44 179 LEU A N 1
ATOM 1331 C CA . LEU A 1 179 ? -2.294 2.930 -32.219 1.00 87.44 179 LEU A CA 1
ATOM 1332 C C . LEU A 1 179 ? -3.095 4.176 -32.587 1.00 87.44 179 LEU A C 1
ATOM 1334 O O . LEU A 1 179 ? -4.157 4.074 -33.201 1.00 87.44 179 LEU A O 1
ATOM 1338 N N . PHE A 1 180 ? -2.562 5.346 -32.246 1.00 88.81 180 PHE A N 1
ATOM 1339 C CA . PHE A 1 180 ? -3.094 6.619 -32.719 1.00 88.81 180 PHE A CA 1
ATOM 1340 C C . PHE A 1 180 ? -2.652 6.823 -34.170 1.00 88.81 180 PHE A C 1
ATOM 1342 O O . PHE A 1 180 ? -1.456 6.809 -34.465 1.00 88.81 180 PHE A O 1
ATOM 1349 N N . VAL A 1 181 ? -3.616 6.965 -35.076 1.00 92.31 181 VAL A N 1
ATOM 1350 C CA . VAL A 1 181 ? -3.392 7.154 -36.517 1.00 92.31 181 VAL A CA 1
ATOM 1351 C C . VAL A 1 181 ? -4.123 8.437 -36.925 1.00 92.31 181 VAL A C 1
ATOM 1353 O O . VAL A 1 181 ? -5.185 8.709 -36.362 1.00 92.31 181 VAL A O 1
ATOM 1356 N N . PRO A 1 182 ? -3.602 9.255 -37.860 1.00 89.12 182 PRO A N 1
ATOM 1357 C CA . PRO A 1 182 ? -4.318 10.442 -38.325 1.00 89.12 182 PRO A CA 1
ATOM 1358 C C . PRO A 1 182 ? -5.759 10.094 -38.734 1.00 89.12 182 PRO A C 1
ATOM 1360 O O . PRO A 1 182 ? -5.971 9.190 -39.537 1.00 89.12 182 PRO A O 1
ATOM 1363 N N . GLY A 1 183 ? -6.745 10.775 -38.141 1.00 89.88 183 GLY A N 1
ATOM 1364 C CA . GLY A 1 183 ? -8.172 10.493 -38.351 1.00 89.88 183 GLY A CA 1
ATOM 1365 C C . GLY A 1 183 ? -8.830 9.550 -37.332 1.00 89.88 183 GLY A C 1
ATOM 1366 O O . GLY A 1 183 ? -10.028 9.307 -37.445 1.00 89.88 183 GLY A O 1
ATOM 1367 N N . GLY A 1 184 ? -8.106 9.045 -36.322 1.00 87.75 184 GLY A N 1
ATOM 1368 C CA . GLY A 1 184 ? -8.708 8.300 -35.212 1.00 87.75 184 GLY A CA 1
ATOM 1369 C C . GLY A 1 184 ? -7.752 7.336 -34.509 1.00 87.75 184 GLY A C 1
ATOM 1370 O O . GLY A 1 184 ? -6.655 7.695 -34.083 1.00 87.75 184 GLY A O 1
ATOM 1371 N N . PHE A 1 185 ? -8.193 6.090 -34.354 1.00 89.44 185 PHE A N 1
ATOM 1372 C CA . PHE A 1 185 ? -7.427 5.028 -33.711 1.00 89.44 185 PHE A CA 1
ATOM 1373 C C . PHE A 1 185 ? -7.528 3.733 -34.514 1.00 89.44 185 PHE A C 1
ATOM 1375 O O . PHE A 1 185 ? -8.591 3.370 -35.015 1.00 89.44 185 PHE A O 1
ATOM 1382 N N . ALA A 1 186 ? -6.413 3.016 -34.612 1.00 88.31 186 ALA A N 1
ATOM 1383 C CA . ALA A 1 186 ? -6.369 1.681 -35.181 1.00 88.31 186 ALA A CA 1
ATOM 1384 C C . ALA A 1 186 ? -6.316 0.652 -34.047 1.00 88.31 186 ALA A C 1
ATOM 1386 O O . ALA A 1 186 ? -5.375 0.631 -33.248 1.00 88.31 186 ALA A O 1
ATOM 1387 N N . LEU A 1 187 ? -7.332 -0.210 -33.995 1.00 90.31 187 LEU A N 1
ATOM 1388 C CA . LEU A 1 187 ? -7.401 -1.358 -33.097 1.00 90.31 187 LEU A CA 1
ATOM 1389 C C . LEU A 1 187 ? -7.023 -2.613 -33.872 1.00 90.31 187 LEU A C 1
ATOM 1391 O O . LEU A 1 187 ? -7.760 -3.056 -34.750 1.00 90.31 187 LEU A O 1
ATOM 1395 N N . ARG A 1 188 ? -5.886 -3.216 -33.530 1.00 90.69 188 ARG A N 1
ATOM 1396 C CA . ARG A 1 188 ? -5.509 -4.530 -34.060 1.00 90.69 188 ARG A CA 1
ATOM 1397 C C . ARG A 1 188 ? -5.555 -5.557 -32.944 1.00 90.69 188 ARG A C 1
ATOM 1399 O O . ARG A 1 188 ? -4.853 -5.399 -31.954 1.00 90.69 188 ARG A O 1
ATOM 1406 N N . TRP A 1 189 ? -6.328 -6.627 -33.096 1.00 92.94 189 TRP A N 1
ATOM 1407 C CA . TRP A 1 189 ? -6.303 -7.731 -32.137 1.00 92.94 189 TRP A CA 1
ATOM 1408 C C . TRP A 1 189 ? -4.949 -8.452 -32.182 1.00 92.94 189 TRP A C 1
ATOM 1410 O O . TRP A 1 189 ? -4.496 -8.850 -33.257 1.00 92.94 189 TRP A O 1
ATOM 1420 N N . VAL A 1 190 ? -4.285 -8.596 -31.031 1.00 92.88 190 VAL A N 1
ATOM 1421 C CA . VAL A 1 190 ? -2.976 -9.279 -30.924 1.00 92.88 190 VAL A CA 1
ATOM 1422 C C . VAL A 1 190 ? -2.963 -10.337 -29.809 1.00 92.88 190 VAL A C 1
ATOM 1424 O O . VAL A 1 190 ? -1.958 -11.018 -29.600 1.00 92.88 190 VAL A O 1
ATOM 1427 N N . GLY A 1 191 ? -4.079 -10.507 -29.095 1.00 93.38 191 GLY A N 1
ATOM 1428 C CA . GLY A 1 191 ? -4.206 -11.460 -27.998 1.00 93.38 191 GLY A CA 1
ATOM 1429 C C . GLY A 1 191 ? -3.165 -11.202 -26.905 1.00 93.38 191 GLY A C 1
ATOM 1430 O O . GLY A 1 191 ? -3.024 -10.089 -26.407 1.00 93.38 191 GLY A O 1
ATOM 1431 N N . LEU A 1 192 ? -2.394 -12.232 -26.546 1.00 93.88 192 LEU A N 1
ATOM 1432 C CA . LEU A 1 192 ? -1.438 -12.180 -25.430 1.00 93.88 192 LEU A CA 1
ATOM 1433 C C . LEU A 1 192 ? -0.070 -11.563 -25.773 1.00 93.88 192 LEU A C 1
ATOM 1435 O O . LEU A 1 192 ? 0.823 -11.527 -24.923 1.00 93.88 192 LEU A O 1
ATOM 1439 N N . ALA A 1 193 ? 0.130 -11.066 -26.995 1.00 92.50 193 ALA A N 1
ATOM 1440 C CA . ALA A 1 193 ? 1.427 -10.527 -27.407 1.00 92.50 193 ALA A CA 1
ATOM 1441 C C . ALA A 1 193 ? 1.870 -9.308 -26.576 1.00 92.50 193 ALA A C 1
ATOM 1443 O O . ALA A 1 193 ? 3.060 -9.167 -26.291 1.00 92.50 193 ALA A O 1
ATOM 1444 N N . ASN A 1 194 ? 0.925 -8.469 -26.137 1.00 91.75 194 ASN A N 1
ATOM 1445 C CA . ASN A 1 194 ? 1.206 -7.314 -25.281 1.00 91.75 194 ASN A CA 1
ATOM 1446 C C . ASN A 1 194 ? 1.817 -7.747 -23.936 1.00 91.75 194 ASN A C 1
ATOM 1448 O O . ASN A 1 194 ? 2.850 -7.224 -23.519 1.00 91.75 194 ASN A O 1
ATOM 1452 N N . TYR A 1 195 ? 1.246 -8.777 -23.307 1.00 92.62 195 TYR A N 1
ATOM 1453 C CA . TYR A 1 195 ? 1.752 -9.344 -22.055 1.00 92.62 195 TYR A CA 1
ATOM 1454 C C . TYR A 1 195 ? 3.107 -10.033 -22.237 1.00 92.62 195 TYR A C 1
ATOM 1456 O O . TYR A 1 195 ? 4.003 -9.871 -21.410 1.00 92.62 195 TYR A O 1
ATOM 1464 N N . ARG A 1 196 ? 3.308 -10.742 -23.356 1.00 92.56 196 ARG A N 1
ATOM 1465 C CA . ARG A 1 196 ? 4.616 -11.324 -23.692 1.00 92.56 196 ARG A CA 1
ATOM 1466 C C . ARG A 1 196 ? 5.692 -10.244 -23.834 1.00 92.56 196 ARG A C 1
ATOM 1468 O O . ARG A 1 196 ? 6.801 -10.440 -23.341 1.00 92.56 196 ARG A O 1
ATOM 1475 N N . LYS A 1 197 ? 5.375 -9.104 -24.464 1.00 90.31 197 LYS A N 1
ATOM 1476 C CA . LYS A 1 197 ? 6.305 -7.968 -24.604 1.00 90.31 197 LYS A CA 1
ATOM 1477 C C . LYS A 1 197 ? 6.701 -7.380 -23.243 1.00 90.31 197 LYS A C 1
ATOM 1479 O O . LYS A 1 197 ? 7.849 -6.988 -23.067 1.00 90.31 197 LYS A O 1
ATOM 1484 N N . LEU A 1 198 ? 5.757 -7.352 -22.307 1.00 89.12 198 LEU A N 1
ATOM 1485 C CA . LEU A 1 198 ? 5.925 -6.808 -20.961 1.00 89.12 198 LEU A CA 1
ATOM 1486 C C . LEU A 1 198 ? 6.712 -7.739 -20.021 1.00 89.12 198 LEU A C 1
ATOM 1488 O O . LEU A 1 198 ? 7.464 -7.253 -19.184 1.00 89.12 198 LEU A O 1
ATOM 1492 N N . LEU A 1 199 ? 6.584 -9.063 -20.172 1.00 89.31 199 LEU A N 1
ATOM 1493 C CA . LEU A 1 199 ? 7.261 -10.041 -19.305 1.00 89.31 199 LEU A CA 1
ATOM 1494 C C . LEU A 1 199 ? 8.615 -10.535 -19.836 1.00 89.31 199 LEU A C 1
ATOM 1496 O O . LEU A 1 199 ? 9.508 -10.809 -19.041 1.00 89.31 199 LEU A O 1
ATOM 1500 N N . VAL A 1 200 ? 8.757 -10.692 -21.154 1.00 90.12 200 VAL A N 1
ATOM 1501 C CA . VAL A 1 200 ? 9.939 -11.321 -21.790 1.00 90.12 200 VAL A CA 1
ATOM 1502 C C . VAL A 1 200 ? 10.483 -10.478 -22.949 1.00 90.12 200 VAL A C 1
ATOM 1504 O O . VAL A 1 200 ? 11.525 -10.780 -23.522 1.00 90.12 200 VAL A O 1
ATOM 1507 N N . GLY A 1 201 ? 9.755 -9.439 -23.352 1.00 88.88 201 GLY A N 1
ATOM 1508 C CA . GLY A 1 201 ? 10.152 -8.577 -24.455 1.00 88.88 201 GLY A CA 1
ATOM 1509 C C . GLY A 1 201 ? 10.903 -7.332 -24.005 1.00 88.88 201 GLY A C 1
ATOM 1510 O O . GLY A 1 201 ? 11.479 -7.250 -22.926 1.00 88.88 201 GLY A O 1
ATOM 1511 N N . ILE A 1 202 ? 10.857 -6.329 -24.875 1.00 87.06 202 ILE A N 1
ATOM 1512 C CA . ILE A 1 202 ? 11.653 -5.101 -24.768 1.00 87.06 202 ILE A CA 1
ATOM 1513 C C . ILE A 1 202 ? 11.239 -4.238 -23.559 1.00 87.06 202 ILE A C 1
ATOM 1515 O O . ILE A 1 202 ? 12.066 -3.517 -23.018 1.00 87.06 202 ILE A O 1
ATOM 1519 N N . GLU A 1 203 ? 9.987 -4.341 -23.094 1.00 88.81 203 GLU A N 1
ATOM 1520 C CA . GLU A 1 203 ? 9.473 -3.545 -21.961 1.00 88.81 203 GLU A CA 1
ATOM 1521 C C . GLU A 1 203 ? 9.763 -4.178 -20.588 1.00 88.81 203 GLU A C 1
ATOM 1523 O O . GLU A 1 203 ? 9.445 -3.597 -19.547 1.00 88.81 203 GLU A O 1
ATOM 1528 N N . GLN A 1 204 ? 10.361 -5.375 -20.560 1.00 91.38 204 GLN A N 1
ATOM 1529 C CA . GLN A 1 204 ? 10.636 -6.110 -19.326 1.00 91.38 204 GLN A CA 1
ATOM 1530 C C . GLN A 1 204 ? 11.475 -5.289 -18.339 1.00 91.38 204 GLN A C 1
ATOM 1532 O O . GLN A 1 204 ? 11.210 -5.310 -17.136 1.00 91.38 204 GLN A O 1
ATOM 1537 N N . SER A 1 205 ? 12.470 -4.551 -18.835 1.00 88.19 205 SER A N 1
ATOM 1538 C CA . SER A 1 205 ? 13.362 -3.729 -18.011 1.00 88.19 205 SER A CA 1
ATOM 1539 C C . SER A 1 205 ? 12.618 -2.626 -17.256 1.00 88.19 205 SER A C 1
ATOM 1541 O O . SER A 1 205 ? 12.999 -2.296 -16.137 1.00 88.19 205 SER A O 1
ATOM 1543 N N . HIS A 1 206 ? 11.535 -2.092 -17.824 1.00 90.38 206 HIS A N 1
ATOM 1544 C CA . HIS A 1 206 ? 10.690 -1.102 -17.165 1.00 90.38 206 HIS A CA 1
ATOM 1545 C C . HIS A 1 206 ? 9.718 -1.749 -16.175 1.00 90.38 206 HIS A C 1
ATOM 1547 O O . HIS A 1 206 ? 9.528 -1.225 -15.077 1.00 90.38 206 HIS A O 1
ATOM 1553 N N . PHE A 1 207 ? 9.115 -2.889 -16.528 1.00 92.94 207 PHE A N 1
ATOM 1554 C CA . PHE A 1 207 ? 8.105 -3.536 -15.686 1.00 92.94 207 PHE A CA 1
ATOM 1555 C C . PHE A 1 207 ? 8.704 -4.351 -14.531 1.00 92.94 207 PHE A C 1
ATOM 1557 O O . PHE A 1 207 ? 8.394 -4.095 -13.366 1.00 92.94 207 PHE A O 1
ATOM 1564 N N . LEU A 1 208 ? 9.577 -5.315 -14.842 1.00 91.50 208 LEU A N 1
ATOM 1565 C CA . LEU A 1 208 ? 10.237 -6.171 -13.851 1.00 91.50 208 LEU A CA 1
ATOM 1566 C C . LEU A 1 208 ? 11.497 -5.520 -13.277 1.00 91.50 208 LEU A C 1
ATOM 1568 O O . LEU A 1 208 ? 11.840 -5.770 -12.125 1.00 91.50 208 LEU A O 1
ATOM 1572 N N . GLY A 1 209 ? 12.158 -4.653 -14.040 1.00 92.31 209 GLY A N 1
ATOM 1573 C CA . GLY A 1 209 ? 13.434 -4.058 -13.653 1.00 92.31 209 GLY A CA 1
ATOM 1574 C C . GLY A 1 209 ? 14.614 -4.700 -14.370 1.00 92.31 209 GLY A C 1
ATOM 1575 O O . GLY A 1 209 ? 14.461 -5.615 -15.181 1.00 92.31 209 GLY A O 1
ATOM 1576 N N . VAL A 1 210 ? 15.815 -4.222 -14.052 1.00 90.56 210 VAL A N 1
ATOM 1577 C CA . VAL A 1 210 ? 17.070 -4.750 -14.601 1.00 90.56 210 VAL A CA 1
ATOM 1578 C C . VAL A 1 210 ? 17.679 -5.706 -13.573 1.00 90.56 210 VAL A C 1
ATOM 1580 O O . VAL A 1 210 ? 18.253 -5.235 -12.585 1.00 90.56 210 VAL A O 1
ATOM 1583 N N . PRO A 1 211 ? 17.543 -7.036 -13.752 1.00 88.94 211 PRO A N 1
ATOM 1584 C CA . PRO A 1 211 ? 18.053 -7.999 -12.791 1.00 88.94 211 PRO A CA 1
ATOM 1585 C C . PRO A 1 211 ? 19.580 -8.060 -12.847 1.00 88.94 211 PRO A C 1
ATOM 1587 O O . PRO A 1 211 ? 20.195 -8.038 -13.915 1.00 88.94 211 PRO A O 1
ATOM 1590 N N . LYS A 1 212 ? 20.192 -8.197 -11.677 1.00 91.25 212 LYS A N 1
ATOM 1591 C CA . LYS A 1 212 ? 21.630 -8.409 -11.501 1.00 91.25 212 LYS A CA 1
ATOM 1592 C C . LYS A 1 212 ? 21.864 -9.632 -10.608 1.00 91.25 212 LYS A C 1
ATOM 1594 O O . LYS A 1 212 ? 20.931 -10.068 -9.923 1.00 91.25 212 LYS A O 1
ATOM 1599 N N . PRO A 1 213 ? 23.065 -10.240 -10.641 1.00 89.94 213 PRO A N 1
ATOM 1600 C CA . PRO A 1 213 ? 23.367 -11.352 -9.754 1.00 89.94 213 PRO A CA 1
ATOM 1601 C C . PRO A 1 213 ? 23.181 -10.912 -8.291 1.00 89.94 213 PRO A C 1
ATOM 1603 O O . PRO A 1 213 ? 23.642 -9.830 -7.910 1.00 89.94 213 PRO A O 1
ATOM 1606 N N . PRO A 1 214 ? 22.465 -11.706 -7.480 1.00 89.88 214 PRO A N 1
ATOM 1607 C CA . PRO A 1 214 ? 22.235 -11.364 -6.086 1.00 89.88 214 PRO A CA 1
ATOM 1608 C C . PRO A 1 214 ? 23.540 -11.423 -5.292 1.00 89.88 214 PRO A C 1
ATOM 1610 O O . PRO A 1 214 ? 24.391 -12.286 -5.513 1.00 89.88 214 PRO A O 1
ATOM 1613 N N . THR A 1 215 ? 23.680 -10.504 -4.342 1.00 92.88 215 THR A N 1
ATOM 1614 C CA . THR A 1 215 ? 24.762 -10.529 -3.353 1.00 92.88 215 THR A CA 1
ATOM 1615 C C . THR A 1 215 ? 24.598 -11.703 -2.387 1.00 92.88 215 THR A C 1
ATOM 1617 O O . THR A 1 215 ? 23.537 -12.324 -2.308 1.00 92.88 215 THR A O 1
ATOM 1620 N N . VAL A 1 216 ? 25.634 -11.973 -1.586 1.00 92.25 216 VAL A N 1
ATOM 1621 C CA . VAL A 1 216 ? 25.569 -12.946 -0.480 1.00 92.25 216 VAL A CA 1
ATOM 1622 C C . VAL A 1 216 ? 24.391 -12.634 0.451 1.00 92.25 216 VAL A C 1
ATOM 1624 O O . VAL A 1 216 ? 23.613 -13.522 0.785 1.00 92.25 216 VAL A O 1
ATOM 1627 N N . VAL A 1 217 ? 24.196 -11.355 0.790 1.00 90.94 217 VAL A N 1
ATOM 1628 C CA . VAL A 1 217 ? 23.047 -10.892 1.587 1.00 90.94 217 VAL A CA 1
ATOM 1629 C C . VAL A 1 217 ? 21.723 -11.197 0.882 1.00 90.94 217 VAL A C 1
ATOM 1631 O O . VAL A 1 217 ? 20.793 -11.684 1.517 1.00 90.94 217 VAL A O 1
ATOM 1634 N N . GLY A 1 218 ? 21.642 -10.973 -0.433 1.00 90.75 218 GLY A N 1
ATOM 1635 C CA . GLY A 1 218 ? 20.459 -11.303 -1.227 1.00 90.75 218 GLY A CA 1
ATOM 1636 C C . GLY A 1 218 ? 20.091 -12.788 -1.165 1.00 90.75 218 GLY A C 1
ATOM 1637 O O . GLY A 1 218 ? 18.925 -13.124 -0.961 1.00 90.75 218 GLY A O 1
ATOM 1638 N N . TRP A 1 219 ? 21.078 -13.680 -1.269 1.00 93.06 219 TRP A N 1
ATOM 1639 C CA . TRP A 1 219 ? 20.866 -15.122 -1.109 1.00 93.06 219 TRP A CA 1
ATOM 1640 C C . TRP A 1 219 ? 20.403 -15.504 0.297 1.00 93.06 219 TRP A C 1
ATOM 1642 O O . TRP A 1 219 ? 19.483 -16.311 0.423 1.00 93.06 219 TRP A O 1
ATOM 1652 N N . LEU A 1 220 ? 20.989 -14.912 1.343 1.00 93.88 220 LEU A N 1
ATOM 1653 C CA . LEU A 1 220 ? 20.577 -15.157 2.729 1.00 93.88 220 LEU A CA 1
ATOM 1654 C C . LEU A 1 220 ? 19.127 -14.718 2.976 1.00 93.88 220 LEU A C 1
ATOM 1656 O O . LEU A 1 220 ? 18.344 -15.479 3.541 1.00 93.88 220 LEU A O 1
ATOM 1660 N N . LEU A 1 221 ? 18.747 -13.526 2.504 1.00 91.94 221 LEU A N 1
ATOM 1661 C CA . LEU A 1 221 ? 17.377 -13.018 2.617 1.00 91.94 221 LEU A CA 1
ATOM 1662 C C . LEU A 1 221 ? 16.380 -13.892 1.853 1.00 91.94 221 LEU A C 1
ATOM 1664 O O . LEU A 1 221 ? 15.311 -14.203 2.376 1.00 91.94 221 LEU A O 1
ATOM 1668 N N . PHE A 1 222 ? 16.733 -14.322 0.640 1.00 93.69 222 PHE A N 1
ATOM 1669 C CA . PHE A 1 222 ? 15.891 -15.228 -0.134 1.00 93.69 222 PHE A CA 1
ATOM 1670 C C . PHE A 1 222 ? 15.741 -16.588 0.554 1.00 93.69 222 PHE A C 1
ATOM 1672 O O . PHE A 1 222 ? 14.628 -17.094 0.654 1.00 93.69 222 PHE A O 1
ATOM 1679 N N . GLY A 1 223 ? 16.833 -17.158 1.070 1.00 94.00 223 GLY A N 1
ATOM 1680 C CA . GLY A 1 223 ? 16.812 -18.423 1.804 1.00 94.00 223 GLY A CA 1
ATOM 1681 C C . GLY A 1 223 ? 15.950 -18.354 3.066 1.00 94.00 223 GLY A C 1
ATOM 1682 O O . GLY A 1 223 ? 15.153 -19.258 3.312 1.00 94.00 223 GLY A O 1
ATOM 1683 N N . LEU A 1 224 ? 16.042 -17.255 3.823 1.00 95.75 224 LEU A N 1
ATOM 1684 C CA . LEU A 1 224 ? 15.194 -17.003 4.990 1.00 95.75 224 LEU A CA 1
ATOM 1685 C C . LEU A 1 224 ? 13.717 -16.854 4.603 1.00 95.75 224 LEU A C 1
ATOM 1687 O O . LEU A 1 224 ? 12.846 -17.459 5.219 1.00 95.75 224 LEU A O 1
ATOM 1691 N N . ALA A 1 225 ? 13.412 -16.078 3.564 1.00 94.06 225 ALA A N 1
ATOM 1692 C CA . ALA A 1 225 ? 12.038 -15.935 3.095 1.00 94.06 225 ALA A CA 1
ATOM 1693 C C . ALA A 1 225 ? 11.473 -17.274 2.594 1.00 94.06 225 ALA A C 1
ATOM 1695 O O . ALA A 1 225 ? 10.344 -17.632 2.924 1.00 94.06 225 ALA A O 1
ATOM 1696 N N . ALA A 1 226 ? 12.267 -18.045 1.849 1.00 94.25 226 ALA A N 1
ATOM 1697 C CA . ALA A 1 226 ? 11.883 -19.361 1.357 1.00 94.25 226 ALA A CA 1
ATOM 1698 C C . ALA A 1 226 ? 11.631 -20.350 2.504 1.00 94.25 226 ALA A C 1
ATOM 1700 O O . ALA A 1 226 ? 10.653 -21.094 2.444 1.00 94.25 226 ALA A O 1
ATOM 1701 N N . SER A 1 227 ? 12.446 -20.337 3.565 1.00 94.94 227 SER A N 1
ATOM 1702 C CA . SER A 1 227 ? 12.239 -21.209 4.729 1.00 94.94 227 SER A CA 1
ATOM 1703 C C . SER A 1 227 ? 10.975 -20.838 5.510 1.00 94.94 227 SER A C 1
ATOM 1705 O O . SER A 1 227 ? 10.209 -21.727 5.884 1.00 94.94 227 SER A O 1
ATOM 1707 N N . VAL A 1 228 ? 10.688 -19.542 5.675 1.00 95.62 228 VAL A N 1
ATOM 1708 C CA . VAL A 1 228 ? 9.445 -19.053 6.296 1.00 95.62 228 VAL A CA 1
ATOM 1709 C C . VAL A 1 228 ? 8.220 -19.438 5.464 1.00 95.62 228 VAL A C 1
ATOM 1711 O O . VAL A 1 228 ? 7.238 -19.945 6.010 1.00 95.62 228 VAL A O 1
ATOM 1714 N N . LEU A 1 229 ? 8.267 -19.248 4.144 1.00 93.88 229 LEU A N 1
ATOM 1715 C CA . LEU A 1 229 ? 7.169 -19.610 3.244 1.00 93.88 229 LEU A CA 1
ATOM 1716 C C . LEU A 1 229 ? 6.952 -21.126 3.193 1.00 93.88 229 LEU A C 1
ATOM 1718 O O . LEU A 1 229 ? 5.808 -21.584 3.207 1.00 93.88 229 LEU A O 1
ATOM 1722 N N . LEU A 1 230 ? 8.029 -21.914 3.211 1.00 93.25 230 LEU A N 1
ATOM 1723 C CA . LEU A 1 230 ? 7.949 -23.367 3.313 1.00 93.25 230 LEU A CA 1
ATOM 1724 C C . LEU A 1 230 ? 7.298 -23.783 4.637 1.00 93.25 230 LEU A C 1
ATOM 1726 O O . LEU A 1 230 ? 6.344 -24.559 4.624 1.00 93.25 230 LEU A O 1
ATOM 1730 N N . ALA A 1 231 ? 7.737 -23.222 5.766 1.00 93.75 231 ALA A N 1
ATOM 1731 C CA . ALA A 1 231 ? 7.132 -23.479 7.071 1.00 93.75 231 ALA A CA 1
ATOM 1732 C C . ALA A 1 231 ? 5.645 -23.079 7.106 1.00 93.75 231 ALA A C 1
ATOM 1734 O O . ALA A 1 231 ? 4.828 -23.795 7.683 1.00 93.75 231 ALA A O 1
ATOM 1735 N N . PHE A 1 232 ? 5.265 -21.981 6.447 1.00 92.31 232 PHE A N 1
ATOM 1736 C CA . PHE A 1 232 ? 3.877 -21.527 6.331 1.00 92.31 232 PHE A CA 1
ATOM 1737 C C . PHE A 1 232 ? 2.983 -22.504 5.549 1.00 92.31 232 PHE A C 1
ATOM 1739 O O . PHE A 1 232 ? 1.829 -22.729 5.939 1.00 92.31 232 PHE A O 1
ATOM 1746 N N . VAL A 1 233 ? 3.504 -23.090 4.467 1.00 90.81 233 VAL A N 1
ATOM 1747 C CA . VAL A 1 233 ? 2.805 -24.117 3.679 1.00 90.81 233 VAL A CA 1
ATOM 1748 C C . VAL A 1 233 ? 2.735 -25.428 4.458 1.00 90.81 233 VAL A C 1
ATOM 1750 O O . VAL A 1 233 ? 1.646 -25.978 4.605 1.00 90.81 233 VAL A O 1
ATOM 1753 N N . VAL A 1 234 ? 3.851 -25.885 5.035 1.00 91.50 234 VAL A N 1
ATOM 1754 C CA . VAL A 1 234 ? 3.919 -27.119 5.838 1.00 91.50 234 VAL A CA 1
ATOM 1755 C C . VAL A 1 234 ? 2.976 -27.042 7.036 1.00 91.50 234 VAL A C 1
ATOM 1757 O O . VAL A 1 234 ? 2.178 -27.951 7.237 1.00 91.50 234 VAL A O 1
ATOM 1760 N N . ARG A 1 235 ? 2.968 -25.927 7.777 1.00 89.81 235 ARG A N 1
ATOM 1761 C CA . ARG A 1 235 ? 2.024 -25.701 8.885 1.00 89.81 235 ARG A CA 1
ATOM 1762 C C . ARG A 1 235 ? 0.567 -25.690 8.418 1.00 89.81 235 ARG A C 1
ATOM 1764 O O . ARG A 1 235 ? -0.326 -26.059 9.171 1.00 89.81 235 ARG A O 1
ATOM 1771 N N . GLY A 1 236 ? 0.316 -25.257 7.185 1.00 86.25 236 GLY A N 1
ATOM 1772 C CA 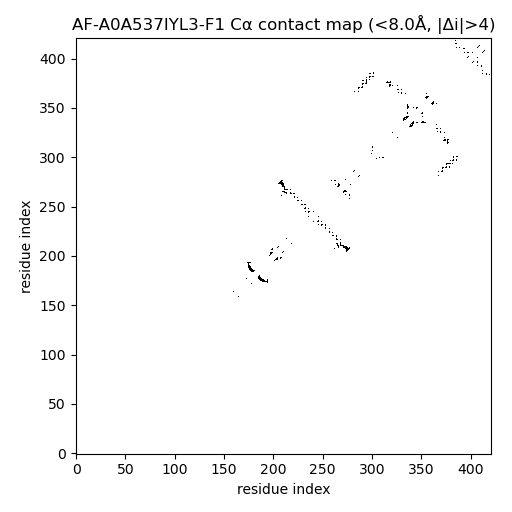. GLY A 1 236 ? -1.004 -25.320 6.566 1.00 86.25 236 GLY A CA 1
ATOM 1773 C C . GLY A 1 236 ? -1.447 -26.737 6.216 1.00 86.25 236 GLY A C 1
ATOM 1774 O O . GLY A 1 236 ? -2.634 -27.024 6.294 1.00 86.25 236 GLY A O 1
ATOM 1775 N N . ILE A 1 237 ? -0.509 -27.609 5.850 1.00 87.06 237 ILE A N 1
ATOM 1776 C CA . ILE A 1 237 ? -0.772 -29.028 5.583 1.00 87.06 237 ILE A CA 1
ATOM 1777 C C . ILE A 1 237 ? -1.005 -29.787 6.896 1.00 87.06 237 ILE A C 1
ATOM 1779 O O . ILE A 1 237 ? -1.857 -30.668 6.942 1.00 87.06 237 ILE A O 1
ATOM 1783 N N . THR A 1 238 ? -0.253 -29.455 7.953 1.00 85.12 238 THR A N 1
ATOM 1784 C CA . THR A 1 238 ? -0.344 -30.142 9.253 1.00 85.12 238 THR A CA 1
ATOM 1785 C C . THR A 1 238 ? -1.493 -29.649 10.127 1.00 85.12 238 THR A C 1
ATOM 1787 O O . THR A 1 238 ? -2.073 -30.430 10.875 1.00 85.12 238 THR A O 1
ATOM 1790 N N . SER A 1 239 ? -1.860 -28.371 10.036 1.00 80.00 239 SER A N 1
ATOM 1791 C CA . SER A 1 239 ? -3.151 -27.894 10.530 1.00 80.00 239 SER A CA 1
ATOM 1792 C C . SER A 1 239 ? -4.228 -28.461 9.613 1.00 80.00 239 SER A C 1
ATOM 1794 O O . SER A 1 239 ? -4.032 -28.425 8.404 1.00 80.00 239 SER A O 1
ATOM 1796 N N . ALA A 1 240 ? -5.340 -28.977 10.142 1.00 68.50 240 ALA A N 1
ATOM 1797 C CA . ALA A 1 240 ? -6.441 -29.608 9.397 1.00 68.50 240 ALA A CA 1
ATOM 1798 C C . ALA A 1 240 ? -7.207 -28.642 8.455 1.00 68.50 240 ALA A C 1
ATOM 1800 O O . ALA A 1 240 ? -8.435 -28.643 8.380 1.00 68.50 240 ALA A O 1
ATOM 1801 N N . SER A 1 241 ? -6.492 -27.776 7.739 1.00 69.81 241 SER A N 1
ATOM 1802 C CA . SER A 1 241 ? -7.017 -26.906 6.713 1.00 69.81 241 SER A CA 1
ATOM 1803 C C . SER A 1 241 ? -7.443 -27.772 5.530 1.00 69.81 241 SER A C 1
ATOM 1805 O O . SER A 1 241 ? -6.694 -28.611 5.028 1.00 69.81 241 SER A O 1
ATOM 1807 N N . GLY A 1 242 ? -8.697 -27.617 5.106 1.00 82.00 242 GLY A N 1
ATOM 1808 C CA . GLY A 1 242 ? -9.220 -28.365 3.968 1.00 82.00 242 GLY A CA 1
ATOM 1809 C C . GLY A 1 242 ? -8.370 -28.150 2.709 1.00 82.00 242 GLY A C 1
ATOM 1810 O O . GLY A 1 242 ? -7.637 -27.169 2.591 1.00 82.00 242 GLY A O 1
ATOM 1811 N N . ARG A 1 243 ? -8.516 -29.031 1.712 1.00 84.00 243 ARG A N 1
ATOM 1812 C CA . ARG A 1 243 ? -7.720 -29.028 0.465 1.00 84.00 243 ARG A CA 1
ATOM 1813 C C . ARG A 1 243 ? -7.624 -27.645 -0.211 1.00 84.00 243 ARG A C 1
ATOM 1815 O O . ARG A 1 243 ? -6.578 -27.294 -0.743 1.00 84.00 243 ARG A O 1
ATOM 1822 N N . ARG A 1 244 ? -8.687 -26.831 -0.138 1.00 85.44 244 ARG A N 1
ATOM 1823 C CA . ARG A 1 244 ? -8.715 -25.445 -0.651 1.00 85.44 244 ARG A CA 1
ATOM 1824 C C . ARG A 1 244 ? -7.762 -24.502 0.102 1.00 85.44 244 ARG A C 1
ATOM 1826 O O . ARG A 1 244 ? -7.120 -23.670 -0.529 1.00 85.44 244 ARG A O 1
ATOM 1833 N N . GLY A 1 245 ? -7.643 -24.650 1.422 1.00 85.88 245 GLY A N 1
ATOM 1834 C CA . GLY A 1 245 ? -6.751 -23.847 2.263 1.00 85.88 245 GLY A CA 1
ATOM 1835 C C . GLY A 1 245 ? -5.278 -24.123 1.971 1.00 85.88 245 GLY A C 1
ATOM 1836 O O . GLY A 1 245 ? -4.500 -23.186 1.813 1.00 85.88 245 GLY A O 1
ATOM 1837 N N . VAL A 1 246 ? -4.909 -25.395 1.799 1.00 88.56 246 VAL A N 1
ATOM 1838 C CA . VAL A 1 246 ? -3.541 -25.780 1.411 1.00 88.56 246 VAL A CA 1
ATOM 1839 C C . VAL A 1 246 ? -3.172 -25.209 0.040 1.00 88.56 246 VAL A C 1
ATOM 1841 O O . VAL A 1 246 ? -2.108 -24.609 -0.101 1.00 88.56 246 VAL A O 1
ATOM 1844 N N . VAL A 1 247 ? -4.063 -25.328 -0.954 1.00 91.12 247 VAL A N 1
ATOM 1845 C CA . VAL A 1 247 ? -3.842 -24.755 -2.294 1.00 91.12 247 VAL A CA 1
ATOM 1846 C C . VAL A 1 247 ? -3.666 -23.238 -2.217 1.00 91.12 247 VAL A C 1
ATOM 1848 O O . VAL A 1 247 ? -2.711 -22.715 -2.784 1.00 91.12 247 VAL A O 1
ATOM 1851 N N . GLY A 1 248 ? -4.522 -22.533 -1.471 1.00 90.31 248 GLY A N 1
ATOM 1852 C CA . GLY A 1 248 ? -4.399 -21.085 -1.287 1.00 90.31 248 GLY A CA 1
ATOM 1853 C C . GLY A 1 248 ? -3.052 -20.676 -0.679 1.00 90.31 248 GLY A C 1
ATOM 1854 O O . GLY A 1 248 ? -2.403 -19.758 -1.176 1.00 90.31 248 GLY A O 1
ATOM 1855 N N . ARG A 1 249 ? -2.577 -21.403 0.340 1.00 90.62 249 ARG A N 1
ATOM 1856 C CA . ARG A 1 249 ? -1.267 -21.150 0.966 1.00 90.62 249 ARG A CA 1
ATOM 1857 C C . ARG A 1 249 ? -0.104 -21.436 0.023 1.00 90.62 249 ARG A C 1
ATOM 1859 O O . ARG A 1 249 ? 0.859 -20.676 0.021 1.00 90.62 249 ARG A O 1
ATOM 1866 N N . ALA A 1 250 ? -0.194 -22.495 -0.779 1.00 91.94 250 ALA A N 1
ATOM 1867 C CA . ALA A 1 250 ? 0.820 -22.823 -1.777 1.00 91.94 250 ALA A CA 1
ATOM 1868 C C . ALA A 1 250 ? 0.903 -21.743 -2.865 1.00 91.94 250 ALA A C 1
ATOM 1870 O O . ALA A 1 250 ? 1.993 -21.266 -3.170 1.00 91.94 250 ALA A O 1
ATOM 1871 N N . VAL A 1 251 ? -0.242 -21.298 -3.395 1.00 93.94 251 VAL A N 1
ATOM 1872 C CA . VAL A 1 251 ? -0.303 -20.197 -4.369 1.00 93.94 251 VAL A CA 1
ATOM 1873 C C . VAL A 1 251 ? 0.293 -18.922 -3.773 1.00 93.94 251 VAL A C 1
ATOM 1875 O O . VAL A 1 251 ? 1.152 -18.305 -4.399 1.00 93.94 251 VAL A O 1
ATOM 1878 N N . PHE A 1 252 ? -0.095 -18.562 -2.546 1.00 93.81 252 PHE A N 1
ATOM 1879 C CA . PHE A 1 252 ? 0.472 -17.410 -1.849 1.00 93.81 252 PHE A CA 1
ATOM 1880 C C . PHE A 1 252 ? 1.992 -17.525 -1.695 1.00 93.81 252 PHE A C 1
ATOM 1882 O O . PHE A 1 252 ? 2.708 -16.583 -2.017 1.00 93.81 252 PHE A O 1
ATOM 1889 N N . ALA A 1 253 ? 2.499 -18.682 -1.261 1.00 94.19 253 ALA A N 1
ATOM 1890 C CA . ALA A 1 253 ? 3.930 -18.900 -1.084 1.00 94.19 253 ALA A CA 1
ATOM 1891 C C . ALA A 1 253 ? 4.710 -18.782 -2.400 1.00 94.19 253 ALA A C 1
ATOM 1893 O O . ALA A 1 253 ? 5.784 -18.185 -2.420 1.00 94.19 253 ALA A O 1
ATOM 1894 N N . VAL A 1 254 ? 4.162 -19.281 -3.509 1.00 95.00 254 VAL A N 1
ATOM 1895 C CA . VAL A 1 254 ? 4.778 -19.134 -4.835 1.00 95.00 254 VAL A CA 1
ATOM 1896 C C . VAL A 1 254 ? 4.811 -17.667 -5.266 1.00 95.00 254 VAL A C 1
ATOM 1898 O O . VAL A 1 254 ? 5.858 -17.179 -5.688 1.00 95.00 254 VAL A O 1
ATOM 1901 N N . VAL A 1 255 ? 3.696 -16.944 -5.127 1.00 93.81 255 VAL A N 1
ATOM 1902 C CA . VAL A 1 255 ? 3.605 -15.525 -5.515 1.00 93.81 255 VAL A CA 1
ATOM 1903 C C . VAL A 1 255 ? 4.514 -14.654 -4.644 1.00 93.81 255 VAL A C 1
ATOM 1905 O O . VAL A 1 255 ? 5.289 -13.856 -5.170 1.00 93.81 255 VAL A O 1
ATOM 1908 N N . ALA A 1 256 ? 4.475 -14.838 -3.323 1.00 93.56 256 ALA A N 1
ATOM 1909 C CA . ALA A 1 256 ? 5.333 -14.125 -2.383 1.00 93.56 256 ALA A CA 1
ATOM 1910 C C . ALA A 1 256 ? 6.815 -14.440 -2.636 1.00 93.56 256 ALA A C 1
ATOM 1912 O O . ALA A 1 256 ? 7.634 -13.525 -2.703 1.00 93.56 256 ALA A O 1
ATOM 1913 N N . GLY A 1 257 ? 7.156 -15.712 -2.862 1.00 94.44 257 GLY A N 1
ATOM 1914 C CA . GLY A 1 257 ? 8.512 -16.140 -3.200 1.00 94.44 257 GLY A CA 1
ATOM 1915 C C . GLY A 1 257 ? 9.019 -15.516 -4.501 1.00 94.44 257 GLY A C 1
ATOM 1916 O O . GLY A 1 257 ? 10.149 -15.032 -4.543 1.00 94.44 257 GLY A O 1
ATOM 1917 N N . ALA A 1 258 ? 8.179 -15.443 -5.538 1.00 93.25 258 ALA A N 1
ATOM 1918 C CA . ALA A 1 258 ? 8.509 -14.764 -6.791 1.00 93.25 258 ALA A CA 1
ATOM 1919 C C . ALA A 1 258 ? 8.729 -13.254 -6.594 1.00 93.25 258 ALA A C 1
ATOM 1921 O O . ALA A 1 258 ? 9.661 -12.690 -7.169 1.00 93.25 258 ALA A O 1
ATOM 1922 N N . GLY A 1 259 ? 7.921 -12.608 -5.748 1.00 93.50 259 GLY A N 1
ATOM 1923 C CA . GLY A 1 259 ? 8.093 -11.202 -5.376 1.00 93.50 259 GLY A CA 1
ATOM 1924 C C . GLY A 1 259 ? 9.405 -10.941 -4.631 1.00 93.50 259 GLY A C 1
ATOM 1925 O O . GLY A 1 259 ? 10.153 -10.037 -5.003 1.00 93.50 259 GLY A O 1
ATOM 1926 N N . VAL A 1 260 ? 9.732 -11.766 -3.630 1.00 93.75 260 VAL A N 1
ATOM 1927 C CA . VAL A 1 260 ? 11.005 -11.670 -2.891 1.00 93.75 260 VAL A CA 1
ATOM 1928 C C . VAL A 1 260 ? 12.191 -11.941 -3.811 1.00 93.75 260 VAL A C 1
ATOM 1930 O O . VAL A 1 260 ? 13.191 -11.230 -3.757 1.00 93.75 260 VAL A O 1
ATOM 1933 N N . TRP A 1 261 ? 12.083 -12.931 -4.695 1.00 94.38 261 TRP A N 1
ATOM 1934 C CA . TRP A 1 261 ? 13.115 -13.225 -5.683 1.00 94.38 261 TRP A CA 1
ATOM 1935 C C . TRP A 1 261 ? 13.374 -12.047 -6.622 1.00 94.38 261 TRP A C 1
ATOM 1937 O O . TRP A 1 261 ? 14.529 -11.687 -6.866 1.00 94.38 261 TRP A O 1
ATOM 1947 N N . LEU A 1 262 ? 12.304 -11.422 -7.120 1.00 93.31 262 LEU A N 1
ATOM 1948 C CA . LEU A 1 262 ? 12.398 -10.222 -7.939 1.00 93.31 262 LEU A CA 1
ATOM 1949 C C . LEU A 1 262 ? 13.100 -9.103 -7.163 1.00 93.31 262 LEU A C 1
ATOM 1951 O O . LEU A 1 262 ? 14.070 -8.538 -7.663 1.00 93.31 262 LEU A O 1
ATOM 1955 N N . ALA A 1 263 ? 12.682 -8.864 -5.917 1.00 92.62 263 ALA A N 1
ATOM 1956 C CA . ALA A 1 263 ? 13.281 -7.871 -5.033 1.00 92.62 263 ALA A CA 1
ATOM 1957 C C . ALA A 1 263 ? 14.786 -8.094 -4.840 1.00 92.62 263 ALA A C 1
ATOM 1959 O O . ALA A 1 263 ? 15.582 -7.188 -5.077 1.00 92.62 263 ALA A O 1
ATOM 1960 N N . VAL A 1 264 ? 15.193 -9.317 -4.502 1.00 93.12 264 VAL A N 1
ATOM 1961 C CA . VAL A 1 264 ? 16.599 -9.693 -4.304 1.00 93.12 264 VAL A CA 1
ATOM 1962 C C . VAL A 1 264 ? 17.440 -9.462 -5.565 1.00 93.12 264 VAL A C 1
ATOM 1964 O O . VAL A 1 264 ? 18.592 -9.038 -5.468 1.00 93.12 264 VAL A O 1
ATOM 1967 N N . ARG A 1 265 ? 16.873 -9.681 -6.756 1.00 92.31 265 ARG A N 1
ATOM 1968 C CA . ARG A 1 265 ? 17.581 -9.486 -8.031 1.00 92.31 265 ARG A CA 1
ATOM 1969 C C . ARG A 1 265 ? 17.673 -8.039 -8.497 1.00 92.31 265 ARG A C 1
ATOM 1971 O O . ARG A 1 265 ? 18.591 -7.722 -9.251 1.00 92.31 265 ARG A O 1
ATOM 1978 N N . THR A 1 266 ? 16.745 -7.173 -8.103 1.00 91.75 266 THR A N 1
ATOM 1979 C CA . THR A 1 266 ? 16.694 -5.786 -8.600 1.00 91.75 266 THR A CA 1
ATOM 1980 C C . THR A 1 266 ? 17.106 -4.742 -7.568 1.00 91.75 266 THR A C 1
ATOM 1982 O O . THR A 1 266 ? 17.411 -3.620 -7.954 1.00 91.75 266 THR A O 1
ATOM 1985 N N . LEU A 1 267 ? 17.117 -5.081 -6.274 1.00 90.62 267 LEU A N 1
ATOM 1986 C CA . LEU A 1 267 ? 17.580 -4.204 -5.185 1.00 90.62 267 LEU A CA 1
ATOM 1987 C C . LEU A 1 267 ? 19.082 -4.355 -4.892 1.00 90.62 267 LEU A C 1
ATOM 1989 O O . LEU A 1 267 ? 19.639 -3.601 -4.099 1.00 90.62 267 LEU A O 1
ATOM 1993 N N . THR A 1 268 ? 19.736 -5.338 -5.511 1.00 89.69 268 THR A N 1
ATOM 1994 C CA . THR A 1 268 ? 21.186 -5.546 -5.410 1.00 89.69 268 THR A CA 1
ATOM 1995 C C . THR A 1 268 ? 21.957 -4.357 -6.017 1.00 89.69 268 THR A C 1
ATOM 1997 O O . THR A 1 268 ? 21.430 -3.701 -6.922 1.00 89.69 268 THR A O 1
ATOM 2000 N N . PRO A 1 269 ? 23.197 -4.055 -5.578 1.00 85.12 269 PRO A N 1
ATOM 2001 C CA . PRO A 1 269 ? 23.991 -2.971 -6.156 1.00 85.12 269 PRO A CA 1
ATOM 2002 C C . PRO A 1 269 ? 24.099 -3.071 -7.686 1.00 85.12 269 PRO A C 1
ATOM 2004 O O . PRO A 1 269 ? 24.463 -4.111 -8.235 1.00 85.12 269 PRO A O 1
ATOM 2007 N N . GLY A 1 270 ? 23.752 -1.986 -8.385 1.00 83.06 270 GLY A N 1
ATOM 2008 C CA . GLY A 1 270 ? 23.707 -1.929 -9.853 1.00 83.06 270 GLY A CA 1
ATOM 2009 C C . GLY A 1 270 ? 22.444 -2.524 -10.495 1.00 83.06 270 GLY A C 1
ATOM 2010 O O . GLY A 1 270 ? 22.328 -2.511 -11.723 1.00 83.06 270 GLY A O 1
ATOM 2011 N N . GLY A 1 271 ? 21.517 -3.056 -9.694 1.00 87.56 271 GLY A N 1
ATOM 2012 C CA . GLY A 1 271 ? 20.159 -3.402 -10.104 1.00 87.56 271 GLY A CA 1
ATOM 2013 C C . GLY A 1 271 ? 19.221 -2.196 -10.026 1.00 87.56 271 GLY A C 1
ATOM 2014 O O . GLY A 1 271 ? 19.454 -1.254 -9.267 1.00 87.56 271 GLY A O 1
ATOM 2015 N N . PHE A 1 272 ? 18.150 -2.234 -10.821 1.00 89.62 272 PHE A N 1
ATOM 2016 C CA . PHE A 1 272 ? 17.111 -1.204 -10.805 1.00 89.62 272 PHE A CA 1
ATOM 2017 C C . PHE A 1 272 ? 15.726 -1.849 -10.686 1.00 89.62 272 PHE A C 1
ATOM 2019 O O . PHE A 1 272 ? 15.392 -2.691 -11.528 1.00 89.62 272 PHE A O 1
ATOM 2026 N N . PRO A 1 273 ? 14.908 -1.475 -9.681 1.00 92.88 273 PRO A N 1
ATOM 2027 C CA . PRO A 1 273 ? 13.558 -2.002 -9.535 1.00 92.88 273 PRO A CA 1
ATOM 2028 C C . PRO A 1 273 ? 12.642 -1.448 -10.632 1.00 92.88 273 PRO A C 1
ATOM 2030 O O . PRO A 1 273 ? 12.596 -0.235 -10.857 1.00 92.88 273 PRO A O 1
ATOM 2033 N N . GLY A 1 274 ? 11.892 -2.336 -11.286 1.00 93.19 274 GLY A N 1
ATOM 2034 C CA . GLY A 1 274 ? 10.853 -1.952 -12.241 1.00 93.19 274 GLY A CA 1
ATOM 2035 C C . GLY A 1 274 ? 9.616 -1.355 -11.566 1.00 93.19 274 GLY A C 1
ATOM 2036 O O . GLY A 1 274 ? 9.555 -1.205 -10.337 1.00 93.19 274 GLY A O 1
ATOM 2037 N N . THR A 1 275 ? 8.605 -1.024 -12.368 1.00 93.94 275 THR A N 1
ATOM 2038 C CA . THR A 1 275 ? 7.342 -0.449 -11.883 1.00 93.94 275 THR A CA 1
ATOM 2039 C C . THR A 1 275 ? 6.594 -1.407 -10.962 1.00 93.94 275 THR A C 1
ATOM 2041 O O . THR A 1 275 ? 6.151 -0.976 -9.902 1.00 93.94 275 THR A O 1
ATOM 2044 N N . LEU A 1 276 ? 6.541 -2.706 -11.287 1.00 93.81 276 LEU A N 1
ATOM 2045 C CA . LEU A 1 276 ? 5.843 -3.710 -10.476 1.00 93.81 276 LEU A CA 1
ATOM 2046 C C . LEU A 1 276 ? 6.389 -3.760 -9.047 1.00 93.81 276 LEU A C 1
ATOM 2048 O O . LEU A 1 276 ? 5.636 -3.661 -8.079 1.00 93.81 276 LEU A O 1
ATOM 2052 N N . LEU A 1 277 ? 7.711 -3.896 -8.917 1.00 94.25 277 LEU A N 1
ATOM 2053 C CA . LEU A 1 277 ? 8.346 -3.974 -7.608 1.00 94.25 277 LEU A CA 1
ATOM 2054 C C . LEU A 1 277 ? 8.284 -2.634 -6.875 1.00 94.25 277 LEU A C 1
ATOM 2056 O O . LEU A 1 277 ? 8.064 -2.624 -5.670 1.00 94.25 277 LEU A O 1
ATOM 2060 N N . THR A 1 278 ? 8.445 -1.509 -7.577 1.00 93.94 278 THR A N 1
ATOM 2061 C CA . THR A 1 278 ? 8.315 -0.185 -6.951 1.00 93.94 278 THR A CA 1
ATOM 2062 C C . THR A 1 278 ? 6.919 -0.015 -6.351 1.00 93.94 278 THR A C 1
ATOM 2064 O O . THR A 1 278 ? 6.807 0.345 -5.184 1.00 93.94 278 THR A O 1
ATOM 2067 N N . THR A 1 279 ? 5.857 -0.355 -7.086 1.00 94.50 279 THR A N 1
ATOM 2068 C CA . THR A 1 279 ? 4.487 -0.326 -6.558 1.00 94.50 279 THR A CA 1
ATOM 2069 C C . THR A 1 279 ? 4.310 -1.294 -5.392 1.00 94.50 279 THR A C 1
ATOM 2071 O O . THR A 1 279 ? 3.729 -0.912 -4.382 1.00 94.50 279 THR A O 1
ATOM 2074 N N . LEU A 1 280 ? 4.850 -2.514 -5.474 1.00 94.38 280 LEU A N 1
ATOM 2075 C CA . LEU A 1 280 ? 4.768 -3.474 -4.371 1.00 94.38 280 LEU A CA 1
ATOM 2076 C C . LEU A 1 280 ? 5.466 -2.956 -3.104 1.00 94.38 280 LEU A C 1
ATOM 2078 O O . LEU A 1 280 ? 4.931 -3.113 -2.013 1.00 94.38 280 LEU A O 1
ATOM 2082 N N . ILE A 1 281 ? 6.623 -2.304 -3.242 1.00 93.50 281 ILE A N 1
ATOM 2083 C CA . ILE A 1 281 ? 7.329 -1.663 -2.126 1.00 93.50 281 ILE A CA 1
ATOM 2084 C C . ILE A 1 281 ? 6.453 -0.571 -1.505 1.00 93.50 281 ILE A C 1
ATOM 2086 O O . ILE A 1 281 ? 6.327 -0.530 -0.286 1.00 93.50 281 ILE A O 1
ATOM 2090 N N . TYR A 1 282 ? 5.816 0.276 -2.318 1.00 94.75 282 TYR A N 1
ATOM 2091 C CA . TYR A 1 282 ? 4.907 1.316 -1.823 1.00 94.75 282 TYR A CA 1
ATOM 2092 C C . TYR A 1 282 ? 3.711 0.723 -1.084 1.00 94.75 282 TYR A C 1
ATOM 2094 O O . TYR A 1 282 ? 3.390 1.177 0.005 1.00 94.75 282 TYR A O 1
ATOM 2102 N N . VAL A 1 283 ? 3.091 -0.319 -1.637 1.00 94.75 283 VAL A N 1
ATOM 2103 C CA . VAL A 1 283 ? 1.950 -0.992 -1.011 1.00 94.75 283 VAL A CA 1
ATOM 2104 C C . VAL A 1 283 ? 2.367 -1.635 0.309 1.00 94.75 283 VAL A C 1
ATOM 2106 O O . VAL A 1 283 ? 1.767 -1.356 1.338 1.00 94.75 283 VAL A O 1
ATOM 2109 N N . VAL A 1 284 ? 3.415 -2.462 0.315 1.00 93.62 284 VAL A N 1
ATOM 2110 C CA . VAL A 1 284 ? 3.820 -3.210 1.513 1.00 93.62 284 VAL A CA 1
ATOM 2111 C C . VAL A 1 284 ? 4.350 -2.273 2.593 1.00 93.62 284 VAL A C 1
ATOM 2113 O O . VAL A 1 284 ? 3.883 -2.330 3.728 1.00 93.62 284 VAL A O 1
ATOM 2116 N N . VAL A 1 285 ? 5.308 -1.402 2.265 1.00 95.31 285 VAL A N 1
ATOM 2117 C CA . VAL A 1 285 ? 5.925 -0.502 3.251 1.00 95.31 285 VAL A CA 1
ATOM 2118 C C . VAL A 1 285 ? 4.945 0.593 3.658 1.00 95.31 285 VAL A C 1
ATOM 2120 O O . VAL A 1 285 ? 4.768 0.824 4.851 1.00 95.31 285 VAL A O 1
ATOM 2123 N N . GLY A 1 286 ? 4.272 1.220 2.691 1.00 96.00 286 GLY A N 1
ATOM 2124 C CA . GLY A 1 286 ? 3.311 2.292 2.936 1.00 96.00 286 GLY A CA 1
ATOM 2125 C C . GLY A 1 286 ? 2.173 1.835 3.838 1.00 96.00 286 GLY A C 1
ATOM 2126 O O . GLY A 1 286 ? 2.004 2.404 4.912 1.00 96.00 286 GLY A O 1
ATOM 2127 N N . ILE A 1 287 ? 1.467 0.756 3.479 1.00 95.50 287 ILE A N 1
ATOM 2128 C CA . ILE A 1 287 ? 0.349 0.246 4.289 1.00 95.50 287 ILE A CA 1
ATOM 2129 C C . ILE A 1 287 ? 0.831 -0.206 5.668 1.00 95.50 287 ILE A C 1
ATOM 2131 O O . ILE A 1 287 ? 0.180 0.106 6.660 1.00 95.50 287 ILE A O 1
ATOM 2135 N N . THR A 1 288 ? 1.976 -0.892 5.762 1.00 95.44 288 THR A N 1
ATOM 2136 C CA . THR A 1 288 ? 2.508 -1.336 7.062 1.00 95.44 288 THR A CA 1
ATOM 2137 C C . THR A 1 288 ? 2.778 -0.143 7.976 1.00 95.44 288 THR A C 1
ATOM 2139 O O . THR A 1 288 ? 2.337 -0.131 9.123 1.00 95.44 288 THR A O 1
ATOM 2142 N N . VAL A 1 289 ? 3.470 0.886 7.481 1.00 97.12 289 VAL A N 1
ATOM 2143 C CA . VAL A 1 289 ? 3.784 2.078 8.280 1.00 97.12 289 VAL A CA 1
ATOM 2144 C C . VAL A 1 289 ? 2.514 2.864 8.617 1.00 97.12 289 VAL A C 1
ATOM 2146 O O . VAL A 1 289 ? 2.329 3.232 9.775 1.00 97.12 289 VAL A O 1
ATOM 2149 N N . GLN A 1 290 ? 1.615 3.074 7.651 1.00 96.81 290 GLN A N 1
ATOM 2150 C CA . GLN A 1 290 ? 0.327 3.749 7.861 1.00 96.81 290 GLN A CA 1
ATOM 2151 C C . GLN A 1 290 ? -0.525 3.030 8.911 1.00 96.81 290 GLN A C 1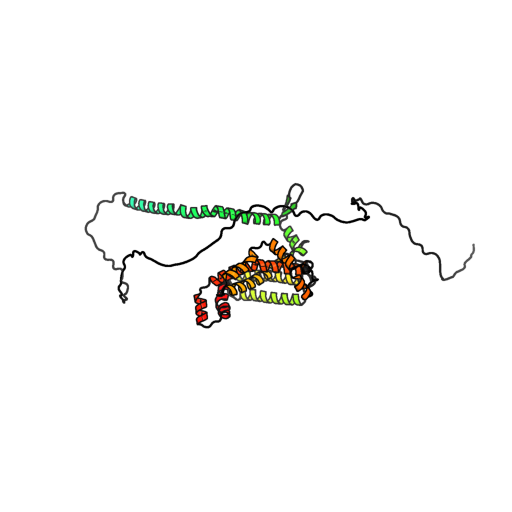
ATOM 2153 O O . GLN A 1 290 ? -1.124 3.681 9.763 1.00 96.81 290 GLN A O 1
ATOM 2158 N N . TYR A 1 291 ? -0.553 1.695 8.882 1.00 94.75 291 TYR A N 1
ATOM 2159 C CA . TYR A 1 291 ? -1.257 0.874 9.859 1.00 94.75 291 TYR A CA 1
ATOM 2160 C C . TYR A 1 291 ? -0.690 1.069 11.266 1.00 94.75 291 TYR A C 1
ATOM 2162 O O . TYR A 1 291 ? -1.439 1.378 12.187 1.00 94.75 291 TYR A O 1
ATOM 2170 N N . TRP A 1 292 ? 0.631 0.945 11.442 1.00 94.81 292 TRP A N 1
ATOM 2171 C CA . TRP A 1 292 ? 1.258 1.094 12.759 1.00 94.81 292 TRP A CA 1
ATOM 2172 C C . TRP A 1 292 ? 1.135 2.514 13.315 1.00 94.81 292 TRP A C 1
ATOM 2174 O O . TRP A 1 292 ? 0.834 2.678 14.497 1.00 94.81 292 TRP A O 1
ATOM 2184 N N . LEU A 1 293 ? 1.314 3.539 12.477 1.00 96.25 293 LEU A N 1
ATOM 2185 C CA . LEU A 1 293 ? 1.105 4.933 12.876 1.00 96.25 293 LEU A CA 1
ATOM 2186 C C . LEU A 1 293 ? -0.365 5.201 13.214 1.00 96.25 293 LEU A C 1
ATOM 2188 O O . LEU A 1 293 ? -0.654 5.814 14.239 1.00 96.25 293 LEU A O 1
ATOM 2192 N N . GLY A 1 294 ? -1.291 4.711 12.388 1.00 94.94 294 GLY A N 1
ATOM 2193 C CA . GLY A 1 294 ? -2.728 4.838 12.610 1.00 94.94 294 GLY A CA 1
ATOM 2194 C C . GLY A 1 294 ? -3.171 4.155 13.901 1.00 94.94 294 GLY A C 1
ATOM 2195 O O . GLY A 1 294 ? -3.878 4.767 14.696 1.00 94.94 294 GLY A O 1
ATOM 2196 N N . LEU A 1 295 ? -2.696 2.933 14.154 1.00 92.00 295 LEU A N 1
ATOM 2197 C CA . LEU A 1 295 ? -2.954 2.178 15.380 1.00 92.00 295 LEU A CA 1
ATOM 2198 C C . LEU A 1 295 ? -2.414 2.907 16.608 1.00 92.00 295 LEU A C 1
ATOM 2200 O O . LEU A 1 295 ? -3.104 3.012 17.621 1.00 92.00 295 LEU A O 1
ATOM 2204 N N . TRP A 1 296 ? -1.191 3.427 16.515 1.00 91.62 296 TRP A N 1
ATOM 2205 C CA . TRP A 1 296 ? -0.564 4.169 17.600 1.00 91.62 296 TRP A CA 1
ATOM 2206 C C . TRP A 1 296 ? -1.345 5.447 17.935 1.00 91.62 296 TRP A C 1
ATOM 2208 O O . TRP A 1 296 ? -1.681 5.676 19.097 1.00 91.62 296 TRP A O 1
ATOM 2218 N N . LEU A 1 297 ? -1.723 6.238 16.925 1.00 92.62 297 LEU A N 1
ATOM 2219 C CA . LEU A 1 297 ? -2.558 7.431 17.108 1.00 92.62 297 LEU A CA 1
ATOM 2220 C C . LEU A 1 297 ? -3.958 7.087 17.637 1.00 92.62 297 LEU A C 1
ATOM 2222 O O . LEU A 1 297 ? -4.481 7.798 18.499 1.00 92.62 297 LEU A O 1
ATOM 2226 N N . ALA A 1 298 ? -4.556 5.997 17.149 1.00 91.44 298 ALA A N 1
ATOM 2227 C CA . ALA A 1 298 ? -5.870 5.529 17.579 1.00 91.44 298 ALA A CA 1
ATOM 2228 C C . ALA A 1 298 ? -5.840 5.143 19.058 1.00 91.44 298 ALA A C 1
ATOM 2230 O O . ALA A 1 298 ? -6.681 5.601 19.826 1.00 91.44 298 ALA A O 1
ATOM 2231 N N . PHE A 1 299 ? -4.815 4.403 19.483 1.00 87.56 299 PHE A N 1
ATOM 2232 C CA . PHE A 1 299 ? -4.614 4.046 20.882 1.00 87.56 299 PHE A CA 1
ATOM 2233 C C . PHE A 1 299 ? -4.430 5.273 21.787 1.00 87.56 299 PHE A C 1
ATOM 2235 O O . PHE A 1 299 ? -5.003 5.322 22.875 1.00 87.56 299 PHE A O 1
ATOM 2242 N N . LEU A 1 300 ? -3.681 6.290 21.344 1.00 87.75 300 LEU A N 1
ATOM 2243 C CA . LEU A 1 300 ? -3.526 7.539 22.098 1.00 87.75 300 LEU A CA 1
ATOM 2244 C C . LEU A 1 300 ? -4.852 8.299 22.251 1.00 87.75 300 LEU A C 1
ATOM 2246 O O . LEU A 1 300 ? -5.129 8.840 23.319 1.00 87.75 300 LEU A O 1
ATOM 2250 N N . CYS A 1 301 ? -5.678 8.330 21.202 1.00 87.75 301 CYS A N 1
ATOM 2251 C CA . CYS A 1 301 ? -6.958 9.047 21.203 1.00 87.75 301 CYS A CA 1
ATOM 2252 C C . CYS A 1 301 ? -8.122 8.264 21.826 1.00 87.75 301 CYS A C 1
ATOM 2254 O O . CYS A 1 301 ? -9.146 8.875 22.146 1.00 87.75 301 CYS A O 1
ATOM 2256 N N . ALA A 1 302 ? -7.979 6.943 21.961 1.00 84.44 302 ALA A N 1
ATOM 2257 C CA . ALA A 1 302 ? -8.928 6.076 22.652 1.00 84.44 302 ALA A CA 1
ATOM 2258 C C . ALA A 1 302 ? -8.873 6.271 24.176 1.00 84.44 302 ALA A C 1
ATOM 2260 O O . ALA A 1 302 ? -9.852 6.020 24.870 1.00 84.44 302 ALA A O 1
ATOM 2261 N N . GLN A 1 303 ? -7.748 6.757 24.708 1.00 80.88 303 GLN A N 1
ATOM 2262 C CA . GLN A 1 303 ? -7.646 7.123 26.119 1.00 80.88 303 GLN A CA 1
ATOM 2263 C C . GLN A 1 303 ? -8.426 8.414 26.411 1.00 80.88 303 GLN A C 1
ATOM 2265 O O . GLN A 1 303 ? -8.585 9.281 25.548 1.00 80.88 303 GLN A O 1
ATOM 2270 N N . GLU A 1 304 ? -8.873 8.579 27.657 1.00 74.62 304 GLU A N 1
ATOM 2271 C CA . GLU A 1 304 ? -9.549 9.790 28.143 1.00 74.62 304 GLU A CA 1
ATOM 2272 C C . GLU A 1 304 ? -8.577 10.974 28.305 1.00 74.62 304 GLU A C 1
ATOM 2274 O O . GLU A 1 304 ? -8.331 11.480 29.398 1.00 74.62 304 GLU A O 1
ATOM 2279 N N . VAL A 1 305 ? -7.971 11.414 27.203 1.00 79.38 305 VAL A N 1
ATOM 2280 C CA . VAL A 1 305 ? -7.097 12.587 27.172 1.00 79.38 305 VAL A CA 1
ATOM 2281 C C . VAL A 1 305 ? -7.918 13.868 27.025 1.00 79.38 305 VAL A C 1
ATOM 2283 O O . VAL A 1 305 ? -8.825 13.974 26.186 1.00 79.38 305 VAL A O 1
ATOM 2286 N N . ALA A 1 306 ? -7.581 14.880 27.825 1.00 79.88 306 ALA A N 1
ATOM 2287 C CA . ALA A 1 306 ? -8.138 16.217 27.669 1.00 79.88 306 ALA A CA 1
ATOM 2288 C C . ALA A 1 306 ? -7.814 16.744 26.256 1.00 79.88 306 ALA A C 1
ATOM 2290 O O . ALA A 1 306 ? -6.668 16.712 25.815 1.00 79.88 306 ALA A O 1
ATOM 2291 N N . GLY A 1 307 ? -8.834 17.194 25.518 1.00 84.75 307 GLY A N 1
ATOM 2292 C CA . GLY A 1 307 ? -8.661 17.695 24.148 1.00 84.75 307 GLY A CA 1
ATOM 2293 C C . GLY A 1 307 ? -8.756 16.647 23.030 1.00 84.75 307 GLY A C 1
ATOM 2294 O O . GLY A 1 307 ? -8.456 16.972 21.883 1.00 84.75 307 GLY A O 1
ATOM 2295 N N . ARG A 1 308 ? -9.241 15.422 23.296 1.00 84.19 308 ARG A N 1
ATOM 2296 C CA . ARG A 1 308 ? -9.392 14.356 22.276 1.00 84.19 308 ARG A CA 1
ATOM 2297 C C . ARG A 1 308 ? -10.041 14.806 20.958 1.00 84.19 308 ARG A C 1
ATOM 2299 O O . ARG A 1 308 ? -9.617 14.384 19.888 1.00 84.19 308 ARG A O 1
ATOM 2306 N N . ARG A 1 309 ? -11.053 15.683 21.009 1.00 88.38 309 ARG A N 1
ATOM 2307 C CA . ARG A 1 309 ? -11.756 16.178 19.808 1.00 88.38 309 ARG A CA 1
ATOM 2308 C C . ARG A 1 309 ? -10.863 17.070 18.945 1.00 88.38 309 ARG A C 1
ATOM 2310 O O . ARG A 1 309 ? -10.935 16.993 17.726 1.00 88.38 309 ARG A O 1
ATOM 2317 N N . PHE A 1 310 ? -10.018 17.881 19.573 1.00 91.94 310 PHE A N 1
ATOM 2318 C CA . PHE A 1 310 ? -9.080 18.758 18.880 1.00 91.94 310 PHE A CA 1
ATOM 2319 C C . PHE A 1 310 ? -7.995 17.949 18.161 1.00 91.94 310 PHE A C 1
ATOM 2321 O O . PHE A 1 310 ? -7.794 18.130 16.962 1.00 91.94 310 PHE A O 1
ATOM 2328 N N . PHE A 1 311 ? -7.377 16.985 18.852 1.00 91.25 311 PHE A N 1
ATOM 2329 C CA . PHE A 1 311 ? -6.368 16.109 18.250 1.00 91.25 311 PHE A CA 1
ATOM 2330 C C . PHE A 1 311 ? -6.931 15.262 17.104 1.00 91.25 311 PHE A C 1
ATOM 2332 O O . PHE A 1 311 ? -6.301 15.191 16.053 1.00 91.25 311 PHE A O 1
ATOM 2339 N N . ARG A 1 312 ? -8.147 14.707 17.247 1.00 92.00 312 ARG A N 1
ATOM 2340 C CA . ARG A 1 312 ? -8.831 13.993 16.150 1.00 92.00 312 ARG A CA 1
ATOM 2341 C C . ARG A 1 312 ? -8.951 14.858 14.897 1.00 92.00 312 ARG A C 1
ATOM 2343 O O . ARG A 1 312 ? -8.643 14.384 13.813 1.00 92.00 312 ARG A O 1
ATOM 2350 N N . VAL A 1 313 ? -9.374 16.117 15.034 1.00 93.44 313 VAL A N 1
ATOM 2351 C CA . VAL A 1 313 ? -9.511 17.027 13.885 1.00 93.44 313 VAL A CA 1
ATOM 2352 C C . VAL A 1 313 ? -8.153 17.308 13.248 1.00 93.44 313 VAL A C 1
ATOM 2354 O O . VAL A 1 313 ? -8.036 17.200 12.033 1.00 93.44 313 VAL A O 1
ATOM 2357 N N . ILE A 1 314 ? -7.120 17.602 14.044 1.00 94.69 314 ILE A N 1
ATOM 2358 C CA . ILE A 1 314 ? -5.768 17.871 13.527 1.00 94.69 314 ILE A CA 1
ATOM 2359 C C . ILE A 1 314 ? -5.209 16.674 12.767 1.00 94.69 314 ILE A C 1
ATOM 2361 O O . ILE A 1 314 ? -4.694 16.839 11.663 1.00 94.69 314 ILE A O 1
ATOM 2365 N N . PHE A 1 315 ? -5.328 15.472 13.330 1.00 93.62 315 PHE A N 1
ATOM 2366 C CA . PHE A 1 315 ? -4.849 14.257 12.678 1.00 93.62 315 PHE A CA 1
ATOM 2367 C C . PHE A 1 315 ? -5.635 13.928 11.411 1.00 93.62 315 PHE A C 1
ATOM 2369 O O . PHE A 1 315 ? -5.107 13.221 10.566 1.00 93.62 315 PHE A O 1
ATOM 2376 N N . LEU A 1 316 ? -6.844 14.472 11.239 1.00 94.31 316 LEU A N 1
ATOM 2377 C CA . LEU A 1 316 ? -7.645 14.325 10.025 1.00 94.31 316 LEU A CA 1
ATOM 2378 C C . LEU A 1 316 ? -7.362 15.368 8.947 1.00 94.31 316 LEU A C 1
ATOM 2380 O O . LEU A 1 316 ? -7.736 15.157 7.799 1.00 94.31 316 LEU A O 1
ATOM 2384 N N . LEU A 1 317 ? -6.673 16.464 9.259 1.00 94.81 317 LEU A N 1
ATOM 2385 C CA . LEU A 1 317 ? -6.375 17.500 8.266 1.00 94.81 317 LEU A CA 1
ATOM 2386 C C . LEU A 1 317 ? -5.638 16.989 7.013 1.00 94.81 317 LEU A C 1
ATOM 2388 O O . LEU A 1 317 ? -6.019 17.414 5.921 1.00 94.81 317 LEU A O 1
ATOM 2392 N N . PRO A 1 318 ? -4.637 16.084 7.097 1.00 92.62 318 PRO A N 1
ATOM 2393 C CA . PRO A 1 318 ? -3.866 15.676 5.922 1.00 92.62 318 PRO A CA 1
ATOM 2394 C C . PRO A 1 318 ? -4.719 15.052 4.814 1.00 92.62 318 PRO A C 1
ATOM 2396 O O . PRO A 1 318 ? -4.498 15.342 3.642 1.00 92.62 318 PRO A O 1
ATOM 2399 N N . MET A 1 319 ? -5.738 14.257 5.164 1.00 95.06 319 MET A N 1
ATOM 2400 C CA . MET A 1 319 ? -6.589 13.592 4.167 1.00 95.06 319 MET A CA 1
ATOM 2401 C C . MET A 1 319 ? -7.557 14.552 3.458 1.00 95.06 319 MET A C 1
ATOM 2403 O O . MET A 1 319 ? -8.156 14.180 2.453 1.00 95.06 319 MET A O 1
ATOM 2407 N N . MET A 1 320 ? -7.730 15.774 3.977 1.00 94.50 320 MET A N 1
ATOM 2408 C CA . MET A 1 320 ? -8.552 16.811 3.343 1.00 94.50 320 MET A CA 1
ATOM 2409 C C . MET A 1 320 ? -7.785 17.594 2.269 1.00 94.50 320 MET A C 1
ATOM 2411 O O . MET A 1 320 ? -8.394 18.319 1.482 1.00 94.50 320 MET A O 1
ATOM 2415 N N . ILE A 1 321 ? -6.456 17.469 2.229 1.00 94.88 321 ILE A N 1
ATOM 2416 C CA . ILE A 1 321 ? -5.611 18.129 1.233 1.00 94.88 321 ILE A CA 1
ATOM 2417 C C . ILE A 1 321 ? -5.636 17.306 -0.061 1.00 94.88 321 ILE A C 1
ATOM 2419 O O . ILE A 1 321 ? -5.616 16.076 -0.044 1.00 94.88 321 ILE A O 1
ATOM 2423 N N . THR A 1 322 ? -5.665 17.979 -1.214 1.00 96.38 322 THR A N 1
ATOM 2424 C CA . THR A 1 322 ? -5.626 17.293 -2.512 1.00 96.38 322 THR A CA 1
ATOM 2425 C C . THR A 1 322 ? -4.275 16.588 -2.726 1.00 96.38 322 THR A C 1
ATOM 2427 O O . THR A 1 322 ? -3.239 17.127 -2.323 1.00 96.38 322 THR A O 1
ATOM 2430 N N . PRO A 1 323 ? -4.229 15.432 -3.423 1.00 92.12 323 PRO A N 1
ATOM 2431 C CA . PRO A 1 323 ? -2.969 14.721 -3.681 1.00 92.12 323 PRO A CA 1
ATOM 2432 C C . PRO A 1 323 ? -1.920 15.585 -4.396 1.00 92.12 323 PRO A C 1
ATOM 2434 O O . PRO A 1 323 ? -0.729 15.517 -4.101 1.00 92.12 323 PRO A O 1
ATOM 2437 N N . VAL A 1 324 ? -2.369 16.454 -5.311 1.00 93.81 324 VAL A N 1
ATOM 2438 C CA . VAL A 1 324 ? -1.498 17.416 -6.000 1.00 93.81 324 VAL A CA 1
ATOM 2439 C C . VAL A 1 324 ? -0.919 18.425 -5.007 1.00 93.81 324 VAL A C 1
ATOM 2441 O O . VAL A 1 324 ? 0.280 18.688 -5.041 1.00 93.81 324 VAL A O 1
ATOM 2444 N N . GLY A 1 325 ? -1.739 18.948 -4.088 1.00 94.75 325 GLY A N 1
ATOM 2445 C CA . GLY A 1 325 ? -1.280 19.842 -3.026 1.00 94.75 325 GLY A CA 1
ATOM 2446 C C . GLY A 1 325 ? -0.181 19.204 -2.180 1.00 94.75 325 GLY A C 1
ATOM 2447 O O . GLY A 1 325 ? 0.864 19.814 -1.983 1.00 94.75 325 GLY A O 1
ATOM 2448 N N . ILE A 1 326 ? -0.360 17.943 -1.782 1.00 93.81 326 ILE A N 1
ATOM 2449 C CA . ILE A 1 326 ? 0.629 17.200 -0.988 1.00 93.81 326 ILE A CA 1
ATOM 2450 C C . ILE A 1 326 ? 1.932 16.999 -1.760 1.00 93.81 326 ILE A C 1
ATOM 2452 O O . ILE A 1 326 ? 3.007 17.224 -1.200 1.00 93.81 326 ILE A O 1
ATOM 2456 N N . ALA A 1 327 ? 1.860 16.672 -3.052 1.00 91.44 327 ALA A N 1
ATOM 2457 C CA . ALA A 1 327 ? 3.047 16.562 -3.896 1.00 91.44 327 ALA A CA 1
ATOM 2458 C C . ALA A 1 327 ? 3.852 17.876 -3.938 1.00 91.44 327 ALA A C 1
ATOM 2460 O O . ALA A 1 327 ? 5.076 17.857 -3.787 1.00 91.44 327 ALA A O 1
ATOM 2461 N N . TYR A 1 328 ? 3.182 19.025 -4.083 1.00 91.81 328 TYR A N 1
ATOM 2462 C CA . TYR A 1 328 ? 3.842 20.334 -4.045 1.00 91.81 328 TYR A CA 1
ATOM 2463 C C . TYR A 1 328 ? 4.369 20.690 -2.652 1.00 91.81 328 TYR A C 1
ATOM 2465 O O . TYR A 1 328 ? 5.505 21.153 -2.540 1.00 91.81 328 TYR A O 1
ATOM 2473 N N . THR A 1 329 ? 3.592 20.444 -1.594 1.00 91.81 329 THR A N 1
ATOM 2474 C CA . THR A 1 329 ? 4.012 20.690 -0.210 1.00 91.81 329 THR A CA 1
ATOM 2475 C C . THR A 1 329 ? 5.286 19.921 0.102 1.00 91.81 329 THR A C 1
ATOM 2477 O O . THR A 1 329 ? 6.266 20.538 0.505 1.00 91.81 329 THR A O 1
ATOM 2480 N N . PHE A 1 330 ? 5.326 18.610 -0.150 1.00 90.06 330 PHE A N 1
ATOM 2481 C CA . PHE A 1 330 ? 6.516 17.799 0.115 1.00 90.06 330 PHE A CA 1
ATOM 2482 C C . PHE A 1 330 ? 7.691 18.159 -0.794 1.00 90.06 330 PHE A C 1
ATOM 2484 O O . PHE A 1 330 ? 8.827 18.158 -0.326 1.00 90.06 330 PHE A O 1
ATOM 2491 N N . ARG A 1 331 ? 7.446 18.545 -2.054 1.00 87.88 331 ARG A N 1
ATOM 2492 C CA . ARG A 1 331 ? 8.498 19.058 -2.943 1.00 87.88 331 ARG A CA 1
ATOM 2493 C C . ARG A 1 331 ? 9.180 20.302 -2.364 1.00 87.88 331 ARG A C 1
ATOM 2495 O O . ARG A 1 331 ? 10.400 20.386 -2.426 1.00 87.88 331 ARG A O 1
ATOM 2502 N N . ILE A 1 332 ? 8.412 21.249 -1.821 1.00 89.62 332 ILE A N 1
ATOM 2503 C CA . ILE A 1 332 ? 8.944 22.478 -1.207 1.00 89.62 332 ILE A CA 1
ATOM 2504 C C . ILE A 1 332 ? 9.594 22.169 0.146 1.00 89.62 332 ILE A C 1
ATOM 2506 O O . ILE A 1 332 ? 10.680 22.661 0.441 1.00 89.62 332 ILE A O 1
ATOM 2510 N N . LEU A 1 333 ? 8.946 21.337 0.964 1.00 88.00 333 LEU A N 1
ATOM 2511 C CA . LEU A 1 333 ? 9.405 20.960 2.302 1.00 88.00 333 LEU A CA 1
ATOM 2512 C C . LEU A 1 333 ? 10.763 20.257 2.265 1.00 88.00 333 LEU A C 1
ATOM 2514 O O . LEU A 1 333 ? 11.626 20.509 3.106 1.00 88.00 333 LEU A O 1
ATOM 2518 N N . MET A 1 334 ? 10.933 19.391 1.267 1.00 85.44 334 MET A N 1
ATOM 2519 C CA . MET A 1 334 ? 12.158 18.644 1.030 1.00 85.44 334 MET A CA 1
ATOM 2520 C C . MET A 1 334 ? 13.136 19.402 0.132 1.00 85.44 334 MET A C 1
ATOM 2522 O O . MET A 1 334 ? 14.181 18.859 -0.181 1.00 85.44 334 MET A O 1
ATOM 2526 N N . ASP A 1 335 ? 12.891 20.646 -0.287 1.00 84.25 335 ASP A N 1
ATOM 2527 C CA . ASP A 1 335 ? 13.943 21.416 -0.963 1.00 84.25 335 ASP A CA 1
ATOM 2528 C C . ASP A 1 335 ? 15.066 21.740 0.043 1.00 84.25 335 ASP A C 1
ATOM 2530 O O . ASP A 1 335 ? 14.941 22.613 0.902 1.00 84.25 335 ASP A O 1
ATOM 2534 N N . LEU A 1 336 ? 16.173 21.001 -0.048 1.00 79.44 336 LEU A N 1
ATOM 2535 C CA . LEU A 1 336 ? 17.287 21.069 0.901 1.00 79.44 336 LEU A CA 1
ATOM 2536 C C . LEU A 1 336 ? 18.053 22.405 0.843 1.00 79.44 336 LEU A C 1
ATOM 2538 O O . LEU A 1 336 ? 18.700 22.780 1.820 1.00 79.44 336 LEU A O 1
ATOM 2542 N N . GLY A 1 337 ? 17.944 23.152 -0.263 1.00 76.25 337 GLY A N 1
ATOM 2543 C CA . GLY A 1 337 ? 18.650 24.420 -0.458 1.00 76.25 337 GLY A CA 1
ATOM 2544 C C . GLY A 1 337 ? 17.788 25.659 -0.210 1.00 76.25 337 GLY A C 1
ATOM 2545 O O . GLY A 1 337 ? 18.281 26.652 0.335 1.00 76.25 337 GLY A O 1
ATOM 2546 N N . LYS A 1 338 ? 16.511 25.617 -0.608 1.00 80.69 338 LYS A N 1
ATOM 2547 C CA . LYS A 1 338 ? 15.593 26.773 -0.565 1.00 80.69 338 LYS A CA 1
ATOM 2548 C C . LYS A 1 338 ? 14.323 26.534 0.254 1.00 80.69 338 LYS A C 1
ATOM 2550 O O . LYS A 1 338 ? 13.524 27.454 0.403 1.00 80.69 338 LYS A O 1
ATOM 2555 N N . GLY A 1 339 ? 14.123 25.325 0.768 1.00 84.88 339 GLY A N 1
ATOM 2556 C CA . GLY A 1 339 ? 12.950 24.975 1.556 1.00 84.88 339 GLY A CA 1
ATOM 2557 C C . GLY A 1 339 ? 12.968 25.580 2.963 1.00 84.88 339 GLY A C 1
ATOM 2558 O O . GLY A 1 339 ? 14.014 26.012 3.459 1.00 84.88 339 GLY A O 1
ATOM 2559 N N . PRO A 1 340 ? 11.819 25.565 3.659 1.00 85.94 340 PRO A N 1
ATOM 2560 C CA . PRO A 1 340 ? 11.693 26.102 5.017 1.00 85.94 340 PRO A CA 1
ATOM 2561 C C . PRO A 1 340 ? 12.615 25.398 6.026 1.00 85.94 340 PRO A C 1
ATOM 2563 O O . PRO A 1 340 ? 13.040 26.002 7.007 1.00 85.94 340 PRO A O 1
ATOM 2566 N N . PHE A 1 341 ? 12.976 24.139 5.765 1.00 84.81 341 PHE A N 1
ATOM 2567 C CA . PHE A 1 341 ? 13.891 23.360 6.600 1.00 84.81 341 PHE A CA 1
ATOM 2568 C C . PHE A 1 341 ? 15.358 23.425 6.157 1.00 84.81 341 PHE A C 1
ATOM 2570 O O . PHE A 1 341 ? 16.199 22.754 6.751 1.00 84.81 341 PHE A O 1
ATOM 2577 N N . ALA A 1 342 ? 15.713 24.248 5.163 1.00 84.50 342 ALA A N 1
ATOM 2578 C CA . ALA A 1 342 ? 17.091 24.370 4.682 1.00 84.50 342 ALA A CA 1
ATOM 2579 C C . ALA A 1 342 ? 18.133 24.658 5.790 1.00 84.50 342 ALA A C 1
ATOM 2581 O O . ALA A 1 342 ? 19.216 24.077 5.730 1.00 84.50 342 ALA A O 1
ATOM 2582 N N . PRO A 1 343 ? 17.868 25.479 6.833 1.00 85.88 343 PRO A N 1
ATOM 2583 C CA . PRO A 1 343 ? 18.812 25.645 7.944 1.00 85.88 343 PRO A CA 1
ATOM 2584 C C . PRO A 1 343 ? 19.079 24.344 8.715 1.00 85.88 343 PRO A C 1
ATOM 2586 O O . PRO A 1 343 ? 20.222 24.067 9.067 1.00 85.88 343 PRO A O 1
ATOM 2589 N N . VAL A 1 344 ? 18.045 23.520 8.923 1.00 87.06 344 VAL A N 1
ATOM 2590 C CA . VAL A 1 344 ? 18.155 22.213 9.592 1.00 87.06 344 VAL A CA 1
ATOM 2591 C C . VAL A 1 344 ? 18.963 21.250 8.727 1.00 87.06 344 VAL A C 1
ATOM 2593 O O . VAL A 1 344 ? 19.890 20.606 9.212 1.00 87.06 344 VAL A O 1
ATOM 2596 N N . TRP A 1 345 ? 18.679 21.207 7.424 1.00 84.69 345 TRP A N 1
ATOM 2597 C CA . TRP A 1 345 ? 19.431 20.379 6.482 1.00 84.69 345 TRP A CA 1
ATOM 2598 C C . TRP A 1 345 ? 20.903 20.797 6.376 1.00 84.69 345 TRP A C 1
ATOM 2600 O O . TRP A 1 345 ? 21.772 19.931 6.306 1.00 84.69 345 TRP A O 1
ATOM 2610 N N . ARG A 1 346 ? 21.205 22.102 6.427 1.00 85.38 346 ARG A N 1
ATOM 2611 C CA . ARG A 1 346 ? 22.584 22.624 6.498 1.00 85.38 346 ARG A CA 1
ATOM 2612 C C . ARG A 1 346 ? 23.290 22.209 7.782 1.00 85.38 346 ARG A C 1
ATOM 2614 O O . ARG A 1 346 ? 24.424 21.755 7.705 1.00 85.38 346 ARG A O 1
ATOM 2621 N N . ALA A 1 347 ? 22.623 22.314 8.930 1.00 87.19 347 ALA A N 1
ATOM 2622 C CA . ALA A 1 347 ? 23.189 21.897 10.213 1.00 87.19 347 ALA A CA 1
ATOM 2623 C C . ALA A 1 347 ? 23.516 20.393 10.247 1.00 87.19 347 ALA A C 1
ATOM 2625 O O . ALA A 1 347 ? 24.504 19.990 10.851 1.00 87.19 347 ALA A O 1
ATOM 2626 N N . LEU A 1 348 ? 22.724 19.573 9.551 1.00 86.12 348 LEU A N 1
ATOM 2627 C CA . LEU A 1 348 ? 22.960 18.135 9.392 1.00 86.12 348 LEU A CA 1
ATOM 2628 C C . LEU A 1 348 ? 23.985 17.789 8.293 1.00 86.12 348 LEU A C 1
ATOM 2630 O O . LEU A 1 348 ? 24.229 16.611 8.049 1.00 86.12 348 LEU A O 1
ATOM 2634 N N . GLY A 1 349 ? 24.560 18.780 7.601 1.00 83.94 349 GLY A N 1
ATOM 2635 C CA . GLY A 1 349 ? 25.491 18.561 6.486 1.00 83.94 349 GLY A CA 1
ATOM 2636 C C . GLY A 1 349 ? 24.837 17.991 5.221 1.00 83.94 349 GLY A C 1
ATOM 2637 O O . GLY A 1 349 ? 25.526 17.529 4.318 1.00 83.94 349 GLY A O 1
ATOM 2638 N N . LEU A 1 350 ? 23.505 18.019 5.138 1.00 80.81 350 LEU A N 1
ATOM 2639 C CA . LEU A 1 350 ? 22.724 17.431 4.048 1.00 80.81 350 LEU A CA 1
ATOM 2640 C C . LEU A 1 350 ? 22.333 18.443 2.968 1.00 80.81 350 LEU A C 1
ATOM 2642 O O . LEU A 1 350 ? 21.732 18.051 1.981 1.00 80.81 350 LEU A O 1
ATOM 2646 N N . ALA A 1 351 ? 22.658 19.728 3.110 1.00 74.19 351 ALA A N 1
ATOM 2647 C CA . ALA A 1 351 ? 22.150 20.785 2.227 1.00 74.19 351 ALA A CA 1
ATOM 2648 C C . ALA A 1 351 ? 22.502 20.641 0.735 1.00 74.19 351 ALA A C 1
ATOM 2650 O O . ALA A 1 351 ? 21.808 21.210 -0.106 1.00 74.19 351 ALA A O 1
ATOM 2651 N N . GLU A 1 352 ? 23.547 19.883 0.401 1.00 73.81 352 GLU A N 1
ATOM 2652 C CA . GLU A 1 352 ? 23.959 19.625 -0.985 1.00 73.81 352 GLU A CA 1
ATOM 2653 C C . GLU A 1 352 ? 23.332 18.348 -1.576 1.00 73.81 352 GLU A C 1
ATOM 2655 O O . GLU A 1 352 ? 23.443 18.087 -2.775 1.00 73.81 352 GLU A O 1
ATOM 2660 N N . VAL A 1 353 ? 22.634 17.544 -0.765 1.00 78.25 353 VAL A N 1
ATOM 2661 C CA . VAL A 1 353 ? 22.042 16.280 -1.214 1.00 78.25 353 VAL A CA 1
ATOM 2662 C C . VAL A 1 353 ? 20.762 16.550 -2.004 1.00 78.25 353 VAL A C 1
ATOM 2664 O O . VAL A 1 353 ? 19.715 16.894 -1.464 1.00 78.25 353 VAL A O 1
ATOM 2667 N N . SER A 1 354 ? 20.801 16.328 -3.315 1.00 81.62 354 SER A N 1
ATOM 2668 C CA . SER A 1 354 ? 19.593 16.390 -4.140 1.00 81.62 354 SER A CA 1
ATOM 2669 C C . SER A 1 354 ? 18.852 15.051 -4.129 1.00 81.62 354 SER A C 1
ATOM 2671 O O . SER A 1 354 ? 19.120 14.160 -4.939 1.00 81.62 354 SER A O 1
ATOM 2673 N N . TRP A 1 355 ? 17.877 14.905 -3.226 1.00 84.19 355 TRP A N 1
ATOM 2674 C CA . TRP A 1 355 ? 16.993 13.730 -3.176 1.00 84.19 355 TRP A CA 1
ATOM 2675 C C . TRP A 1 355 ? 16.231 13.515 -4.489 1.00 84.19 355 TRP A C 1
ATOM 2677 O O . TRP A 1 355 ? 15.969 12.373 -4.850 1.00 84.19 355 TRP A O 1
ATOM 2687 N N . ALA A 1 356 ? 15.901 14.587 -5.218 1.00 82.94 356 ALA A N 1
ATOM 2688 C CA . ALA A 1 356 ? 15.173 14.512 -6.482 1.00 82.94 356 ALA A CA 1
ATOM 2689 C C . ALA A 1 356 ? 16.031 13.927 -7.617 1.00 82.94 356 ALA A C 1
ATOM 2691 O O . ALA A 1 356 ? 15.496 13.291 -8.522 1.00 82.94 356 ALA A O 1
ATOM 2692 N N . ASN A 1 357 ? 17.357 14.099 -7.544 1.00 85.62 357 ASN A N 1
ATOM 2693 C CA . ASN A 1 357 ? 18.298 13.534 -8.514 1.00 85.62 357 ASN A CA 1
ATOM 2694 C C . ASN A 1 357 ? 18.655 12.075 -8.199 1.00 85.62 357 ASN A C 1
ATOM 2696 O O . ASN A 1 357 ? 19.150 11.359 -9.069 1.00 85.62 357 ASN A O 1
ATOM 2700 N N . TYR A 1 358 ? 18.404 11.616 -6.969 1.00 86.94 358 TYR A N 1
ATOM 2701 C CA . TYR A 1 358 ? 18.645 10.237 -6.569 1.00 86.94 358 TYR A CA 1
ATOM 2702 C C . TYR A 1 358 ? 17.355 9.417 -6.592 1.00 86.94 358 TYR A C 1
ATOM 2704 O O . TYR A 1 358 ? 16.373 9.726 -5.923 1.00 86.94 358 TYR A O 1
ATOM 2712 N N . ALA A 1 359 ? 17.374 8.303 -7.322 1.00 88.06 359 ALA A N 1
ATOM 2713 C CA . ALA A 1 359 ? 16.195 7.479 -7.568 1.00 88.06 359 ALA A CA 1
ATOM 2714 C C . ALA A 1 359 ? 15.493 7.018 -6.268 1.00 88.06 359 ALA A C 1
ATOM 2716 O O . ALA A 1 359 ? 14.262 7.026 -6.189 1.00 88.06 359 ALA A O 1
ATOM 2717 N N . TRP A 1 360 ? 16.249 6.632 -5.237 1.00 88.12 360 TRP A N 1
ATOM 2718 C CA . TRP A 1 360 ? 15.676 6.254 -3.938 1.00 88.12 360 TRP A CA 1
ATOM 2719 C C . TRP A 1 360 ? 15.257 7.450 -3.091 1.00 88.12 360 TRP A C 1
ATOM 2721 O O . TRP A 1 360 ? 14.264 7.346 -2.381 1.00 88.12 360 TRP A O 1
ATOM 2731 N N . GLY A 1 361 ? 15.952 8.584 -3.202 1.00 89.56 361 GLY A N 1
ATOM 2732 C CA . GLY A 1 361 ? 15.570 9.814 -2.506 1.00 89.56 361 GLY A CA 1
ATOM 2733 C C . GLY A 1 361 ? 14.182 10.273 -2.944 1.00 89.56 361 GLY A C 1
ATOM 2734 O O . GLY A 1 361 ? 13.300 10.469 -2.112 1.00 89.56 361 GLY A O 1
ATOM 2735 N N . ALA A 1 362 ? 13.949 10.314 -4.258 1.00 90.88 362 ALA A N 1
ATOM 2736 C CA . ALA A 1 362 ? 12.645 10.617 -4.838 1.00 90.88 362 ALA A CA 1
ATOM 2737 C C . ALA A 1 362 ? 11.556 9.641 -4.366 1.00 90.88 362 ALA A C 1
ATOM 2739 O O . ALA A 1 362 ? 10.482 10.075 -3.952 1.00 90.88 362 ALA A O 1
ATOM 2740 N N . ARG A 1 363 ? 11.838 8.330 -4.364 1.00 91.62 363 ARG A N 1
ATOM 2741 C CA . ARG A 1 363 ? 10.875 7.318 -3.897 1.00 91.62 363 ARG A CA 1
ATOM 2742 C C . ARG A 1 363 ? 10.505 7.505 -2.425 1.00 91.62 363 ARG A C 1
ATOM 2744 O O . ARG A 1 363 ? 9.326 7.474 -2.090 1.00 91.62 363 ARG A O 1
ATOM 2751 N N . LEU A 1 364 ? 11.494 7.729 -1.558 1.00 91.56 364 LEU A N 1
ATOM 2752 C CA . LEU A 1 364 ? 11.273 7.911 -0.122 1.00 91.56 364 LEU A CA 1
ATOM 2753 C C . LEU A 1 364 ? 10.446 9.162 0.179 1.00 91.56 364 LEU A C 1
ATOM 2755 O O . LEU A 1 364 ? 9.523 9.088 0.982 1.00 91.56 364 LEU A O 1
ATOM 2759 N N . VAL A 1 365 ? 10.722 10.286 -0.487 1.00 91.25 365 VAL A N 1
ATOM 2760 C CA . VAL A 1 365 ? 9.958 11.528 -0.284 1.00 91.25 365 VAL A CA 1
ATOM 2761 C C . VAL A 1 365 ? 8.504 11.367 -0.725 1.00 91.25 365 VAL A C 1
ATOM 2763 O O . VAL A 1 365 ? 7.597 11.761 0.006 1.00 91.25 365 VAL A O 1
ATOM 2766 N N . VAL A 1 366 ? 8.266 10.749 -1.887 1.00 93.06 366 VAL A N 1
ATOM 2767 C CA . VAL A 1 366 ? 6.898 10.488 -2.365 1.00 93.06 366 VAL A CA 1
ATOM 2768 C C . VAL A 1 366 ? 6.172 9.522 -1.424 1.00 93.06 366 VAL A C 1
ATOM 2770 O O . VAL A 1 366 ? 5.021 9.766 -1.075 1.00 93.06 366 VAL A O 1
ATOM 2773 N N . MET A 1 367 ? 6.842 8.459 -0.972 1.00 94.94 367 MET A N 1
ATOM 2774 C CA . MET A 1 367 ? 6.276 7.497 -0.022 1.00 94.94 367 MET A CA 1
ATOM 2775 C C . MET A 1 367 ? 5.960 8.141 1.332 1.00 94.94 367 MET A C 1
ATOM 2777 O O . MET A 1 367 ? 4.928 7.844 1.920 1.00 94.94 367 MET A O 1
ATOM 2781 N N . LEU A 1 368 ? 6.808 9.046 1.824 1.00 94.75 368 LEU A N 1
ATOM 2782 C CA . LEU A 1 368 ? 6.562 9.767 3.072 1.00 94.75 368 LEU A CA 1
ATOM 2783 C C . LEU A 1 368 ? 5.319 10.661 2.972 1.00 94.75 368 LEU A C 1
ATOM 2785 O O . LEU A 1 368 ? 4.512 10.686 3.901 1.00 94.75 368 LEU A O 1
ATOM 2789 N N . GLY A 1 369 ? 5.150 11.354 1.842 1.00 94.38 369 GLY A N 1
ATOM 2790 C CA . GLY A 1 369 ? 3.948 12.139 1.565 1.00 94.38 369 GLY A CA 1
ATOM 2791 C C . GLY A 1 369 ? 2.686 11.277 1.532 1.00 94.38 369 GLY A C 1
ATOM 2792 O O . GLY A 1 369 ? 1.693 11.628 2.166 1.00 94.38 369 GLY A O 1
ATOM 2793 N N . ASP A 1 370 ? 2.754 10.119 0.872 1.00 95.06 370 ASP A N 1
ATOM 2794 C CA . ASP A 1 370 ? 1.659 9.143 0.822 1.00 95.06 370 ASP A CA 1
ATOM 2795 C C . ASP A 1 370 ? 1.301 8.598 2.218 1.00 95.06 370 ASP A C 1
ATOM 2797 O O . ASP A 1 370 ? 0.139 8.636 2.625 1.00 95.06 370 ASP A O 1
ATOM 2801 N N . ILE A 1 371 ? 2.300 8.183 3.007 1.00 96.44 371 ILE A N 1
ATOM 2802 C CA . ILE A 1 371 ? 2.112 7.724 4.391 1.00 96.44 371 ILE A CA 1
ATOM 2803 C C . ILE A 1 371 ? 1.432 8.806 5.227 1.00 96.44 371 ILE A C 1
ATOM 2805 O O . ILE A 1 371 ? 0.442 8.525 5.901 1.00 96.44 371 ILE A O 1
ATOM 2809 N N . TRP A 1 372 ? 1.926 10.041 5.179 1.00 96.00 372 TRP A N 1
ATOM 2810 C CA . TRP A 1 372 ? 1.356 11.143 5.948 1.00 96.00 372 TRP A CA 1
ATOM 2811 C C . TRP A 1 372 ? -0.090 11.464 5.535 1.00 96.00 372 TRP A C 1
ATOM 2813 O O . TRP A 1 372 ? -0.931 11.707 6.399 1.00 96.00 372 TRP A O 1
ATOM 2823 N N . GLN A 1 373 ? -0.401 11.399 4.237 1.00 95.88 373 GLN A N 1
ATOM 2824 C CA . GLN A 1 373 ? -1.740 11.652 3.700 1.00 95.88 373 GLN A CA 1
ATOM 2825 C C . GLN A 1 373 ? -2.772 10.597 4.114 1.00 95.88 373 GLN A C 1
ATOM 2827 O O . GLN A 1 373 ? -3.919 10.949 4.395 1.00 95.88 373 GLN A O 1
ATOM 2832 N N . TRP A 1 374 ? -2.385 9.316 4.118 1.00 96.19 374 TRP A N 1
ATOM 2833 C CA . TRP A 1 374 ? -3.306 8.185 4.298 1.00 96.19 374 TRP A CA 1
ATOM 2834 C C . TRP A 1 374 ? -3.324 7.598 5.713 1.00 96.19 374 TRP A C 1
ATOM 2836 O O . TRP A 1 374 ? -4.277 6.909 6.077 1.00 96.19 374 TRP A O 1
ATOM 2846 N N . THR A 1 375 ? -2.351 7.936 6.565 1.00 97.06 375 THR A N 1
ATOM 2847 C CA . THR A 1 375 ? -2.393 7.608 8.005 1.00 97.06 375 THR A CA 1
ATOM 2848 C C . THR A 1 375 ? -3.711 8.018 8.692 1.00 97.06 375 THR A C 1
ATOM 2850 O O . THR A 1 375 ? -4.228 7.213 9.469 1.00 97.06 375 THR A O 1
ATOM 2853 N N . PRO A 1 376 ? -4.324 9.190 8.410 1.00 96.56 376 PRO A N 1
ATOM 2854 C CA . PRO A 1 376 ? -5.599 9.582 9.014 1.00 96.56 376 PRO A CA 1
ATOM 2855 C C . PRO A 1 376 ? -6.746 8.610 8.725 1.00 96.56 376 PRO A C 1
ATOM 2857 O O . PRO A 1 376 ? -7.593 8.385 9.586 1.00 96.56 376 PRO A O 1
ATOM 2860 N N . PHE A 1 377 ? -6.763 8.002 7.535 1.00 95.19 377 PHE A N 1
ATOM 2861 C CA . PHE A 1 377 ? -7.764 7.000 7.181 1.00 95.19 377 PHE A CA 1
ATOM 2862 C C . PHE A 1 377 ? -7.613 5.743 8.049 1.00 95.19 377 PHE A C 1
ATOM 2864 O O . PHE A 1 377 ? -8.583 5.318 8.678 1.00 95.19 377 PHE A O 1
ATOM 2871 N N . MET A 1 378 ? -6.390 5.202 8.162 1.00 95.00 378 MET A N 1
ATOM 2872 C CA . MET A 1 378 ? -6.101 4.061 9.046 1.00 95.00 378 MET A CA 1
ATOM 2873 C C . MET A 1 378 ? -6.439 4.381 10.504 1.00 95.00 378 MET A C 1
ATOM 2875 O O . MET A 1 378 ? -7.057 3.574 11.193 1.00 95.00 378 MET A O 1
ATOM 2879 N N . PHE A 1 379 ? -6.089 5.585 10.958 1.00 94.88 379 PHE A N 1
ATOM 2880 C CA . PHE A 1 379 ? -6.422 6.085 12.287 1.00 94.88 379 PHE A CA 1
ATOM 2881 C C . PHE A 1 379 ? -7.931 6.062 12.567 1.00 94.88 379 PHE A C 1
ATOM 2883 O O . PHE A 1 379 ? -8.330 5.544 13.605 1.00 94.88 379 PHE A O 1
ATOM 2890 N N . VAL A 1 380 ? -8.777 6.580 11.668 1.00 93.81 380 VAL A N 1
ATOM 2891 C CA . VAL A 1 380 ? -10.238 6.619 11.885 1.00 93.81 380 VAL A CA 1
ATOM 2892 C C . VAL A 1 380 ? -10.834 5.224 11.941 1.00 93.81 380 VAL A C 1
ATOM 2894 O O . VAL A 1 380 ? -11.643 4.950 12.823 1.00 93.81 380 VAL A O 1
ATOM 2897 N N . VAL A 1 381 ? -10.428 4.342 11.025 1.00 93.00 381 VAL A N 1
ATOM 2898 C CA . VAL A 1 381 ? -10.924 2.961 10.986 1.00 93.00 381 VAL A CA 1
ATOM 2899 C C . VAL A 1 381 ? -10.553 2.226 12.276 1.00 93.00 381 VAL A C 1
ATOM 2901 O O . VAL A 1 381 ? -11.412 1.611 12.905 1.00 93.00 381 VAL A O 1
ATOM 2904 N N . LEU A 1 382 ? -9.297 2.337 12.712 1.00 92.19 382 LEU A N 1
ATOM 2905 C CA . LEU A 1 382 ? -8.810 1.673 13.923 1.00 92.19 382 LEU A CA 1
ATOM 2906 C C . LEU A 1 382 ? -9.377 2.296 15.203 1.00 92.19 382 LEU A C 1
ATOM 2908 O O . LEU A 1 382 ? -9.676 1.570 16.147 1.00 92.19 382 LEU A O 1
ATOM 2912 N N . LEU A 1 383 ? -9.572 3.617 15.240 1.00 91.44 383 LEU A N 1
ATOM 2913 C CA . LEU A 1 383 ? -10.223 4.292 16.362 1.00 91.44 383 LEU A CA 1
ATOM 2914 C C . LEU A 1 383 ? -11.689 3.868 16.480 1.00 91.44 383 LEU A C 1
ATOM 2916 O O . LEU A 1 383 ? -12.126 3.556 17.580 1.00 91.44 383 LEU A O 1
ATOM 2920 N N . ALA A 1 384 ? -12.427 3.800 15.368 1.00 91.75 384 ALA A N 1
ATOM 2921 C CA . ALA A 1 384 ? -13.808 3.322 15.366 1.00 91.75 384 ALA A CA 1
ATOM 2922 C C . ALA A 1 384 ? -13.903 1.861 15.830 1.00 91.75 384 ALA A C 1
ATOM 2924 O O . ALA A 1 384 ? -14.794 1.516 16.603 1.00 91.75 384 ALA A O 1
ATOM 2925 N N . ALA A 1 385 ? -12.956 1.014 15.415 1.00 90.69 385 ALA A N 1
ATOM 2926 C CA . ALA A 1 385 ? -12.872 -0.364 15.886 1.00 90.69 385 ALA A CA 1
ATOM 2927 C C . ALA A 1 385 ? -12.599 -0.437 17.400 1.00 90.69 385 ALA A C 1
ATOM 2929 O O . ALA A 1 385 ? -13.287 -1.171 18.105 1.00 90.69 385 ALA A O 1
ATOM 2930 N N . LEU A 1 386 ? -11.660 0.364 17.916 1.00 88.62 386 LEU A N 1
ATOM 2931 C CA . LEU A 1 386 ? -11.365 0.448 19.351 1.00 88.62 386 LEU A CA 1
ATOM 2932 C C . LEU A 1 386 ? -12.547 0.987 20.172 1.00 88.62 386 LEU A C 1
ATOM 2934 O O . LEU A 1 386 ? -12.829 0.451 21.238 1.00 88.62 386 LEU A O 1
ATOM 2938 N N . GLU A 1 387 ? -13.245 2.016 19.684 1.00 87.94 387 GLU A N 1
ATOM 2939 C CA . GLU A 1 387 ? -14.416 2.607 20.354 1.00 87.94 387 GLU A CA 1
ATOM 2940 C C . GLU A 1 387 ? -15.661 1.701 20.282 1.00 87.94 387 GLU A C 1
ATOM 2942 O O . GLU A 1 387 ? -16.583 1.876 21.073 1.00 87.94 387 GLU A O 1
ATOM 2947 N N . SER A 1 388 ? -15.695 0.718 19.373 1.00 88.81 388 SER A N 1
ATOM 2948 C CA . SER A 1 388 ? -16.780 -0.274 19.296 1.00 88.81 388 SER A CA 1
ATOM 2949 C C . SER A 1 388 ? -16.688 -1.383 20.352 1.00 88.81 388 SER A C 1
ATOM 2951 O O . SER A 1 388 ? -17.637 -2.153 20.512 1.00 88.81 388 SER A O 1
ATOM 2953 N N . LEU A 1 389 ? -15.560 -1.482 21.067 1.00 87.06 389 LEU A N 1
ATOM 2954 C CA . LEU A 1 389 ? -15.357 -2.504 22.091 1.00 87.06 389 LEU A CA 1
ATOM 2955 C C . LEU A 1 389 ? -16.172 -2.180 23.360 1.00 87.06 389 LEU A C 1
ATOM 2957 O O . LEU A 1 389 ? -16.187 -1.025 23.790 1.00 87.06 389 LEU A O 1
ATOM 2961 N N . PRO A 1 390 ? -16.817 -3.175 24.003 1.00 86.44 390 PRO A N 1
ATOM 2962 C CA . PRO A 1 390 ? -17.558 -2.954 25.243 1.00 86.44 390 PRO A CA 1
ATOM 2963 C C . PRO A 1 390 ? -16.653 -2.412 26.357 1.00 86.44 390 PRO A C 1
ATOM 2965 O O . PRO A 1 390 ? -15.636 -3.029 26.690 1.00 86.44 390 PRO A O 1
ATOM 2968 N N . ALA A 1 391 ? -17.045 -1.291 26.969 1.00 81.94 391 ALA A N 1
ATOM 2969 C CA . ALA A 1 391 ? -16.292 -0.659 28.058 1.00 81.94 391 ALA A CA 1
ATOM 2970 C C . ALA A 1 391 ? -16.104 -1.600 29.265 1.00 81.94 391 ALA A C 1
ATOM 2972 O O . ALA A 1 391 ? -15.038 -1.609 29.881 1.00 81.94 391 ALA A O 1
ATOM 2973 N N . GLU A 1 392 ? -17.082 -2.473 29.517 1.00 87.00 392 GLU A N 1
ATOM 2974 C CA . GLU A 1 392 ? -17.102 -3.469 30.597 1.00 87.00 392 GLU A CA 1
ATOM 2975 C C . GLU A 1 392 ? -15.838 -4.344 30.633 1.00 87.00 392 GLU A C 1
ATOM 2977 O O . GLU A 1 392 ? -15.299 -4.617 31.703 1.00 87.00 392 GLU A O 1
ATOM 2982 N N . LEU A 1 393 ? -15.311 -4.747 29.469 1.00 85.00 393 LEU A N 1
ATOM 2983 C CA . LEU A 1 393 ? -14.101 -5.575 29.389 1.00 85.00 393 LEU A CA 1
ATOM 2984 C C . LEU A 1 393 ? -12.852 -4.807 29.830 1.00 85.00 393 LEU A C 1
ATOM 2986 O O . LEU A 1 393 ? -11.936 -5.380 30.421 1.00 85.00 393 LEU A O 1
ATOM 2990 N N . SER A 1 394 ? -12.805 -3.508 29.533 1.00 82.00 394 SER A N 1
ATOM 2991 C CA . SER A 1 394 ? -11.702 -2.643 29.946 1.00 82.00 394 SER A CA 1
ATOM 2992 C C . SER A 1 394 ? -11.782 -2.274 31.429 1.00 82.00 394 SER A C 1
ATOM 2994 O O . SER A 1 394 ? -10.751 -2.249 32.099 1.00 82.00 394 SER A O 1
ATOM 2996 N N . GLU A 1 395 ? -12.992 -2.073 31.956 1.00 83.81 395 GLU A N 1
ATOM 2997 C CA . GLU A 1 395 ? -13.238 -1.783 33.370 1.00 83.81 395 GLU A CA 1
ATOM 2998 C C . GLU A 1 395 ? -12.944 -3.001 34.252 1.00 83.81 395 GLU A C 1
ATOM 3000 O O . GLU A 1 395 ? -12.224 -2.871 35.240 1.00 83.81 395 GLU A O 1
ATO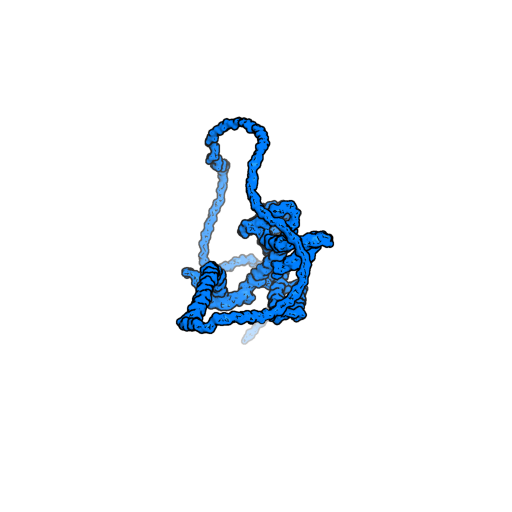M 3005 N N . ALA A 1 396 ? -13.394 -4.197 33.855 1.00 87.94 396 ALA A N 1
ATOM 3006 C CA . ALA A 1 396 ? -13.077 -5.441 34.557 1.00 87.94 396 ALA A CA 1
ATOM 3007 C C . ALA A 1 396 ? -11.559 -5.670 34.645 1.00 87.94 396 ALA A C 1
ATOM 3009 O O . ALA A 1 396 ? -11.027 -5.957 35.713 1.00 87.94 396 ALA A O 1
ATOM 3010 N N . ALA A 1 397 ? -10.834 -5.431 33.549 1.00 86.75 397 ALA A N 1
ATOM 3011 C CA . ALA A 1 397 ? -9.378 -5.542 33.535 1.00 86.75 397 ALA A CA 1
ATOM 3012 C C . ALA A 1 397 ? -8.687 -4.531 34.463 1.00 86.75 397 ALA A C 1
ATOM 3014 O O . ALA A 1 397 ? -7.651 -4.840 35.050 1.00 86.75 397 ALA A O 1
ATOM 3015 N N . MET A 1 398 ? -9.243 -3.323 34.598 1.00 84.31 398 MET A N 1
ATOM 3016 C CA . MET A 1 398 ? -8.739 -2.326 35.543 1.00 84.31 398 MET A CA 1
ATOM 3017 C C . MET A 1 398 ? -8.981 -2.741 36.997 1.00 84.31 398 MET A C 1
ATOM 3019 O O . MET A 1 398 ? -8.101 -2.523 37.830 1.00 84.31 398 MET A O 1
ATOM 3023 N N . VAL A 1 399 ? -10.124 -3.368 37.298 1.00 90.25 399 VAL A N 1
ATOM 3024 C CA . VAL A 1 399 ? -10.412 -3.946 38.624 1.00 90.25 399 VAL A CA 1
ATOM 3025 C C . VAL A 1 399 ? -9.439 -5.088 38.946 1.00 90.25 399 VAL A C 1
ATOM 3027 O O . VAL A 1 399 ? -8.945 -5.163 40.068 1.00 90.25 399 VAL A O 1
ATOM 3030 N N . ASP A 1 400 ? -9.063 -5.889 37.945 1.00 90.75 400 ASP A N 1
ATOM 3031 C CA . ASP A 1 400 ? -8.047 -6.949 38.056 1.00 90.75 400 ASP A CA 1
ATOM 3032 C C . ASP A 1 400 ? -6.593 -6.420 38.121 1.00 90.75 400 ASP A C 1
ATOM 3034 O O . ASP A 1 400 ? -5.634 -7.196 38.149 1.00 90.75 400 ASP A O 1
ATOM 3038 N N . GLY A 1 401 ? -6.392 -5.097 38.138 1.00 89.31 401 GLY A N 1
ATOM 3039 C CA . GLY A 1 401 ? -5.076 -4.463 38.255 1.00 89.31 401 GLY A CA 1
ATOM 3040 C C . GLY A 1 401 ? -4.248 -4.452 36.965 1.00 89.31 401 GLY A C 1
ATOM 3041 O O . GLY A 1 401 ? -3.045 -4.178 37.008 1.00 89.31 401 GLY A O 1
ATOM 3042 N N . ALA A 1 402 ? -4.849 -4.732 35.805 1.00 88.31 402 ALA A N 1
ATOM 3043 C CA . ALA A 1 402 ? -4.146 -4.652 34.530 1.00 88.31 402 ALA A CA 1
ATOM 3044 C C . ALA A 1 402 ? -3.850 -3.189 34.151 1.00 88.31 402 ALA A C 1
ATOM 3046 O O . ALA A 1 402 ? -4.733 -2.332 34.096 1.00 88.31 402 ALA A O 1
ATOM 3047 N N . GLY A 1 403 ? -2.585 -2.892 33.837 1.00 84.62 403 GLY A N 1
ATOM 3048 C CA . GLY A 1 403 ? -2.194 -1.577 33.320 1.00 84.62 403 GLY A CA 1
ATOM 3049 C C . GLY A 1 403 ? -2.708 -1.329 31.894 1.00 84.62 403 GLY A C 1
ATOM 3050 O O . GLY A 1 403 ? -2.916 -2.268 31.130 1.00 84.62 403 GLY A O 1
ATOM 3051 N N . ARG A 1 404 ? -2.817 -0.059 31.470 1.00 81.19 404 ARG A N 1
ATOM 3052 C CA . ARG A 1 404 ? -3.323 0.336 30.130 1.00 81.19 404 ARG A CA 1
ATOM 3053 C C . ARG A 1 404 ? -2.645 -0.389 28.959 1.00 81.19 404 ARG A C 1
ATOM 3055 O O . ARG A 1 404 ? -3.305 -0.775 27.999 1.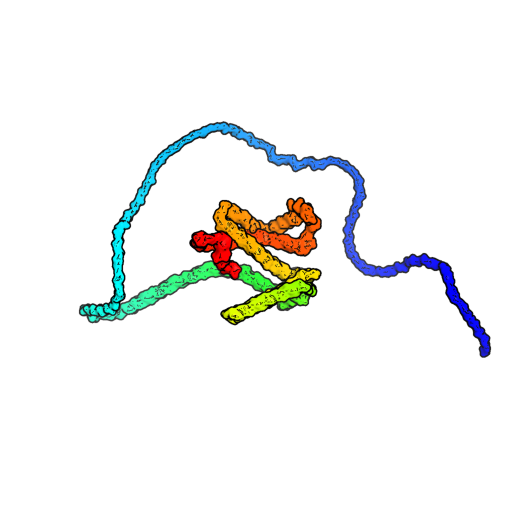00 81.19 404 ARG A O 1
ATOM 3062 N N . TRP A 1 405 ? -1.330 -0.593 29.044 1.00 82.69 405 TRP A N 1
ATOM 3063 C CA . TRP A 1 405 ? -0.566 -1.325 28.028 1.00 82.69 405 TRP A CA 1
ATOM 3064 C C . TRP A 1 405 ? -0.878 -2.829 28.030 1.00 82.69 405 TRP A C 1
ATOM 3066 O O . TRP A 1 405 ? -0.965 -3.451 26.975 1.00 82.69 405 TRP A O 1
ATOM 3076 N N . GLN A 1 406 ? -1.093 -3.412 29.211 1.00 85.06 406 GLN A N 1
ATOM 3077 C CA . GLN A 1 406 ? -1.461 -4.817 29.359 1.00 85.06 406 GLN A CA 1
ATOM 3078 C C . GLN A 1 406 ? -2.880 -5.072 28.846 1.00 85.06 406 GLN A C 1
ATOM 3080 O O . GLN A 1 406 ? -3.079 -6.029 28.098 1.00 85.06 406 GLN A O 1
ATOM 3085 N N . SER A 1 407 ? -3.834 -4.200 29.180 1.00 84.69 407 SER A N 1
ATOM 3086 C CA . SER A 1 407 ? -5.209 -4.275 28.679 1.00 84.69 407 SER A CA 1
ATOM 3087 C C . SER A 1 407 ? -5.252 -4.154 27.155 1.00 84.69 407 SER A C 1
ATOM 3089 O O . SER A 1 407 ? -5.936 -4.936 26.501 1.00 84.69 407 SER A O 1
ATOM 3091 N N . PHE A 1 408 ? -4.442 -3.269 26.562 1.00 83.75 408 PHE A N 1
ATOM 3092 C CA . PHE A 1 408 ? -4.344 -3.162 25.106 1.00 83.75 408 PHE A CA 1
ATOM 3093 C C . PHE A 1 408 ? -3.890 -4.472 24.453 1.00 83.75 408 PHE A C 1
ATOM 3095 O O . PHE A 1 408 ? -4.607 -5.018 2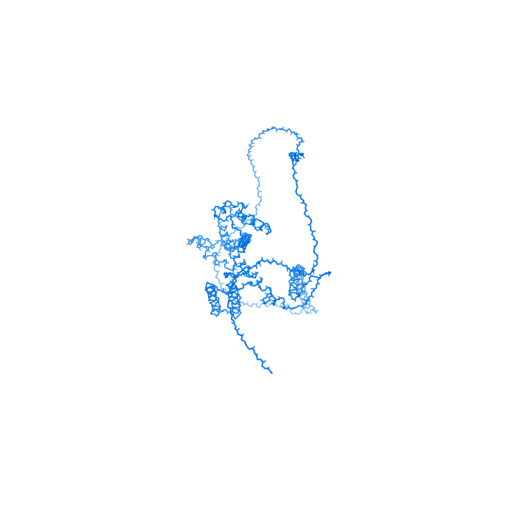3.621 1.00 83.75 408 PHE A O 1
ATOM 3102 N N . TRP A 1 409 ? -2.729 -5.014 24.833 1.00 84.62 409 TRP A N 1
ATOM 3103 C CA . TRP A 1 409 ? -2.183 -6.202 24.163 1.00 84.62 409 TRP A CA 1
ATOM 3104 C C . TRP A 1 409 ? -2.948 -7.491 24.461 1.00 84.62 409 TRP A C 1
ATOM 3106 O O . TRP A 1 409 ? -2.937 -8.400 23.632 1.00 84.62 409 TRP A O 1
ATOM 3116 N N . ARG A 1 410 ? -3.584 -7.601 25.634 1.00 85.00 410 ARG A N 1
ATOM 3117 C CA . ARG A 1 410 ? -4.281 -8.829 26.053 1.00 85.00 410 ARG A CA 1
ATOM 3118 C C . ARG A 1 410 ? -5.774 -8.838 25.743 1.00 85.00 410 ARG A C 1
ATOM 3120 O O . ARG A 1 410 ? -6.340 -9.923 25.680 1.00 85.00 410 ARG A O 1
ATOM 3127 N N . ILE A 1 411 ? -6.400 -7.676 25.559 1.00 84.69 411 ILE A N 1
ATOM 3128 C CA . ILE A 1 411 ? -7.856 -7.566 25.384 1.00 84.69 411 ILE A CA 1
ATOM 3129 C C . ILE A 1 411 ? -8.169 -6.884 24.057 1.00 84.69 411 ILE A C 1
ATOM 3131 O O . ILE A 1 411 ? -8.750 -7.515 23.176 1.00 84.69 411 ILE A O 1
ATOM 3135 N N . SER A 1 412 ? -7.730 -5.636 23.872 1.00 84.19 412 SER A N 1
ATOM 3136 C CA . SER A 1 412 ? -8.070 -4.856 22.677 1.00 84.19 412 SER A CA 1
ATOM 3137 C C . SER A 1 412 ? -7.440 -5.426 21.406 1.00 84.19 412 SER A C 1
ATOM 3139 O O . SER A 1 412 ? -8.129 -5.621 20.414 1.00 84.19 412 SER A O 1
ATOM 3141 N N . TRP A 1 413 ? -6.143 -5.741 21.421 1.00 83.62 413 TRP A N 1
ATOM 3142 C CA . TRP A 1 413 ? -5.421 -6.238 20.249 1.00 83.62 413 TRP A CA 1
ATOM 3143 C C . TRP A 1 413 ? -5.995 -7.559 19.709 1.00 83.62 413 TRP A C 1
ATOM 3145 O O . TRP A 1 413 ? -6.293 -7.603 18.518 1.00 83.62 413 TRP A O 1
ATOM 3155 N N . PRO A 1 414 ? -6.258 -8.602 20.529 1.00 84.88 414 PRO A N 1
ATOM 3156 C CA . PRO A 1 414 ? -6.924 -9.817 20.056 1.00 84.88 414 PRO A CA 1
ATOM 3157 C C . PRO A 1 414 ? -8.302 -9.568 19.434 1.00 84.88 414 PRO A C 1
ATOM 3159 O O . PRO A 1 414 ? -8.664 -10.241 18.472 1.00 84.88 414 PRO A O 1
ATOM 3162 N N . GLN A 1 415 ? -9.052 -8.592 19.949 1.00 82.75 415 GLN A N 1
ATOM 3163 C CA . GLN A 1 415 ? -10.370 -8.218 19.424 1.00 82.75 415 GLN A CA 1
ATOM 3164 C C . GLN A 1 415 ? -10.289 -7.369 18.150 1.00 82.75 415 GLN A C 1
ATOM 3166 O O . GLN A 1 415 ? -11.236 -7.355 17.369 1.00 82.75 415 GLN A O 1
ATOM 3171 N N . LEU A 1 416 ? -9.154 -6.712 17.900 1.00 82.94 416 LEU A N 1
ATOM 3172 C CA . LEU A 1 416 ? -8.866 -6.026 16.642 1.00 82.94 416 LEU A CA 1
ATOM 3173 C C . LEU A 1 416 ? -8.386 -6.981 15.541 1.00 82.94 416 LEU A C 1
ATOM 3175 O O . LEU A 1 416 ? -8.461 -6.614 14.369 1.00 82.94 416 LEU A O 1
ATOM 3179 N N . ILE A 1 417 ? -7.923 -8.197 15.869 1.00 83.12 417 ILE A N 1
ATOM 3180 C CA . ILE A 1 417 ? -7.444 -9.164 14.863 1.00 83.12 417 ILE A CA 1
ATOM 3181 C C . ILE A 1 417 ? -8.478 -9.369 13.744 1.00 83.12 417 ILE A C 1
ATOM 3183 O O . ILE A 1 417 ? -8.090 -9.203 12.600 1.00 83.12 417 ILE A O 1
ATOM 3187 N N . PRO A 1 418 ? -9.778 -9.619 14.002 1.00 75.56 418 PRO A N 1
ATOM 3188 C CA . PRO A 1 418 ? -10.770 -9.807 12.937 1.00 75.56 418 PRO A CA 1
ATOM 3189 C C . PRO A 1 418 ? -10.970 -8.591 12.023 1.00 75.56 418 PRO A C 1
ATOM 3191 O O . PRO A 1 418 ? -11.349 -8.743 10.868 1.00 75.56 418 PRO A O 1
ATOM 3194 N N . VAL A 1 419 ? -10.734 -7.378 12.531 1.00 73.12 419 VAL A N 1
ATOM 3195 C CA . VAL A 1 419 ? -10.826 -6.135 11.743 1.00 73.12 419 VAL A CA 1
ATOM 3196 C C . VAL A 1 419 ? -9.563 -5.927 10.900 1.00 73.12 419 VAL A C 1
ATOM 3198 O O . VAL A 1 419 ? -9.571 -5.184 9.922 1.00 73.12 419 VAL A O 1
ATOM 3201 N N . THR A 1 420 ? -8.472 -6.594 11.273 1.00 69.06 420 THR A N 1
ATOM 3202 C CA . THR A 1 420 ? -7.133 -6.428 10.697 1.00 69.06 420 THR A CA 1
ATOM 3203 C C . THR A 1 420 ? -6.646 -7.672 9.939 1.00 69.06 420 THR A C 1
ATOM 3205 O O . THR A 1 420 ? -5.556 -7.634 9.367 1.00 69.06 420 THR A O 1
ATOM 3208 N N . SER A 1 421 ? -7.444 -8.753 9.920 1.00 52.34 421 SER A N 1
ATOM 3209 C CA . SER A 1 421 ? -7.135 -10.077 9.348 1.00 52.34 421 SER A CA 1
ATOM 3210 C C . SER A 1 421 ? -7.643 -10.299 7.936 1.00 52.34 421 SER A C 1
ATOM 3212 O O . SER A 1 421 ? -8.796 -9.889 7.671 1.00 52.34 421 SER A O 1
#

InterPro domains:
  IPR000515 ABC transporter type 1, transmembrane domain MetI-like [PF00528] (294-419)
  IPR000515 ABC transporter type 1, transmembrane domain MetI-like [PS50928] (276-421)
  IPR000515 ABC transporter type 1, transmembrane domain MetI-like [cd06261] (276-419)
  IPR035906 MetI-like superfamily [G3DSA:1.10.3720.10] (271-421)
  IPR035906 MetI-like superfamily [SSF161098] (267-419)
  IPR051393 ABC transporter permease component [PTHR30193] (148-420)

Sequence (421 aa):
MAQGRHEPGGRQELSRRDLGQPEQPQHGAGPAHPAEPALPADRPGHRDCQAARQGDQHRAGHERDHRRLGGHHQRTGPRRAAPSLPGESGDSHEVTGESSPSRVSKSVDRPGAEAVSSAPGAGRIRAAASLGAASVRAAASWPVRQATTSFVLPAVLLLFFLSIFPLLVSAYLSLTRFLFVPGGFALRWVGLANYRKLLVGIEQSHFLGVPKPPTVVGWLLFGLAASVLLAFVVRGITSASGRRGVVGRAVFAVVAGAGVWLAVRTLTPGGFPGTLLTTLIYVVVGITVQYWLGLWLAFLCAQEVAGRRFFRVIFLLPMMITPVGIAYTFRILMDLGKGPFAPVWRALGLAEVSWANYAWGARLVVMLGDIWQWTPFMFVVLLAALESLPAELSEAAMVDGAGRWQSFWRISWPQLIPVTS

pLDDT: mean 71.39, std 25.79, range [26.52, 97.12]

Nearest PDB structures (foldseek):
  3puy-assembly1_F  TM=8.578E-01  e=2.542E-05  Escherichia coli K-12
  4jbw-assembly1_F  TM=9.019E-01  e=5.073E-05  Escherichia coli K-12
  4jbw-assembly2_H  TM=8.918E-01  e=4.828E-05  Escherichia coli K-12
  3puz-assembly1_F  TM=8.747E-01  e=5.882E-05  Escherichia coli K-12
  2r6g-assembly1_F  TM=8.612E-01  e=2.230E-04  Escherichia coli K-12

Solvent-accessible surface area (backbone atoms only — not comparable to full-atom values): 26352 Å² total; per-residue (Å²): 134,89,85,86,88,84,88,89,89,83,82,89,86,86,87,88,83,83,92,80,86,88,89,88,85,90,84,85,89,82,88,87,80,91,83,85,87,88,84,87,90,83,89,88,86,82,84,89,88,80,88,86,91,82,85,88,90,87,88,88,81,89,85,80,92,83,85,87,83,86,83,82,89,78,88,87,87,88,90,83,87,86,89,86,82,88,88,81,86,85,86,88,89,79,86,82,89,81,80,89,78,81,91,75,86,77,86,78,86,76,87,86,80,83,81,83,68,88,58,95,49,61,69,56,52,56,51,50,52,52,53,48,56,50,50,51,53,53,58,64,49,51,58,64,61,48,49,55,48,67,65,47,46,63,58,49,50,50,49,45,49,69,57,48,49,60,51,52,50,51,58,52,48,59,27,28,49,78,41,86,44,99,95,55,72,46,79,41,83,54,49,65,54,57,56,48,31,40,70,76,36,89,45,16,49,56,36,68,16,41,73,39,84,54,45,75,67,34,52,52,53,48,50,51,52,50,51,52,39,48,50,55,35,52,51,32,65,72,41,91,51,54,76,68,52,36,52,52,40,47,54,49,36,52,53,52,48,51,51,49,51,50,46,32,20,10,72,26,96,94,26,41,67,8,52,58,52,50,50,48,48,48,52,56,52,33,50,52,52,19,44,56,52,6,45,52,53,18,57,60,57,71,45,97,51,90,59,46,70,59,52,54,52,60,56,42,48,48,59,73,52,52,73,68,55,47,55,52,49,49,54,44,56,64,27,31,74,82,18,92,46,16,69,59,29,44,76,70,71,42,35,83,59,58,39,80,80,33,76,64,41,39,49,51,55,54,47,52,49,51,30,59,33,48,18,33,58,40,18,52,56,45,31,53,56,60,70,68,51,68,64,64,65,60,52,54,37,47,75,74,67,46,48,76,72,52,44,38,66,71,49,51,47,65,68,43,41,76,82,74,104

Radius of gyration: 45.12 Å; Cα contacts (8 Å, |Δi|>4): 241; chains: 1; bounding box: 162×96×123 Å

Secondary structure (DSSP, 8-state):
------------------------------PPPPPPPP---------------------------------------------PPP----------------------PPP--------TTHHHHHHHHHHHHHHHHHHHHHHHHHHHHHHHHHHHHHHHHHHHHHHHHHHHHHHEEEEEETTEEEEEE-TTHHHHHHHTSTTHHHHTEE--PPPHHHHHHHHHHHHHHHHHHHHHHHTT--HHHHHHHHHHHHHHHHHHHHHHHHSSTT-EE-HHHHHHHHHHHHHHHHHHHHHHHHHHHHS--TTHHHHHHHHHHHHHS-HHHHHHHHHHHT-TTTSTTHHHHHHTT-TT--TTTSHHHHHHHHHHHHHHHHHHHHHHHHHHHHHTS-HHHHHHHHHTT--HHHHIIIIIHHHHHHHH-

Foldseek 3Di:
DDDDDDDDDDDDDDDDDDDDDDDDDDDDDDDDDDDDDDDDDDDDDDDDDDDDDDDDDDDDDDDDDDDYDDDDDDDDDYDDDDDDDDDDDDDDDDDDDDDDDDDDDDDDDDDDDPDDDDPVCPVVVVVVVVVVVVVVVVVVVVCVVVVVCVVCVVVVVVVCCVPVVVVVVVVQQLQWDWDADVPGIDTHGNGCVSVCCCCPNDVVCQALNAFDDFDPVLVVQLVVLLVVLVVQLVVQVVPPNPPVSSVVSVVVSVVVSVLSNSCRGQVHVVHHGHPNNLVVCLVVVLCVLLLVLLLVLLLVLLDPDDCSVVSLVVLQVLLVDDLVRLVVVLVQCPQCARHPCVVVCVVVVNSPPDLVPDPVSVSVSSSVSSSSNCSSVSNVLNNVQQVPDDVVQVVVCVVVVQDSVRCCVPPVVVSCVVVVD